Protein AF-0000000085167787 (afdb_homodimer)

Structure (mmCIF, N/CA/C/O backbone):
data_AF-0000000085167787-model_v1
#
loop_
_entity.id
_entity.type
_entity.pdbx_description
1 polymer 'Shikimate 5-dehydrogenase protein'
#
loop_
_atom_site.group_PDB
_atom_site.id
_atom_site.type_symbol
_atom_site.label_atom_id
_atom_site.label_alt_id
_atom_site.label_comp_id
_atom_site.label_asym_id
_atom_site.label_entity_id
_atom_site.label_seq_id
_atom_site.pdbx_PDB_ins_code
_atom_site.Cartn_x
_atom_site.Cartn_y
_atom_site.Cartn_z
_atom_site.occupancy
_atom_site.B_iso_or_equiv
_atom_site.auth_seq_id
_atom_site.auth_comp_id
_atom_site.auth_asym_id
_atom_site.auth_atom_id
_atom_site.pdbx_PDB_model_num
ATOM 1 N N . MET A 1 1 ? 5.191 -8.617 15.773 1 65.94 1 MET A N 1
ATOM 2 C CA . MET A 1 1 ? 5.422 -8.109 14.43 1 65.94 1 MET A CA 1
ATOM 3 C C . MET A 1 1 ? 5.988 -6.691 14.469 1 65.94 1 MET A C 1
ATOM 5 O O . MET A 1 1 ? 5.559 -5.875 15.289 1 65.94 1 MET A O 1
ATOM 9 N N . LYS A 1 2 ? 7.051 -6.461 13.664 1 82.62 2 LYS A N 1
ATOM 10 C CA . LYS A 1 2 ? 7.562 -5.098 13.586 1 82.62 2 LYS A CA 1
ATOM 11 C C . LYS A 1 2 ? 6.469 -4.125 13.156 1 82.62 2 LYS A C 1
ATOM 13 O O . LYS A 1 2 ? 5.66 -4.441 12.281 1 82.62 2 LYS A O 1
ATOM 18 N N . ALA A 1 3 ? 6.441 -3.072 13.758 1 91.81 3 ALA A N 1
ATOM 19 C CA . ALA A 1 3 ? 5.488 -2.035 13.367 1 91.81 3 ALA A CA 1
ATOM 20 C C . ALA A 1 3 ? 5.797 -1.499 11.977 1 91.81 3 ALA A C 1
ATOM 22 O O . ALA 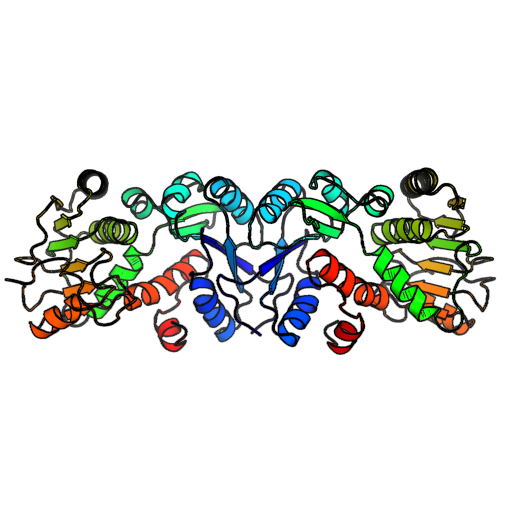A 1 3 ? 6.957 -1.463 11.562 1 91.81 3 ALA A O 1
ATOM 23 N N . ILE A 1 4 ? 4.785 -1.238 11.297 1 97.44 4 ILE A N 1
ATOM 24 C CA . ILE A 1 4 ? 4.965 -0.557 10.023 1 97.44 4 ILE A CA 1
ATOM 25 C C . ILE A 1 4 ? 5.496 0.855 10.258 1 97.44 4 ILE A C 1
ATOM 27 O O . ILE A 1 4 ? 4.926 1.612 11.047 1 97.44 4 ILE A O 1
ATOM 31 N N . THR A 1 5 ? 6.613 1.212 9.68 1 97.25 5 THR A N 1
ATOM 32 C CA . THR A 1 5 ? 7.234 2.531 9.727 1 97.25 5 THR A CA 1
ATOM 33 C C . THR A 1 5 ? 7.59 3.01 8.32 1 97.25 5 THR A C 1
ATOM 35 O O . THR A 1 5 ? 7.273 2.342 7.332 1 97.25 5 THR A O 1
ATOM 38 N N . GLY A 1 6 ? 8.25 4.109 8.258 1 97.38 6 GLY A N 1
ATOM 39 C CA . GLY A 1 6 ? 8.641 4.664 6.977 1 97.38 6 GLY A CA 1
ATOM 40 C C . GLY A 1 6 ? 9.688 3.83 6.262 1 97.38 6 GLY A C 1
ATOM 41 O O . GLY A 1 6 ? 9.938 4.023 5.07 1 97.38 6 GLY A O 1
ATOM 42 N N . THR A 1 7 ? 10.273 2.857 6.938 1 97.88 7 THR A N 1
ATOM 43 C CA . THR A 1 7 ? 11.344 2.064 6.344 1 97.88 7 THR A CA 1
ATOM 44 C C . THR A 1 7 ? 10.805 0.741 5.809 1 97.88 7 THR A C 1
ATOM 46 O O . THR A 1 7 ? 11.531 -0.02 5.168 1 97.88 7 THR A O 1
ATOM 49 N N . THR A 1 8 ? 9.562 0.452 6.051 1 98.56 8 THR A N 1
ATOM 50 C CA . THR A 1 8 ? 8.984 -0.841 5.707 1 98.56 8 THR A CA 1
ATOM 51 C C . THR A 1 8 ? 8.93 -1.021 4.191 1 98.56 8 THR A C 1
ATOM 53 O O . THR A 1 8 ? 8.484 -0.123 3.469 1 98.56 8 THR A O 1
ATOM 56 N N . ARG A 1 9 ? 9.391 -2.176 3.686 1 98.5 9 ARG A N 1
ATOM 57 C CA . ARG A 1 9 ? 9.258 -2.529 2.275 1 98.5 9 ARG A CA 1
ATOM 58 C C . ARG A 1 9 ? 7.852 -3.041 1.968 1 98.5 9 ARG A C 1
ATOM 60 O O . ARG A 1 9 ? 7.285 -3.814 2.742 1 98.5 9 ARG A O 1
ATOM 67 N N . ILE A 1 10 ? 7.355 -2.639 0.812 1 98.88 10 ILE A N 1
ATOM 68 C CA . ILE A 1 10 ? 5.953 -2.91 0.514 1 98.88 10 ILE A CA 1
ATOM 69 C C . ILE A 1 10 ? 5.852 -3.854 -0.682 1 98.88 10 ILE A C 1
ATOM 71 O O . ILE A 1 10 ? 6.574 -3.693 -1.67 1 98.88 10 ILE A O 1
ATOM 75 N N . PHE A 1 11 ? 4.957 -4.766 -0.588 1 98.94 11 PHE A N 1
ATOM 76 C CA . PHE A 1 11 ? 4.637 -5.695 -1.665 1 98.94 11 PHE A CA 1
ATOM 77 C C . PHE A 1 11 ? 3.135 -5.75 -1.909 1 98.94 11 PHE A C 1
ATOM 79 O O . PHE A 1 11 ? 2.41 -6.457 -1.205 1 98.94 11 PHE A O 1
ATOM 86 N N . PRO A 1 12 ? 2.66 -5.109 -2.914 1 98.94 12 PRO A N 1
ATOM 87 C CA . PRO A 1 12 ? 1.23 -5.137 -3.234 1 98.94 12 PRO A CA 1
ATOM 88 C C . PRO A 1 12 ? 0.763 -6.5 -3.742 1 98.94 12 PRO A C 1
ATOM 90 O O . PRO A 1 12 ? 1.489 -7.168 -4.48 1 98.94 12 PRO A O 1
ATOM 93 N N . VAL A 1 13 ? -0.357 -6.902 -3.309 1 98.88 13 VAL A N 1
ATOM 94 C CA . VAL A 1 13 ? -1.153 -7.902 -4.016 1 98.88 13 VAL A CA 1
ATOM 95 C C . VAL A 1 13 ? -2.363 -7.23 -4.664 1 98.88 13 VAL A C 1
ATOM 97 O O . VAL A 1 13 ? -3.184 -6.621 -3.979 1 98.88 13 VAL A O 1
ATOM 100 N N . ILE A 1 14 ? -2.441 -7.324 -5.973 1 98.88 14 ILE A N 1
ATOM 101 C CA . ILE A 1 14 ? -3.477 -6.613 -6.719 1 98.88 14 ILE A CA 1
ATOM 102 C C . ILE A 1 14 ? -4.512 -7.609 -7.242 1 98.88 14 ILE A C 1
ATOM 104 O O . ILE A 1 14 ? -4.156 -8.609 -7.867 1 98.88 14 ILE A O 1
ATOM 108 N N . GLY A 1 15 ? -5.754 -7.406 -6.957 1 98.69 15 GLY A N 1
ATOM 109 C CA . GLY A 1 15 ? -6.852 -8.234 -7.43 1 98.69 15 GLY A CA 1
ATOM 110 C C . GLY A 1 15 ? -8.148 -7.473 -7.59 1 98.69 15 GLY A C 1
ATOM 111 O O . GLY A 1 15 ? -8.266 -6.332 -7.133 1 98.69 15 GLY A O 1
ATOM 112 N N . TRP A 1 16 ? -9.094 -8.102 -8.219 1 98.5 16 TRP A N 1
ATOM 113 C CA . TRP A 1 16 ? -10.445 -7.598 -8.43 1 98.5 16 TRP A CA 1
ATOM 114 C C . TRP A 1 16 ? -11.43 -8.742 -8.609 1 98.5 16 TRP A C 1
ATOM 116 O O . TRP A 1 16 ? -11.562 -9.289 -9.711 1 98.5 16 TRP A O 1
ATOM 126 N N . PRO A 1 17 ? -12.062 -9.234 -7.457 1 97.88 17 PRO A N 1
ATOM 127 C CA . PRO A 1 17 ? -11.938 -8.703 -6.094 1 97.88 17 PRO A CA 1
ATOM 128 C C . PRO A 1 17 ? -10.617 -9.109 -5.426 1 97.88 17 PRO A C 1
ATOM 130 O O . PRO A 1 17 ? -9.867 -9.922 -5.973 1 97.88 17 PRO A O 1
ATOM 133 N N . VAL A 1 18 ? -10.297 -8.484 -4.34 1 98.19 18 VAL A N 1
ATOM 134 C CA . VAL A 1 18 ? -9.047 -8.789 -3.656 1 98.19 18 VAL A CA 1
ATOM 135 C C . VAL A 1 18 ? -9.336 -9.383 -2.283 1 98.19 18 VAL A C 1
ATOM 137 O O . VAL A 1 18 ? -8.445 -9.922 -1.625 1 98.19 18 VAL A O 1
ATOM 140 N N . GLU A 1 19 ? -10.578 -9.445 -1.845 1 97.69 19 GLU A N 1
ATOM 141 C CA . GLU A 1 19 ? -10.969 -9.836 -0.494 1 97.69 19 GLU A CA 1
ATOM 142 C C . GLU A 1 19 ? -10.562 -11.281 -0.193 1 97.69 19 GLU A C 1
ATOM 144 O O . GLU A 1 19 ? -10.266 -11.617 0.955 1 97.69 19 GLU A O 1
ATOM 149 N N . GLN A 1 20 ? -10.43 -12.07 -1.191 1 94 20 GLN A N 1
ATOM 150 C CA . GLN A 1 20 ? -10.242 -13.508 -0.986 1 94 20 GLN A CA 1
ATOM 151 C C . GLN A 1 20 ? -8.766 -13.891 -1.041 1 94 20 GLN A C 1
ATOM 153 O O . GLN A 1 20 ? -8.414 -15.055 -0.857 1 94 20 GLN A O 1
ATOM 158 N N . VAL A 1 21 ? -7.922 -12.961 -1.293 1 95.25 21 VAL A N 1
ATOM 159 C CA . VAL A 1 21 ? -6.512 -13.32 -1.433 1 95.25 21 VAL A CA 1
ATOM 160 C C . VAL A 1 21 ? -5.961 -13.781 -0.085 1 95.25 21 VAL A C 1
ATOM 162 O O . VAL A 1 21 ? -6.32 -13.234 0.959 1 95.25 21 VAL A O 1
ATOM 165 N N . LYS A 1 22 ? -4.945 -14.656 -0.111 1 91.81 22 LYS A N 1
ATOM 166 C CA . LYS A 1 22 ? -4.363 -15.227 1.101 1 91.81 22 LYS A CA 1
ATOM 167 C C . LYS A 1 22 ? -2.922 -14.758 1.286 1 91.81 22 LYS A C 1
ATOM 169 O O . LYS A 1 22 ? -2.346 -14.914 2.365 1 91.81 22 LYS A O 1
ATOM 174 N N . ALA A 1 23 ? -2.398 -14.164 0.273 1 95 23 ALA A N 1
ATOM 175 C CA . ALA A 1 23 ? -0.985 -13.797 0.269 1 95 23 ALA A CA 1
ATOM 176 C C . ALA A 1 23 ? -0.648 -12.906 1.46 1 95 23 ALA A C 1
ATOM 178 O O . ALA A 1 23 ? 0.346 -13.133 2.152 1 95 23 ALA A O 1
ATOM 179 N N . PRO A 1 24 ? -1.497 -11.914 1.787 1 96.88 24 PRO A N 1
ATOM 180 C CA . PRO A 1 24 ? -1.138 -11.055 2.92 1 96.88 24 PRO A CA 1
ATOM 181 C C . PRO A 1 24 ? -0.983 -11.844 4.223 1 96.88 24 PRO A C 1
ATOM 183 O O . PRO A 1 24 ? 0.022 -11.688 4.922 1 96.88 24 PRO A O 1
ATOM 186 N N . THR A 1 25 ? -1.899 -12.695 4.488 1 93.75 25 THR A N 1
ATOM 187 C CA . THR A 1 25 ? -1.852 -13.469 5.727 1 93.75 25 THR A CA 1
ATOM 188 C C . THR A 1 25 ? -0.624 -14.375 5.75 1 93.75 25 THR A C 1
ATOM 190 O O . THR A 1 25 ? 0.117 -14.398 6.734 1 93.75 25 THR A O 1
ATOM 193 N N . LEU A 1 26 ? -0.395 -15.023 4.699 1 94 26 LEU A N 1
ATOM 194 C CA . LEU A 1 26 ? 0.675 -16.016 4.617 1 94 26 LEU A CA 1
ATOM 195 C C . LEU A 1 26 ? 2.043 -15.344 4.711 1 94 26 LEU A C 1
ATOM 197 O O . LEU A 1 26 ? 2.852 -15.695 5.57 1 94 26 LEU A O 1
ATOM 201 N N . PHE A 1 27 ? 2.33 -14.391 3.959 1 96.81 27 PHE A N 1
ATOM 202 C CA . PHE A 1 27 ? 3.668 -13.82 3.846 1 96.81 27 PHE A CA 1
ATOM 203 C C . PHE A 1 27 ? 3.951 -12.867 5.004 1 96.81 27 PHE A C 1
ATOM 205 O O . PHE A 1 27 ? 5.09 -12.758 5.461 1 96.81 27 PHE A O 1
ATOM 212 N N . ASN A 1 28 ? 2.951 -12.164 5.449 1 96.69 28 ASN A N 1
ATOM 213 C CA . ASN A 1 28 ? 3.184 -11.297 6.602 1 96.69 28 ASN A CA 1
ATOM 214 C C . ASN A 1 28 ? 3.49 -12.109 7.855 1 96.69 28 ASN A C 1
ATOM 216 O O . ASN A 1 28 ? 4.266 -11.68 8.711 1 96.69 28 ASN A O 1
ATOM 220 N N . ALA A 1 29 ? 2.855 -13.273 7.977 1 94.06 29 ALA A N 1
ATOM 221 C CA . ALA A 1 29 ? 3.225 -14.172 9.07 1 94.06 29 ALA A CA 1
ATOM 222 C C . ALA A 1 29 ? 4.688 -14.594 8.961 1 94.06 29 ALA A C 1
ATOM 224 O O . ALA A 1 29 ? 5.398 -14.656 9.969 1 94.06 29 ALA A O 1
ATOM 225 N N . TYR A 1 30 ? 5.09 -14.898 7.781 1 95.62 30 TYR A N 1
ATOM 226 C CA . TYR A 1 30 ? 6.488 -15.258 7.555 1 95.62 30 TYR A CA 1
ATOM 227 C C . TYR A 1 30 ? 7.414 -14.109 7.941 1 95.62 30 TYR A C 1
ATOM 229 O O . TYR A 1 30 ? 8.406 -14.312 8.648 1 95.62 30 TYR A O 1
ATOM 237 N N . PHE A 1 31 ? 7.141 -12.883 7.465 1 96.81 31 PHE A N 1
ATOM 238 C CA . PHE A 1 31 ? 7.965 -11.719 7.758 1 96.81 31 PHE A CA 1
ATOM 239 C C . PHE A 1 31 ? 8.039 -11.461 9.258 1 96.81 31 PHE A C 1
ATOM 241 O O . PHE A 1 31 ? 9.102 -11.148 9.789 1 96.81 31 PHE A O 1
ATOM 248 N N . GLU A 1 32 ? 6.887 -11.578 9.867 1 94.62 32 GLU A N 1
ATOM 249 C CA . GLU A 1 32 ? 6.844 -11.406 11.312 1 94.62 32 GLU A CA 1
ATOM 250 C C . GLU A 1 32 ? 7.73 -12.43 12.016 1 94.62 32 GLU A C 1
ATOM 252 O O . GLU A 1 32 ? 8.547 -12.07 12.867 1 94.62 32 GLU A O 1
ATOM 257 N N . HIS A 1 33 ? 7.598 -13.664 11.672 1 93.81 33 HIS A N 1
ATOM 258 C CA . HIS A 1 33 ? 8.32 -14.758 12.297 1 93.81 33 HIS A CA 1
ATOM 259 C C . HIS A 1 33 ? 9.828 -14.586 12.133 1 93.81 33 HIS A C 1
ATOM 261 O O . HIS A 1 33 ? 10.602 -14.938 13.031 1 93.81 33 HIS A O 1
ATOM 267 N N . HIS A 1 34 ? 10.234 -13.992 11.094 1 95.12 34 HIS A N 1
ATOM 268 C CA . HIS A 1 34 ? 11.664 -13.891 10.797 1 95.12 34 HIS A CA 1
ATOM 269 C C . HIS A 1 34 ? 12.18 -12.477 11.039 1 95.12 34 HIS A C 1
ATOM 271 O O . HIS A 1 34 ? 13.32 -12.164 10.703 1 95.12 34 HIS A O 1
ATOM 277 N N . GLY A 1 35 ? 11.391 -11.578 11.547 1 96.06 35 GLY A N 1
ATOM 278 C CA . GLY A 1 35 ? 11.797 -10.219 11.875 1 96.06 35 GLY A CA 1
ATOM 279 C C . GLY A 1 35 ? 12.141 -9.391 10.648 1 96.06 35 GLY A C 1
ATOM 280 O O . GLY A 1 35 ? 13.055 -8.562 10.695 1 96.06 35 GLY A O 1
ATOM 281 N N . ILE A 1 36 ? 11.469 -9.633 9.555 1 97.12 36 ILE A N 1
ATOM 282 C CA . ILE A 1 36 ? 11.719 -8.914 8.305 1 97.12 36 ILE A CA 1
ATOM 283 C C . ILE A 1 36 ? 10.797 -7.703 8.219 1 97.12 36 ILE A C 1
ATOM 285 O O . ILE A 1 36 ? 9.586 -7.82 8.43 1 97.12 36 ILE A O 1
ATOM 289 N N . ASP A 1 37 ? 11.352 -6.512 7.906 1 98.06 37 ASP A N 1
ATOM 290 C CA . ASP A 1 37 ? 10.57 -5.281 7.785 1 98.06 37 ASP A CA 1
ATOM 291 C C . ASP A 1 37 ? 9.969 -5.152 6.387 1 98.06 37 ASP A C 1
ATOM 293 O O . ASP A 1 37 ? 10.398 -4.312 5.594 1 98.06 37 ASP A O 1
ATOM 297 N N . ALA A 1 38 ? 8.93 -5.969 6.137 1 98.44 38 ALA A N 1
ATOM 298 C CA . ALA A 1 38 ? 8.195 -6.004 4.871 1 98.44 38 ALA A CA 1
ATOM 299 C C . ALA A 1 38 ? 6.73 -6.367 5.094 1 98.44 38 ALA A C 1
ATOM 301 O O . ALA A 1 38 ? 6.383 -6.973 6.109 1 98.44 38 ALA A O 1
ATOM 302 N N . ARG A 1 39 ? 5.895 -5.945 4.184 1 98.62 39 ARG A N 1
ATOM 303 C CA . ARG A 1 39 ? 4.473 -6.254 4.285 1 98.62 39 ARG A CA 1
ATOM 304 C C . ARG A 1 39 ? 3.863 -6.488 2.908 1 98.62 39 ARG A C 1
ATOM 306 O O . ARG A 1 39 ? 4.188 -5.777 1.952 1 98.62 39 ARG A O 1
ATOM 313 N N . VAL A 1 40 ? 3.023 -7.457 2.857 1 98.69 40 VAL A N 1
ATOM 314 C CA . VAL A 1 40 ? 2.137 -7.648 1.714 1 98.69 40 VAL A CA 1
ATOM 315 C C . VAL A 1 40 ? 0.826 -6.898 1.946 1 98.69 40 VAL A C 1
ATOM 317 O O . VAL A 1 40 ? 0.17 -7.09 2.973 1 98.69 40 VAL A O 1
ATOM 320 N N . ILE A 1 41 ? 0.481 -6.07 0.953 1 98.88 41 ILE A N 1
ATOM 321 C CA . ILE A 1 41 ? -0.625 -5.133 1.113 1 98.88 41 ILE A CA 1
ATOM 322 C C . ILE A 1 41 ? -1.63 -5.32 -0.02 1 98.88 41 ILE A C 1
ATOM 324 O O . ILE A 1 41 ? -1.261 -5.297 -1.197 1 98.88 41 ILE A O 1
ATOM 328 N N . PRO A 1 42 ? -2.957 -5.516 0.335 1 98.88 42 PRO A N 1
ATOM 329 C CA . PRO A 1 42 ? -3.949 -5.711 -0.726 1 98.88 42 PRO A CA 1
ATOM 330 C C . PRO A 1 42 ? -4.363 -4.402 -1.395 1 9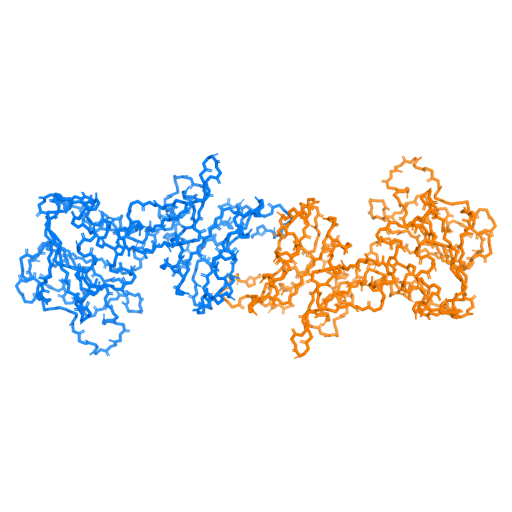8.88 42 PRO A C 1
ATOM 332 O O . PRO A 1 42 ? -4.508 -3.379 -0.721 1 98.88 42 PRO A O 1
ATOM 335 N N . PHE A 1 43 ? -4.57 -4.43 -2.684 1 98.94 43 PHE A N 1
ATOM 336 C CA . PHE A 1 43 ? -5.117 -3.316 -3.445 1 98.94 43 PHE A CA 1
ATOM 337 C C . PHE A 1 43 ? -6.195 -3.795 -4.41 1 98.94 43 PHE A C 1
ATOM 339 O O . PHE A 1 43 ? -5.93 -4.629 -5.277 1 98.94 43 PHE A O 1
ATOM 346 N N . LYS A 1 44 ? -7.398 -3.314 -4.219 1 98.88 44 LYS A N 1
ATOM 347 C CA . LYS A 1 44 ? -8.531 -3.623 -5.086 1 98.88 44 LYS A CA 1
ATOM 348 C C . LYS A 1 44 ? -8.57 -2.688 -6.293 1 98.88 44 LYS A C 1
ATOM 350 O O . LYS A 1 44 ? -9.164 -1.607 -6.227 1 98.88 44 LYS A O 1
ATOM 355 N N . ILE A 1 45 ? -8 -3.115 -7.395 1 98.81 45 ILE A N 1
ATOM 356 C CA . ILE A 1 45 ? -7.836 -2.275 -8.57 1 98.81 45 ILE A CA 1
ATOM 357 C C . ILE A 1 45 ? -8.562 -2.9 -9.758 1 98.81 45 ILE A C 1
ATOM 359 O O . ILE A 1 45 ? -8.375 -4.078 -10.062 1 98.81 45 ILE A O 1
ATOM 363 N N . GLU A 1 46 ? -9.359 -2.197 -10.438 1 98.5 46 GLU A N 1
ATOM 364 C CA . GLU A 1 46 ? -10.133 -2.68 -11.586 1 98.5 46 GLU A CA 1
ATOM 365 C C . GLU A 1 46 ? -9.227 -2.916 -12.797 1 98.5 46 GLU A C 1
ATOM 367 O O . GLU A 1 46 ? -8.18 -2.289 -12.922 1 98.5 46 GLU A O 1
ATOM 372 N N . PRO A 1 47 ? -9.633 -3.787 -13.719 1 98.5 47 PRO A N 1
ATOM 373 C CA . PRO A 1 47 ? -8.812 -4.164 -14.867 1 98.5 47 PRO A CA 1
ATOM 374 C C . PRO A 1 47 ? -8.375 -2.963 -15.703 1 98.5 47 PRO A C 1
ATOM 376 O O . PRO A 1 47 ? -7.23 -2.898 -16.156 1 98.5 47 PRO A O 1
ATOM 379 N N . GLU A 1 48 ? -9.188 -1.953 -15.852 1 98.12 48 GLU A N 1
ATOM 380 C CA . GLU A 1 48 ? -8.922 -0.811 -16.719 1 98.12 48 GLU A CA 1
ATOM 381 C C . GLU A 1 48 ? -7.746 0.013 -16.203 1 98.12 48 GLU A C 1
ATOM 383 O O . GLU A 1 48 ? -7.121 0.761 -16.953 1 98.12 48 GLU A O 1
ATOM 388 N N . ARG A 1 49 ? -7.387 -0.151 -14.961 1 98.06 49 ARG A N 1
ATOM 389 C CA . ARG A 1 49 ? -6.352 0.676 -14.344 1 98.06 49 ARG A CA 1
ATOM 390 C C . ARG A 1 49 ? -5.148 -0.166 -13.938 1 98.06 49 ARG A C 1
ATOM 392 O O . ARG A 1 49 ? -4.188 0.352 -13.367 1 98.06 49 ARG A O 1
ATOM 399 N N . TYR A 1 50 ? -5.203 -1.401 -14.234 1 98.75 50 TYR A N 1
ATOM 400 C CA . TYR A 1 50 ? -4.234 -2.359 -13.727 1 98.75 50 TYR A CA 1
ATOM 401 C C . TYR A 1 50 ? -2.832 -2.041 -14.234 1 98.75 50 TYR A C 1
ATOM 403 O O . TYR A 1 50 ? -1.891 -1.927 -13.445 1 98.75 50 TYR A O 1
ATOM 411 N N . CYS A 1 51 ? -2.66 -1.868 -15.516 1 98.75 51 CYS A N 1
ATOM 412 C CA . CYS A 1 51 ? -1.331 -1.676 -16.078 1 98.75 51 CYS A CA 1
ATOM 413 C C . CYS A 1 51 ? -0.684 -0.407 -15.539 1 98.75 51 CYS A C 1
ATOM 415 O O . CYS A 1 51 ? 0.496 -0.411 -15.188 1 98.75 51 CYS A O 1
ATOM 417 N N . GLU A 1 52 ? -1.469 0.618 -15.453 1 98 52 GLU A N 1
ATOM 418 C CA . GLU A 1 52 ? -0.975 1.87 -14.891 1 98 52 GLU A CA 1
ATOM 419 C C . GLU A 1 52 ? -0.556 1.689 -13.438 1 98 52 GLU A C 1
ATOM 421 O O . GLU A 1 52 ? 0.485 2.199 -13.016 1 98 52 GLU A O 1
ATOM 426 N N . ALA A 1 53 ? -1.326 0.977 -12.688 1 98.69 53 ALA A N 1
ATOM 427 C CA . ALA A 1 53 ? -1.026 0.725 -11.281 1 98.69 53 ALA A CA 1
ATOM 428 C C . ALA A 1 53 ? 0.281 -0.046 -11.133 1 98.69 53 ALA A C 1
ATOM 430 O O . ALA A 1 53 ? 1.113 0.292 -10.281 1 98.69 53 ALA A O 1
ATOM 431 N N . VAL A 1 54 ? 0.443 -1.07 -11.953 1 98.88 54 VAL A N 1
ATOM 432 C CA . VAL A 1 54 ? 1.663 -1.869 -11.906 1 98.88 54 VAL A CA 1
ATOM 433 C C . VAL A 1 54 ? 2.875 -0.976 -12.164 1 98.88 54 VAL A C 1
ATOM 435 O O . VAL A 1 54 ? 3.854 -1.02 -11.414 1 98.88 54 VAL A O 1
ATOM 438 N N . ARG A 1 55 ? 2.783 -0.156 -13.141 1 98.12 55 ARG A N 1
ATOM 439 C CA . ARG A 1 55 ? 3.906 0.7 -13.508 1 98.12 55 ARG A CA 1
ATOM 440 C C . ARG A 1 55 ? 4.199 1.721 -12.414 1 98.12 55 ARG A C 1
ATOM 442 O O . ARG A 1 55 ? 5.359 1.991 -12.102 1 98.12 55 ARG A O 1
ATOM 449 N N . MET A 1 56 ? 3.188 2.275 -11.828 1 98.19 56 MET A N 1
ATOM 450 C CA . MET A 1 56 ? 3.354 3.221 -10.727 1 98.19 56 MET A CA 1
ATOM 451 C C . MET A 1 56 ? 4.016 2.553 -9.531 1 98.19 56 MET A C 1
ATOM 453 O O . MET A 1 56 ? 5 3.064 -8.992 1 98.19 56 MET A O 1
ATOM 457 N N . PHE A 1 57 ? 3.51 1.376 -9.125 1 98.75 57 PHE A N 1
ATOM 458 C CA . PHE A 1 57 ? 4.051 0.664 -7.977 1 98.75 57 PHE A CA 1
ATOM 459 C C . PHE A 1 57 ? 5.512 0.294 -8.203 1 98.75 57 PHE A C 1
ATOM 461 O O . PHE A 1 57 ? 6.352 0.48 -7.324 1 98.75 57 PHE A O 1
ATOM 468 N N . MET A 1 58 ? 5.797 -0.15 -9.375 1 98.62 58 MET A N 1
ATOM 469 C CA . MET A 1 58 ? 7.145 -0.65 -9.633 1 98.62 58 MET A CA 1
ATOM 470 C C . MET A 1 58 ? 8.133 0.501 -9.758 1 98.62 58 MET A C 1
ATOM 472 O O . MET A 1 58 ? 9.352 0.29 -9.711 1 98.62 58 MET A O 1
ATOM 476 N N . LYS A 1 59 ? 7.66 1.712 -9.898 1 97.38 59 LYS A N 1
ATOM 477 C CA . LYS A 1 59 ? 8.523 2.889 -9.898 1 97.38 59 LYS A CA 1
ATOM 478 C C . LYS A 1 59 ? 8.633 3.492 -8.5 1 97.38 59 LYS A C 1
ATOM 480 O O . LYS A 1 59 ? 9.398 4.434 -8.289 1 97.38 59 LYS A O 1
ATOM 485 N N . THR A 1 60 ? 7.879 3.047 -7.574 1 98.25 60 THR A N 1
ATOM 486 C CA . THR A 1 60 ? 7.949 3.457 -6.176 1 98.25 60 THR A CA 1
ATOM 487 C C . THR A 1 60 ? 9.133 2.793 -5.477 1 98.25 60 THR A C 1
ATOM 489 O O . THR A 1 60 ? 9.234 1.564 -5.441 1 98.25 60 THR A O 1
ATOM 492 N N . GLU A 1 61 ? 9.984 3.469 -4.859 1 97.75 61 GLU A N 1
ATOM 493 C CA . GLU A 1 61 ? 11.312 3.014 -4.457 1 97.75 61 GLU A CA 1
ATOM 494 C C . GLU A 1 61 ? 11.219 1.902 -3.414 1 97.75 61 GLU A C 1
ATOM 496 O O . GLU A 1 61 ? 12.031 0.973 -3.418 1 97.75 61 GLU A O 1
ATOM 501 N N . ASN A 1 62 ? 10.266 1.988 -2.512 1 98.5 62 ASN A N 1
ATOM 502 C CA . ASN A 1 62 ? 10.234 0.993 -1.446 1 98.5 62 ASN A CA 1
ATOM 503 C C . ASN A 1 62 ? 9.25 -0.132 -1.762 1 98.5 62 ASN A C 1
ATOM 505 O O . ASN A 1 62 ? 8.828 -0.864 -0.865 1 98.5 62 ASN A O 1
ATOM 509 N N . VAL A 1 63 ? 8.812 -0.262 -3.016 1 98.69 63 VAL A N 1
ATOM 510 C CA . VAL A 1 63 ? 8.031 -1.406 -3.473 1 98.69 63 VAL A CA 1
ATOM 511 C C . VAL A 1 63 ? 8.953 -2.451 -4.09 1 98.69 63 VAL A C 1
ATOM 513 O O . VAL A 1 63 ? 9.719 -2.148 -5.012 1 98.69 63 VAL A O 1
ATOM 516 N N . GLY A 1 64 ? 8.82 -3.629 -3.594 1 98.25 64 GLY A N 1
ATOM 517 C CA . GLY A 1 64 ? 9.805 -4.641 -3.943 1 98.25 64 GLY A CA 1
ATOM 518 C C . GLY A 1 64 ? 9.32 -5.598 -5.016 1 98.25 64 GLY A C 1
ATOM 519 O O . GLY A 1 64 ? 10.117 -6.305 -5.629 1 98.25 64 GLY A O 1
ATOM 520 N N . GLY A 1 65 ? 8.047 -5.637 -5.246 1 98.81 65 GLY A N 1
ATOM 521 C CA . GLY A 1 65 ? 7.383 -6.547 -6.168 1 98.81 65 GLY A CA 1
ATOM 522 C C . GLY A 1 65 ? 5.879 -6.59 -5.984 1 98.81 65 GLY A C 1
ATOM 523 O O . GLY A 1 65 ? 5.34 -5.973 -5.066 1 98.81 65 GLY A O 1
ATOM 524 N N . ILE A 1 66 ? 5.246 -7.289 -6.926 1 98.94 66 ILE A N 1
ATOM 525 C CA . ILE A 1 66 ? 3.787 -7.32 -6.906 1 98.94 66 ILE A CA 1
ATOM 526 C C . ILE A 1 66 ? 3.301 -8.766 -7.035 1 98.94 66 ILE A C 1
ATOM 528 O O . ILE A 1 66 ? 3.795 -9.516 -7.875 1 98.94 66 ILE A O 1
ATOM 532 N N . PHE A 1 67 ? 2.414 -9.18 -6.129 1 98.81 67 PHE A N 1
ATOM 533 C CA . PHE A 1 67 ? 1.573 -10.352 -6.336 1 98.81 67 PHE A CA 1
ATOM 534 C C . PHE A 1 67 ? 0.381 -10.008 -7.223 1 98.81 67 PHE A C 1
ATOM 536 O O . PHE A 1 67 ? -0.287 -8.992 -7.012 1 98.81 67 PHE A O 1
ATOM 543 N N . VAL A 1 68 ? 0.121 -10.836 -8.211 1 98.75 68 VAL A N 1
ATOM 544 C CA . VAL A 1 68 ? -0.988 -10.57 -9.125 1 98.75 68 VAL A CA 1
ATOM 545 C C . VAL A 1 68 ? -2.086 -11.609 -8.922 1 98.75 68 VAL A C 1
ATOM 547 O O . VAL A 1 68 ? -1.828 -12.812 -9 1 98.75 68 VAL A O 1
ATOM 550 N N . SER A 1 69 ? -3.215 -11.203 -8.586 1 97.81 69 SER A N 1
ATOM 551 C CA . SER A 1 69 ? -4.371 -12.078 -8.422 1 97.81 69 SER A CA 1
ATOM 552 C C . SER A 1 69 ? -5.398 -11.844 -9.523 1 97.81 69 SER A C 1
ATOM 554 O O . SER A 1 69 ? -5.152 -11.086 -10.461 1 97.81 69 SER A O 1
ATOM 556 N N . ILE A 1 70 ? -6.422 -12.633 -9.531 1 95.69 70 ILE A N 1
ATOM 557 C CA . ILE A 1 70 ? -7.48 -12.555 -10.531 1 95.69 70 ILE A CA 1
ATOM 558 C C . ILE A 1 70 ? -8.094 -11.156 -10.523 1 95.69 70 ILE A C 1
ATOM 560 O O . ILE A 1 70 ? -8.18 -10.516 -9.477 1 95.69 70 ILE A O 1
ATOM 564 N N . PRO A 1 71 ? -8.438 -10.734 -11.742 1 97.62 71 PRO A N 1
ATOM 565 C CA . PRO A 1 71 ? -8.32 -11.352 -13.07 1 97.62 71 PRO A CA 1
ATOM 566 C C . PRO A 1 71 ? -7.117 -10.836 -13.852 1 97.62 71 PRO A C 1
ATOM 568 O O . PRO A 1 71 ? -7.066 -10.969 -15.078 1 97.62 71 PRO A O 1
ATOM 571 N N . HIS A 1 72 ? -6.164 -10.305 -13.211 1 98.56 72 HIS A N 1
ATOM 572 C CA . HIS A 1 72 ? -5.191 -9.414 -13.828 1 98.56 72 HIS A CA 1
ATOM 573 C C . HIS A 1 72 ? -4.035 -10.203 -14.438 1 98.56 72 HIS A C 1
ATOM 575 O O . HIS A 1 72 ? -3.229 -9.648 -15.188 1 98.56 72 HIS A O 1
ATOM 581 N N . LYS A 1 73 ? -3.928 -11.461 -14.25 1 98.12 73 LYS A N 1
ATOM 582 C CA . LYS A 1 73 ? -2.736 -12.227 -14.586 1 98.12 73 LYS A CA 1
ATOM 583 C C . LYS A 1 73 ? -2.438 -12.148 -16.078 1 98.12 73 LYS A C 1
ATOM 585 O O . LYS A 1 73 ? -1.303 -11.875 -16.484 1 98.12 73 LYS A O 1
ATOM 590 N N . PRO A 1 74 ? -3.443 -12.32 -16.922 1 97.81 74 PRO A N 1
ATOM 591 C CA . PRO A 1 74 ? -3.131 -12.234 -18.359 1 97.81 74 PRO A CA 1
ATOM 592 C C . PRO A 1 74 ? -2.68 -10.836 -18.766 1 97.81 74 PRO A C 1
ATOM 594 O O . PRO A 1 74 ? -1.735 -10.695 -19.547 1 97.81 74 PRO A O 1
ATOM 597 N N . MET A 1 75 ? -3.234 -9.805 -18.219 1 98 75 MET A N 1
ATOM 598 C CA . MET A 1 75 ? -2.955 -8.414 -18.594 1 98 75 MET A CA 1
ATOM 599 C C . MET A 1 75 ? -1.562 -8 -18.141 1 98 75 MET A C 1
ATOM 601 O O . MET A 1 75 ? -1.029 -6.988 -18.594 1 98 75 MET A O 1
ATOM 605 N N . THR A 1 76 ? -1.01 -8.711 -17.266 1 98.81 76 THR A N 1
ATOM 606 C CA . THR A 1 76 ? 0.292 -8.367 -16.703 1 98.81 76 THR A CA 1
ATOM 607 C C . THR A 1 76 ? 1.375 -8.43 -17.781 1 98.81 76 THR A C 1
ATOM 609 O O . THR A 1 76 ? 2.369 -7.699 -17.703 1 98.81 76 THR A O 1
ATOM 612 N N . LEU A 1 77 ? 1.162 -9.242 -18.766 1 98.69 77 LEU A N 1
ATOM 613 C CA . LEU A 1 77 ? 2.125 -9.328 -19.859 1 98.69 77 LEU A CA 1
ATOM 614 C C . LEU A 1 77 ? 2.303 -7.973 -20.531 1 98.69 77 LEU A C 1
ATOM 616 O O . LEU A 1 77 ? 3.389 -7.656 -21.016 1 98.69 77 LEU A O 1
ATOM 620 N N . GLU A 1 78 ? 1.292 -7.172 -20.5 1 98.56 78 GLU A N 1
ATOM 621 C CA . GLU A 1 78 ? 1.328 -5.848 -21.125 1 98.56 78 GLU A CA 1
ATOM 622 C C . GLU A 1 78 ? 1.87 -4.805 -20.141 1 98.56 78 GLU A C 1
ATOM 624 O O . GLU A 1 78 ? 2.246 -3.703 -20.547 1 98.56 78 GLU A O 1
ATOM 629 N N . ALA A 1 79 ? 1.909 -5.121 -18.922 1 98.69 79 ALA A N 1
ATOM 630 C CA . ALA A 1 79 ? 2.248 -4.152 -17.875 1 98.69 79 ALA A CA 1
ATOM 631 C C . ALA A 1 79 ? 3.752 -4.125 -17.625 1 98.69 79 ALA A C 1
ATOM 633 O O . ALA A 1 79 ? 4.273 -3.172 -17.047 1 98.69 79 ALA A O 1
ATOM 634 N N . VAL A 1 80 ? 4.418 -5.188 -18.031 1 98.81 80 VAL A N 1
ATOM 635 C CA . VAL A 1 80 ? 5.824 -5.344 -17.672 1 98.81 80 VAL A CA 1
ATOM 636 C C . VAL A 1 80 ? 6.699 -5.098 -18.906 1 98.81 80 VAL A C 1
ATOM 638 O O . VAL A 1 80 ? 6.195 -5.008 -20.031 1 98.81 80 VAL A O 1
ATOM 641 N N . GLU A 1 81 ? 7.992 -4.934 -18.641 1 98.75 81 GLU A N 1
ATOM 642 C CA . GLU A 1 81 ? 8.945 -4.719 -19.719 1 98.75 81 GLU A CA 1
ATOM 643 C C . GLU A 1 81 ? 9.375 -6.043 -20.344 1 98.75 81 GLU A C 1
ATOM 645 O O . GLU A 1 81 ? 9.586 -6.121 -21.562 1 98.75 81 GLU A O 1
ATOM 650 N N . GLN A 1 82 ? 9.578 -7.078 -19.547 1 98.69 82 GLN A N 1
ATOM 651 C CA . GLN A 1 82 ? 9.945 -8.422 -19.984 1 98.69 82 GLN A CA 1
ATOM 652 C C . GLN A 1 82 ? 9.148 -9.484 -19.219 1 98.69 82 GLN A C 1
ATOM 654 O O . GLN A 1 82 ? 8.633 -9.211 -18.141 1 98.69 82 GLN A O 1
ATOM 659 N N . SER A 1 83 ? 9.008 -10.609 -19.859 1 98.62 83 SER A N 1
ATOM 660 C CA . SER A 1 83 ? 8.375 -11.75 -19.203 1 98.62 83 SER A CA 1
ATOM 661 C C . SER A 1 83 ? 9.164 -13.031 -19.438 1 98.62 83 SER A C 1
ATOM 663 O O . SER A 1 83 ? 9.875 -13.164 -20.438 1 98.62 83 SER A O 1
ATOM 665 N N . THR A 1 84 ? 9.094 -13.922 -18.547 1 98.38 84 THR A N 1
ATOM 666 C CA . THR A 1 84 ? 9.758 -15.211 -18.703 1 98.38 84 THR A CA 1
ATOM 667 C C . THR A 1 84 ? 9.094 -16.031 -19.812 1 98.38 84 THR A C 1
ATOM 669 O O . THR A 1 84 ? 7.949 -15.758 -20.188 1 98.38 84 THR A O 1
ATOM 672 N N . LEU A 1 85 ? 9.812 -17 -20.281 1 98.19 85 LEU A N 1
ATOM 673 C CA . LEU A 1 85 ? 9.273 -17.844 -21.328 1 98.19 85 LEU A CA 1
ATOM 674 C C . LEU A 1 85 ? 8.031 -18.594 -20.859 1 98.19 85 LEU A C 1
ATOM 676 O O . LEU A 1 85 ? 7.031 -18.672 -21.578 1 98.19 85 LEU A O 1
ATOM 680 N N . ARG A 1 86 ? 8.039 -19.109 -19.656 1 97.31 86 ARG A N 1
ATOM 681 C CA . ARG A 1 86 ? 6.883 -19.844 -19.156 1 97.31 86 ARG A CA 1
ATOM 682 C C . ARG A 1 86 ? 5.672 -18.922 -19.031 1 97.31 86 ARG A C 1
ATOM 684 O O . ARG A 1 86 ? 4.535 -19.344 -19.25 1 97.31 86 ARG A O 1
ATOM 691 N N . ALA A 1 87 ? 5.891 -17.656 -18.641 1 98.44 87 ALA A N 1
ATOM 692 C CA . ALA A 1 87 ? 4.793 -16.688 -18.578 1 98.44 87 ALA A CA 1
ATOM 693 C C . ALA A 1 87 ? 4.203 -16.438 -19.953 1 98.44 87 ALA A C 1
ATOM 695 O O . ALA A 1 87 ? 2.982 -16.391 -20.125 1 98.44 87 ALA A O 1
ATOM 696 N N . ARG A 1 88 ? 5.051 -16.359 -20.953 1 98.44 88 ARG A N 1
ATOM 697 C CA . ARG A 1 88 ? 4.59 -16.141 -22.312 1 98.44 88 ARG A CA 1
ATOM 698 C C . ARG A 1 88 ? 3.805 -17.328 -22.828 1 98.44 88 ARG A C 1
ATOM 700 O O . ARG A 1 88 ? 2.758 -17.172 -23.469 1 98.44 88 ARG A O 1
ATOM 707 N N . VAL A 1 89 ? 4.285 -18.469 -22.547 1 98.44 89 VAL A N 1
ATOM 708 C CA . VAL A 1 89 ? 3.611 -19.688 -22.984 1 98.44 89 VAL A CA 1
ATOM 709 C C . VAL A 1 89 ? 2.236 -19.781 -22.328 1 98.44 89 VAL A C 1
ATOM 711 O O . VAL A 1 89 ? 1.235 -20.031 -23 1 98.44 89 VAL A O 1
ATOM 714 N N . ALA A 1 90 ? 2.215 -19.5 -21.047 1 98.19 90 ALA A N 1
ATOM 715 C CA . ALA A 1 90 ? 0.965 -19.609 -20.297 1 98.19 90 ALA A CA 1
ATOM 716 C C . ALA A 1 90 ? 0.031 -18.453 -20.609 1 98.19 90 ALA A C 1
ATOM 718 O O . ALA A 1 90 ? -1.183 -18.547 -20.422 1 98.19 90 ALA A O 1
ATOM 719 N N . GLY A 1 91 ? 0.624 -17.266 -21.016 1 97.88 91 GLY A N 1
ATOM 720 C CA . GLY A 1 91 ? -0.155 -16.078 -21.344 1 97.88 91 GLY A CA 1
ATOM 721 C C . GLY A 1 91 ? -0.551 -15.281 -20.109 1 97.88 91 GLY A C 1
ATOM 722 O O . GLY A 1 91 ? -1.588 -14.617 -20.109 1 97.88 91 GLY A O 1
ATOM 723 N N . ALA A 1 92 ? 0.234 -15.406 -19.047 1 98.06 92 ALA A N 1
ATOM 724 C CA . ALA A 1 92 ? -0.127 -14.727 -17.812 1 98.06 92 ALA A CA 1
ATOM 725 C C . ALA A 1 92 ? 1.083 -14.586 -16.891 1 98.06 92 ALA A C 1
ATOM 727 O O . ALA A 1 92 ? 2.096 -15.258 -17.078 1 98.06 92 ALA A O 1
ATOM 728 N N . CYS A 1 93 ? 1.035 -13.711 -15.961 1 98.62 93 CYS A N 1
ATOM 729 C CA . CYS A 1 93 ? 1.983 -13.555 -14.867 1 98.62 93 CYS A CA 1
ATOM 730 C C . CYS A 1 93 ? 1.26 -13.469 -13.523 1 98.62 93 CYS A C 1
ATOM 732 O O . CYS A 1 93 ? 0.178 -12.883 -13.438 1 98.62 93 CYS A O 1
ATOM 734 N N . ASN A 1 94 ? 1.891 -13.992 -12.477 1 98.38 94 ASN A N 1
ATOM 735 C CA . ASN A 1 94 ? 1.327 -13.781 -11.148 1 98.38 94 ASN A CA 1
ATOM 736 C C . ASN A 1 94 ? 2.314 -13.062 -10.234 1 98.38 94 ASN A C 1
ATOM 738 O O . ASN A 1 94 ? 2.018 -12.82 -9.062 1 98.38 94 ASN A O 1
ATOM 742 N N . ALA A 1 95 ? 3.486 -12.773 -10.781 1 98.81 95 ALA A N 1
ATOM 743 C CA . ALA A 1 95 ? 4.5 -12.031 -10.031 1 98.81 95 ALA A CA 1
ATOM 744 C C . ALA A 1 95 ? 5.16 -10.969 -10.906 1 98.81 95 ALA A C 1
ATOM 746 O O . ALA A 1 95 ? 5.48 -11.234 -12.07 1 98.81 95 ALA A O 1
ATOM 747 N N . VAL A 1 96 ? 5.355 -9.82 -10.414 1 98.94 96 VAL A N 1
ATOM 748 C CA . VAL A 1 96 ? 6.109 -8.742 -11.047 1 98.94 96 VAL A CA 1
ATOM 749 C C . VAL A 1 96 ? 7.281 -8.344 -10.156 1 98.94 96 VAL A C 1
ATOM 751 O O . VAL A 1 96 ? 7.129 -8.203 -8.945 1 98.94 96 VAL A O 1
ATOM 754 N N . TYR A 1 97 ? 8.461 -8.188 -10.664 1 98.81 97 TYR A N 1
ATOM 755 C CA . TYR A 1 97 ? 9.648 -7.859 -9.891 1 98.81 97 TYR A CA 1
ATOM 756 C C . TYR A 1 97 ? 10.672 -7.121 -10.742 1 98.81 97 TYR A C 1
ATOM 758 O O . TYR A 1 97 ? 10.492 -6.992 -11.961 1 98.81 97 TYR A O 1
ATOM 766 N N . ARG A 1 98 ? 11.641 -6.574 -10.086 1 97.81 98 ARG A N 1
ATOM 767 C CA . ARG A 1 98 ? 12.773 -5.922 -10.742 1 97.81 98 ARG A CA 1
ATOM 768 C C . ARG A 1 98 ? 14.016 -6.797 -10.68 1 97.81 98 ARG A C 1
ATOM 770 O O . ARG A 1 98 ? 14.336 -7.359 -9.625 1 97.81 98 ARG A O 1
ATOM 777 N N . ASP A 1 99 ? 14.648 -6.859 -11.797 1 96.5 99 ASP A N 1
ATOM 778 C CA . ASP A 1 99 ? 15.93 -7.559 -11.734 1 96.5 99 ASP A CA 1
ATOM 779 C C . ASP A 1 99 ? 17.047 -6.613 -11.305 1 96.5 99 ASP A C 1
ATOM 781 O O . ASP A 1 99 ? 16.781 -5.473 -10.906 1 96.5 99 ASP A O 1
ATOM 785 N N . ALA A 1 100 ? 18.281 -7.113 -11.359 1 95 100 ALA A N 1
ATOM 786 C CA . ALA A 1 100 ? 19.438 -6.371 -10.852 1 95 100 ALA A CA 1
ATOM 787 C C . ALA A 1 100 ? 19.672 -5.098 -11.656 1 95 100 ALA A C 1
ATOM 789 O O . ALA A 1 100 ? 20.203 -4.117 -11.133 1 95 100 ALA A O 1
ATOM 790 N N . ASP A 1 101 ? 19.234 -5.055 -12.93 1 96.06 101 ASP A N 1
ATOM 791 C CA . ASP A 1 101 ? 19.422 -3.902 -13.805 1 96.06 101 ASP A CA 1
ATOM 792 C C . ASP A 1 101 ? 18.234 -2.959 -13.742 1 96.06 101 ASP A C 1
ATOM 794 O O . ASP A 1 101 ? 18.203 -1.943 -14.438 1 96.06 101 ASP A O 1
ATOM 798 N N . GLY A 1 102 ? 17.25 -3.297 -12.992 1 95.81 102 GLY A N 1
ATOM 799 C CA . GLY A 1 102 ? 16.094 -2.439 -12.812 1 95.81 102 GLY A CA 1
ATOM 800 C C . GLY A 1 102 ? 14.969 -2.727 -13.797 1 95.81 102 GLY A C 1
ATOM 801 O O . GLY A 1 102 ? 13.93 -2.064 -13.773 1 95.81 102 GLY A O 1
ATOM 802 N N . VAL A 1 103 ? 15.156 -3.732 -14.641 1 98.12 103 VAL A N 1
ATOM 803 C CA . VAL A 1 103 ? 14.141 -4.102 -15.617 1 98.12 103 VAL A CA 1
ATOM 804 C C . VAL A 1 103 ? 12.961 -4.773 -14.914 1 98.12 103 VAL A C 1
ATOM 806 O O . VAL A 1 103 ? 13.156 -5.621 -14.039 1 98.12 103 VAL A O 1
ATOM 809 N N . ILE A 1 104 ? 11.789 -4.379 -15.273 1 98.69 104 ILE A N 1
ATOM 810 C CA . ILE A 1 104 ? 10.578 -4.93 -14.664 1 98.69 104 ILE A CA 1
ATOM 811 C C . ILE A 1 104 ? 10.172 -6.207 -15.391 1 98.69 104 ILE A C 1
ATOM 813 O O . ILE A 1 104 ? 9.867 -6.176 -16.594 1 98.69 104 ILE A O 1
ATOM 817 N N . TRP A 1 105 ? 10.102 -7.301 -14.672 1 98.88 105 TRP A N 1
ATOM 818 C CA . TRP A 1 105 ? 9.797 -8.625 -15.211 1 98.88 105 TRP A CA 1
ATOM 819 C C . TRP A 1 105 ? 8.43 -9.102 -14.727 1 98.88 105 TRP A C 1
ATOM 821 O O . TRP A 1 105 ? 8.023 -8.789 -13.602 1 98.88 105 TRP A O 1
ATOM 831 N N . GLY A 1 106 ? 7.73 -9.836 -15.586 1 98.88 106 GLY A N 1
ATOM 832 C CA . GLY A 1 106 ? 6.605 -10.672 -15.203 1 98.88 106 GLY A CA 1
ATOM 833 C C . GLY A 1 106 ? 6.926 -12.156 -15.25 1 98.88 106 GLY A C 1
ATOM 834 O O . GLY A 1 106 ? 7.625 -12.617 -16.156 1 98.88 106 GLY A O 1
ATOM 835 N N . ASP A 1 107 ? 6.52 -12.891 -14.258 1 98.75 107 ASP A N 1
ATOM 836 C CA . ASP A 1 107 ? 6.727 -14.336 -14.188 1 98.75 107 ASP A CA 1
ATOM 837 C C . ASP A 1 107 ? 5.449 -15.055 -13.766 1 98.75 107 ASP A C 1
ATOM 839 O O . ASP A 1 107 ? 4.512 -14.422 -13.266 1 98.75 107 ASP A O 1
ATOM 843 N N . LEU A 1 108 ? 5.328 -16.297 -14.117 1 98.5 108 LEU A N 1
ATOM 844 C CA . LEU A 1 108 ? 4.258 -17.172 -13.664 1 98.5 108 LEU A CA 1
ATOM 845 C C . LEU A 1 108 ? 4.82 -18.375 -12.914 1 98.5 108 LEU A C 1
ATOM 847 O O . LEU A 1 108 ? 5.328 -19.312 -13.531 1 98.5 108 LEU A O 1
ATOM 851 N N . ILE A 1 109 ? 4.574 -18.359 -11.609 1 97.5 109 ILE A N 1
ATOM 852 C CA . ILE A 1 109 ? 5.344 -19.344 -10.867 1 97.5 109 ILE A CA 1
ATOM 853 C C . ILE A 1 109 ? 4.402 -20.375 -10.25 1 97.5 109 ILE A C 1
ATOM 855 O O . ILE A 1 109 ? 4.844 -21.297 -9.555 1 97.5 109 ILE A O 1
ATOM 859 N N . ASP A 1 110 ? 3.1 -20.328 -10.523 1 95.31 110 ASP A N 1
ATOM 860 C CA . ASP A 1 110 ? 2.145 -21.344 -10.078 1 95.31 110 ASP A CA 1
ATOM 861 C C . ASP A 1 110 ? 2.58 -22.734 -10.523 1 95.31 110 ASP A C 1
ATOM 863 O O . ASP A 1 110 ? 2.6 -23.672 -9.727 1 95.31 110 ASP A O 1
ATOM 867 N N . GLY A 1 111 ? 2.855 -22.828 -11.75 1 97.69 111 GLY A N 1
ATOM 868 C CA . GLY A 1 111 ? 3.268 -24.109 -12.297 1 97.69 111 GLY A CA 1
ATOM 869 C C . GLY A 1 111 ? 4.543 -24.641 -11.672 1 97.69 111 GLY A C 1
ATOM 870 O O . GLY A 1 111 ? 4.691 -25.859 -11.5 1 97.69 111 GLY A O 1
ATOM 871 N N . GLU A 1 112 ? 5.449 -23.719 -11.359 1 97.56 112 GLU A N 1
ATOM 872 C CA . GLU A 1 112 ? 6.68 -24.141 -10.695 1 97.56 112 GLU A CA 1
ATOM 873 C C . GLU A 1 112 ? 6.398 -24.656 -9.289 1 97.56 112 GLU A C 1
ATOM 875 O O . GLU A 1 112 ? 7.059 -25.578 -8.82 1 97.56 112 GLU A O 1
ATOM 880 N N . GLY A 1 113 ? 5.465 -23.984 -8.633 1 97.56 113 GLY A N 1
ATOM 881 C CA . GLY A 1 113 ? 5.02 -24.531 -7.363 1 97.56 113 GLY A CA 1
ATOM 882 C C . GLY A 1 113 ? 4.484 -25.953 -7.477 1 97.56 113 GLY A C 1
ATOM 883 O O . GLY A 1 113 ? 4.785 -26.797 -6.637 1 97.56 113 GLY A O 1
ATOM 884 N N . PHE A 1 114 ? 3.74 -26.203 -8.469 1 98 114 PHE A N 1
ATOM 885 C CA . PHE A 1 114 ? 3.195 -27.531 -8.734 1 98 114 PHE A CA 1
ATOM 886 C C . PHE A 1 114 ? 4.312 -28.531 -8.953 1 98 114 PHE A C 1
ATOM 888 O O . PHE A 1 114 ? 4.277 -29.641 -8.414 1 98 114 PHE A O 1
ATOM 895 N N . ILE A 1 115 ? 5.332 -28.172 -9.773 1 98.19 115 ILE A N 1
ATOM 896 C CA . ILE A 1 115 ? 6.453 -29.047 -10.094 1 98.19 115 ILE A CA 1
ATOM 897 C C . ILE A 1 115 ? 7.219 -29.406 -8.828 1 98.19 115 ILE A C 1
ATOM 899 O O . ILE A 1 115 ? 7.59 -30.562 -8.617 1 98.19 115 ILE A O 1
ATOM 903 N N . ARG A 1 116 ? 7.398 -28.438 -8.031 1 97.25 116 ARG A N 1
ATOM 904 C CA . ARG A 1 116 ? 8.094 -28.688 -6.773 1 97.25 116 ARG A CA 1
ATOM 905 C C . ARG A 1 116 ? 7.289 -29.625 -5.887 1 97.25 116 ARG A C 1
ATOM 907 O O . ARG A 1 116 ? 7.852 -30.531 -5.25 1 97.25 116 ARG A O 1
ATOM 914 N N . ALA A 1 117 ? 6.027 -29.391 -5.801 1 97.12 117 ALA A N 1
ATOM 915 C CA . ALA A 1 117 ? 5.16 -30.297 -5.043 1 97.12 117 ALA A CA 1
ATOM 916 C C . ALA A 1 117 ? 5.211 -31.703 -5.605 1 97.12 117 ALA A C 1
ATOM 918 O O . ALA A 1 117 ? 5.23 -32.688 -4.848 1 97.12 117 ALA A O 1
ATOM 919 N N . LEU A 1 118 ? 5.227 -31.812 -6.898 1 97.88 118 LEU A N 1
ATOM 920 C CA . LEU A 1 118 ? 5.301 -33.125 -7.574 1 97.88 118 LEU A CA 1
ATOM 921 C C . LEU A 1 118 ? 6.578 -33.844 -7.195 1 97.88 118 LEU A C 1
ATOM 923 O O . LEU A 1 118 ? 6.559 -35.062 -6.98 1 97.88 118 LEU A O 1
ATOM 927 N N . ALA A 1 119 ? 7.672 -33.125 -7.152 1 96.62 119 ALA A N 1
ATOM 928 C CA . ALA A 1 119 ? 8.953 -33.719 -6.766 1 96.62 119 ALA A CA 1
ATOM 929 C C . ALA A 1 119 ? 8.867 -34.312 -5.371 1 96.62 119 ALA A C 1
ATOM 931 O O . ALA A 1 119 ? 9.406 -35.406 -5.129 1 96.62 119 ALA A O 1
ATOM 932 N N . ARG A 1 120 ? 8.227 -33.656 -4.543 1 94.69 120 ARG A N 1
ATOM 933 C CA . ARG A 1 120 ? 8.047 -34.188 -3.191 1 94.69 120 ARG A CA 1
ATOM 934 C C . ARG A 1 120 ? 7.16 -35.406 -3.197 1 94.69 120 ARG A C 1
ATOM 936 O O . ARG A 1 120 ? 7.484 -36.406 -2.559 1 94.69 120 ARG A O 1
ATOM 943 N N . THR A 1 121 ? 6.035 -35.312 -3.904 1 95.5 121 THR A N 1
ATOM 944 C CA . THR A 1 121 ? 5.094 -36.406 -4.012 1 95.5 121 THR A CA 1
ATOM 945 C C . THR A 1 121 ? 5.77 -37.656 -4.613 1 95.5 121 THR A C 1
ATOM 947 O O . THR A 1 121 ? 5.484 -38.781 -4.215 1 95.5 121 THR A O 1
ATOM 950 N N . ALA A 1 122 ? 6.676 -37.406 -5.543 1 95.69 122 ALA A N 1
ATOM 951 C CA . ALA A 1 122 ? 7.301 -38.469 -6.305 1 95.69 122 ALA A CA 1
ATOM 952 C C . ALA A 1 122 ? 8.641 -38.875 -5.688 1 95.69 122 ALA A C 1
ATOM 954 O O . ALA A 1 122 ? 9.406 -39.625 -6.293 1 95.69 122 ALA A O 1
ATOM 955 N N . ALA A 1 123 ? 8.977 -38.438 -4.551 1 93.69 123 ALA A N 1
ATOM 956 C CA . ALA A 1 123 ? 10.312 -38.5 -3.975 1 93.69 123 ALA A CA 1
ATOM 957 C C . ALA A 1 123 ? 10.828 -39.938 -3.967 1 93.69 123 ALA A C 1
ATOM 959 O O . ALA A 1 123 ? 11.992 -40.188 -4.293 1 93.69 123 ALA A O 1
ATOM 960 N N . ASP A 1 124 ? 10.008 -40.938 -3.621 1 93.69 124 ASP A N 1
ATOM 961 C CA . ASP A 1 124 ? 10.438 -42.312 -3.52 1 93.69 124 ASP A CA 1
ATOM 962 C C . ASP A 1 124 ? 10.625 -42.938 -4.902 1 93.69 124 ASP A C 1
ATOM 964 O O . ASP A 1 124 ? 11.422 -43.875 -5.07 1 93.69 124 ASP A O 1
ATOM 968 N N . ARG A 1 125 ? 9.828 -42.469 -5.805 1 95.69 125 ARG A N 1
ATOM 969 C CA . ARG A 1 125 ? 9.875 -42.906 -7.199 1 95.69 125 ARG A CA 1
ATOM 970 C C . ARG A 1 125 ? 9.711 -41.719 -8.141 1 95.69 125 ARG A C 1
ATOM 972 O O . ARG A 1 125 ? 8.617 -41.438 -8.633 1 95.69 125 ARG A O 1
ATOM 979 N N . PRO A 1 126 ? 10.805 -41.094 -8.461 1 95.56 126 PRO A N 1
ATOM 980 C CA . PRO A 1 126 ? 10.75 -39.875 -9.25 1 95.56 126 PRO A CA 1
ATOM 981 C C . PRO A 1 126 ? 10.258 -40.094 -10.68 1 95.56 126 PRO A C 1
ATOM 983 O O . PRO A 1 126 ? 10.523 -41.156 -11.258 1 95.56 126 PRO A O 1
ATOM 986 N N . LEU A 1 127 ? 9.578 -39.156 -11.172 1 96.12 127 LEU A N 1
ATOM 987 C CA . LEU A 1 127 ? 9.211 -39.188 -12.578 1 96.12 127 LEU A CA 1
ATOM 988 C C . LEU A 1 127 ? 10.43 -38.969 -13.469 1 96.12 127 LEU A C 1
ATOM 990 O O . LEU A 1 127 ? 11.305 -38.156 -13.133 1 96.12 127 LEU A O 1
ATOM 994 N N . VAL A 1 128 ? 10.477 -39.75 -14.516 1 97.38 128 VAL A N 1
ATOM 995 C CA . VAL A 1 128 ? 11.453 -39.469 -15.57 1 97.38 128 VAL A CA 1
ATOM 996 C C . VAL A 1 128 ? 10.828 -38.594 -16.641 1 97.38 128 VAL A C 1
ATOM 998 O O . VAL A 1 128 ? 10.047 -39.062 -17.469 1 97.38 128 VAL A O 1
ATOM 1001 N N . TRP A 1 129 ? 11.188 -37.375 -16.719 1 97.62 129 TRP A N 1
ATOM 1002 C CA . TRP A 1 129 ? 10.445 -36.344 -17.438 1 97.62 129 TRP A CA 1
ATOM 1003 C C . TRP A 1 129 ? 10.289 -36.688 -18.906 1 97.62 129 TRP A C 1
ATOM 1005 O O . TRP A 1 129 ? 9.188 -36.656 -19.453 1 97.62 129 TRP A O 1
ATOM 1015 N N . ASN A 1 130 ? 11.352 -37.094 -19.578 1 97.81 130 ASN A N 1
ATOM 1016 C CA . ASN A 1 130 ? 11.305 -37.344 -21.016 1 97.81 130 ASN A CA 1
ATOM 1017 C C . ASN A 1 130 ? 10.633 -38.656 -21.328 1 97.81 130 ASN A C 1
ATOM 1019 O O . ASN A 1 130 ? 10.633 -39.125 -22.469 1 97.81 130 ASN A O 1
ATOM 1023 N N . GLN A 1 131 ? 10.055 -39.25 -20.297 1 98.19 131 GLN A N 1
ATOM 1024 C CA . GLN A 1 131 ? 9.281 -40.5 -20.469 1 98.19 131 GLN A CA 1
ATOM 1025 C C . GLN A 1 131 ? 7.879 -40.344 -19.891 1 98.19 131 GLN A C 1
ATOM 1027 O O . GLN A 1 131 ? 7.055 -41.25 -20 1 98.19 131 GLN A O 1
ATOM 1032 N N . THR A 1 132 ? 7.68 -39.281 -19.281 1 98.31 132 THR A N 1
ATOM 1033 C CA . THR A 1 132 ? 6.426 -39.031 -18.562 1 98.31 132 THR A CA 1
ATOM 1034 C C . THR A 1 132 ? 5.348 -38.562 -19.516 1 98.31 132 THR A C 1
ATOM 1036 O O . THR A 1 132 ? 5.586 -37.656 -20.328 1 98.31 132 THR A O 1
ATOM 1039 N N . ARG A 1 133 ? 4.203 -39.188 -19.484 1 98.44 133 ARG A N 1
ATOM 1040 C CA . ARG A 1 133 ? 2.998 -38.75 -20.172 1 98.44 133 ARG A CA 1
ATOM 1041 C C . ARG A 1 133 ? 1.995 -38.125 -19.203 1 98.44 133 ARG A C 1
ATOM 1043 O O . ARG A 1 133 ? 1.546 -38.812 -18.266 1 98.44 133 ARG A O 1
ATOM 1050 N N . ALA A 1 134 ? 1.655 -36.875 -19.469 1 98.75 134 ALA A N 1
ATOM 1051 C CA . ALA A 1 134 ? 0.775 -36.156 -18.547 1 98.75 134 ALA A CA 1
ATOM 1052 C C . ALA A 1 134 ? -0.564 -35.812 -19.203 1 98.75 134 ALA A C 1
ATOM 1054 O O . ALA A 1 134 ? -0.614 -35.469 -20.375 1 98.75 134 ALA A O 1
ATOM 1055 N N . LEU A 1 135 ? -1.633 -35.969 -18.453 1 98.75 135 LEU A N 1
ATOM 1056 C CA . LEU A 1 135 ? -2.955 -35.469 -18.797 1 98.75 135 LEU A CA 1
ATOM 1057 C C . LEU A 1 135 ? -3.348 -34.281 -17.906 1 98.75 135 LEU A C 1
ATOM 1059 O O . LEU A 1 135 ? -3.377 -34.438 -16.688 1 98.75 135 LEU A O 1
ATOM 1063 N N . VAL A 1 136 ? -3.58 -33.156 -18.5 1 98.75 136 VAL A N 1
ATOM 1064 C CA . VAL A 1 136 ? -4.043 -31.953 -17.781 1 98.75 136 VAL A CA 1
ATOM 1065 C C . VAL A 1 136 ? -5.469 -31.609 -18.219 1 98.75 136 VAL A C 1
ATOM 1067 O O . VAL A 1 136 ? -5.719 -31.359 -19.391 1 98.75 136 VAL A O 1
ATOM 1070 N N . VAL A 1 137 ? -6.355 -31.625 -17.266 1 98.56 137 VAL A N 1
ATOM 1071 C CA . VAL A 1 137 ? -7.754 -31.328 -17.562 1 98.56 137 VAL A CA 1
ATOM 1072 C C . VAL A 1 137 ? -8.117 -29.969 -16.984 1 98.56 137 VAL A C 1
ATOM 1074 O O . VAL A 1 137 ? -8.117 -29.781 -15.766 1 98.56 137 VAL A O 1
ATOM 1077 N N . GLY A 1 138 ? -8.445 -29.062 -17.859 1 97.88 138 GLY A N 1
ATOM 1078 C CA . GLY A 1 138 ? -8.664 -27.656 -17.5 1 97.88 138 GLY A CA 1
ATOM 1079 C C . GLY A 1 138 ? -7.539 -26.75 -17.953 1 97.88 138 GLY A C 1
ATOM 1080 O O . GLY A 1 138 ? -6.371 -26.984 -17.625 1 97.88 138 GLY A O 1
ATOM 1081 N N . THR A 1 139 ? -7.906 -25.703 -18.719 1 96.56 139 THR A N 1
ATOM 1082 C CA . THR A 1 139 ? -6.891 -24.781 -19.203 1 96.56 139 THR A CA 1
ATOM 1083 C C . THR A 1 139 ? -7.227 -23.344 -18.797 1 96.56 139 THR A C 1
ATOM 1085 O O . THR A 1 139 ? -7.105 -22.422 -19.609 1 96.56 139 THR A O 1
ATOM 1088 N N . GLY A 1 140 ? -7.777 -23.203 -17.609 1 94.5 140 GLY A N 1
ATOM 1089 C CA . GLY A 1 140 ? -7.816 -21.891 -17 1 94.5 140 GLY A CA 1
ATOM 1090 C C . GLY A 1 140 ? -6.453 -21.406 -16.562 1 94.5 140 GLY A C 1
ATOM 1091 O O . GLY A 1 140 ? -5.43 -21.797 -17.109 1 94.5 140 GLY A O 1
ATOM 1092 N N . GLY A 1 141 ? -6.367 -20.562 -15.648 1 93.94 141 GLY A N 1
ATOM 1093 C CA . GLY A 1 141 ? -5.113 -19.984 -15.18 1 93.94 141 GLY A CA 1
ATOM 1094 C C . GLY A 1 141 ? -4.141 -21.031 -14.664 1 93.94 141 GLY A C 1
ATOM 1095 O O . GLY A 1 141 ? -2.979 -21.062 -15.078 1 93.94 141 GLY A O 1
ATOM 1096 N N . VAL A 1 142 ? -4.664 -21.844 -13.844 1 94.94 142 VAL A N 1
ATOM 1097 C CA . VAL A 1 142 ? -3.82 -22.844 -13.203 1 94.94 142 VAL A CA 1
ATOM 1098 C C . VAL A 1 142 ? -3.359 -23.875 -14.242 1 94.94 142 VAL A C 1
ATOM 1100 O O . VAL A 1 142 ? -2.18 -24.234 -14.281 1 94.94 142 VAL A O 1
ATOM 1103 N N . GLY A 1 143 ? -4.262 -24.328 -15.07 1 97.69 143 GLY A N 1
ATOM 1104 C CA . GLY A 1 143 ? -3.924 -25.297 -16.109 1 97.69 143 GLY A 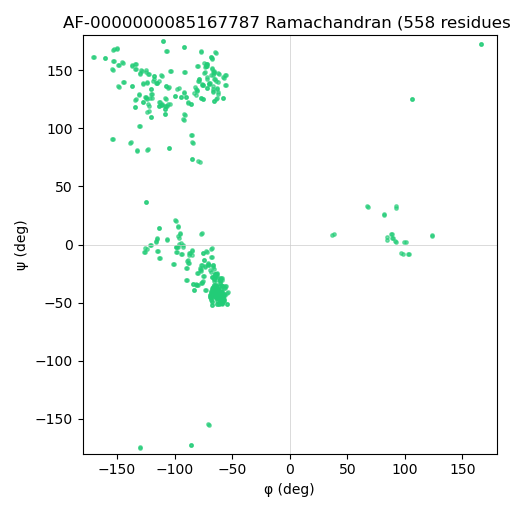CA 1
ATOM 1105 C C . GLY A 1 143 ? -2.869 -24.781 -17.078 1 97.69 143 GLY A C 1
ATOM 1106 O O . GLY A 1 143 ? -1.921 -25.516 -17.391 1 97.69 143 GLY A O 1
ATOM 1107 N N . CYS A 1 144 ? -3.014 -23.547 -17.516 1 98.19 144 CYS A N 1
ATOM 1108 C CA . CYS A 1 144 ? -2.035 -22.953 -18.406 1 98.19 144 CYS A CA 1
ATOM 1109 C C . CYS A 1 144 ? -0.656 -22.906 -17.766 1 98.19 144 CYS A C 1
ATOM 1111 O O . CYS A 1 144 ? 0.347 -23.219 -18.406 1 98.19 144 CYS A O 1
ATOM 1113 N N . ALA A 1 145 ? -0.645 -22.562 -16.531 1 98.25 145 ALA A N 1
ATOM 1114 C CA . ALA A 1 145 ? 0.614 -22.484 -15.789 1 98.25 145 ALA A CA 1
ATOM 1115 C C . ALA A 1 145 ? 1.283 -23.859 -15.695 1 98.25 145 ALA A C 1
ATOM 1117 O O . ALA A 1 145 ? 2.494 -23.984 -15.898 1 98.25 145 ALA A O 1
ATOM 1118 N N . ILE A 1 146 ? 0.498 -24.844 -15.406 1 98.56 146 ILE A N 1
ATOM 1119 C CA . ILE A 1 146 ? 1.026 -26.188 -15.211 1 98.56 146 ILE A CA 1
ATOM 1120 C C . ILE A 1 146 ? 1.521 -26.75 -16.547 1 98.56 146 ILE A C 1
ATOM 1122 O O . ILE A 1 146 ? 2.605 -27.328 -16.609 1 98.56 146 ILE A O 1
ATOM 1126 N N . VAL A 1 147 ? 0.76 -26.562 -17.609 1 98.75 147 VAL A N 1
ATOM 1127 C CA . VAL A 1 147 ? 1.18 -27 -18.938 1 98.75 147 VAL A CA 1
ATOM 1128 C C . VAL A 1 147 ? 2.518 -26.359 -19.297 1 98.75 147 VAL A C 1
ATOM 1130 O O . VAL A 1 147 ? 3.445 -27.047 -19.734 1 98.75 147 VAL A O 1
ATOM 1133 N N . ALA A 1 148 ? 2.654 -25.094 -19.094 1 98.56 148 ALA A N 1
ATOM 1134 C CA . ALA A 1 148 ? 3.891 -24.375 -19.391 1 98.56 148 ALA A CA 1
ATOM 1135 C C . ALA A 1 148 ? 5.062 -24.922 -18.594 1 98.56 148 ALA A C 1
ATOM 1137 O O . ALA A 1 148 ? 6.148 -25.141 -19.125 1 98.56 148 ALA A O 1
ATOM 1138 N N . SER A 1 149 ? 4.859 -25.188 -17.344 1 98.38 149 SER A N 1
ATOM 1139 C CA . SER A 1 149 ? 5.934 -25.641 -16.469 1 98.38 149 SER A CA 1
ATOM 1140 C C . SER A 1 149 ? 6.312 -27.094 -16.766 1 98.38 149 SER A C 1
ATOM 1142 O O . SER A 1 149 ? 7.488 -27.453 -16.703 1 98.38 149 SER A O 1
ATOM 1144 N N . LEU A 1 150 ? 5.324 -27.953 -17.047 1 98.5 150 LEU A N 1
ATOM 1145 C CA . LEU A 1 150 ? 5.605 -29.328 -17.438 1 98.5 150 LEU A CA 1
ATOM 1146 C C . LEU A 1 150 ? 6.434 -29.359 -18.719 1 98.5 150 LEU A C 1
ATOM 1148 O O . LEU A 1 150 ? 7.406 -30.125 -18.812 1 98.5 150 LEU A O 1
ATOM 1152 N N . ALA A 1 151 ? 6 -28.562 -19.672 1 98.5 151 ALA A N 1
ATOM 1153 C CA . ALA A 1 151 ? 6.742 -28.5 -20.938 1 98.5 151 ALA A CA 1
ATOM 1154 C C . ALA A 1 151 ? 8.18 -28.047 -20.703 1 98.5 151 ALA A C 1
ATOM 1156 O O . ALA A 1 151 ? 9.117 -28.609 -21.281 1 98.5 151 ALA A O 1
ATOM 1157 N N . ALA A 1 152 ? 8.328 -27.125 -19.875 1 97.38 152 ALA A N 1
ATOM 1158 C CA . ALA A 1 152 ? 9.648 -26.578 -19.578 1 97.38 152 ALA A CA 1
ATOM 1159 C C . ALA A 1 152 ? 10.523 -27.625 -18.891 1 97.38 152 ALA A C 1
ATOM 1161 O O . ALA A 1 152 ? 11.75 -27.609 -19.031 1 97.38 152 ALA A O 1
ATOM 1162 N N . GLN A 1 153 ? 9.93 -28.516 -18.172 1 97 153 GLN A N 1
ATOM 1163 C CA . GLN A 1 153 ? 10.664 -29.594 -17.5 1 97 153 GLN A CA 1
ATOM 1164 C C . GLN A 1 153 ? 11.141 -30.641 -18.5 1 97 153 GLN A C 1
ATOM 1166 O O . GLN A 1 153 ? 12.008 -31.453 -18.188 1 97 153 GLN A O 1
ATOM 1171 N N . GLY A 1 154 ? 10.516 -30.641 -19.688 1 97.69 154 GLY A N 1
ATOM 1172 C CA . GLY A 1 154 ? 10.891 -31.594 -20.719 1 97.69 154 GLY A CA 1
ATOM 1173 C C . GLY A 1 154 ? 10.062 -32.875 -20.688 1 97.69 154 GLY A C 1
ATOM 1174 O O . GLY A 1 154 ? 10.57 -33.938 -20.984 1 97.69 154 GLY A O 1
ATOM 1175 N N . VAL A 1 155 ? 8.859 -32.781 -20.297 1 98.38 155 VAL A N 1
ATOM 1176 C CA . VAL A 1 155 ? 7.957 -33.938 -20.281 1 98.38 155 VAL A CA 1
ATOM 1177 C C . VAL A 1 155 ? 7.789 -34.469 -21.703 1 98.38 155 VAL A C 1
ATOM 1179 O O . VAL A 1 155 ? 7.773 -33.719 -22.656 1 98.38 155 VAL A O 1
ATOM 1182 N N . ALA A 1 156 ? 7.637 -35.781 -21.719 1 98.62 156 ALA A N 1
ATOM 1183 C CA . ALA A 1 156 ? 7.559 -36.406 -23.031 1 98.62 156 ALA A CA 1
ATOM 1184 C C . ALA A 1 156 ? 6.289 -36 -23.781 1 98.62 156 ALA A C 1
ATOM 1186 O O . ALA A 1 156 ? 6.324 -35.719 -24.984 1 98.62 156 ALA A O 1
ATOM 1187 N N . GLU A 1 157 ? 5.211 -36 -23.047 1 98.69 157 GLU A N 1
ATOM 1188 C CA . GLU A 1 157 ? 3.916 -35.75 -23.672 1 98.69 157 GLU A CA 1
ATOM 1189 C C . GLU A 1 157 ? 2.965 -35.031 -22.703 1 98.69 157 GLU A C 1
ATOM 1191 O O . GLU A 1 157 ? 2.928 -35.375 -21.516 1 98.69 157 GLU A O 1
ATOM 1196 N N . ILE A 1 158 ? 2.301 -34.031 -23.25 1 98.81 158 ILE A N 1
ATOM 1197 C CA . ILE A 1 158 ? 1.218 -33.406 -22.516 1 98.81 158 ILE A CA 1
ATOM 1198 C C . ILE A 1 158 ? -0.076 -33.5 -23.328 1 98.81 158 ILE A C 1
ATOM 1200 O O . ILE A 1 158 ? -0.163 -32.938 -24.422 1 98.81 158 ILE A O 1
ATOM 1204 N N . SER A 1 159 ? -1.045 -34.219 -22.828 1 98.75 159 SER A N 1
ATOM 1205 C CA . SER A 1 159 ? -2.408 -34.188 -23.344 1 98.75 159 SER A CA 1
ATOM 1206 C C . SER A 1 159 ? -3.301 -33.281 -22.531 1 98.75 159 SER A C 1
ATOM 1208 O O . SER A 1 159 ? -3.234 -33.25 -21.297 1 98.75 159 SER A O 1
ATOM 1210 N N . VAL A 1 160 ? -4.078 -32.438 -23.25 1 98.75 160 VAL A N 1
ATOM 1211 C CA . VAL A 1 160 ? -4.898 -31.453 -22.562 1 98.75 160 VAL A CA 1
ATOM 1212 C C . VAL A 1 160 ? -6.363 -31.625 -22.969 1 98.75 160 VAL A C 1
ATOM 1214 O O . VAL A 1 160 ? -6.668 -31.875 -24.141 1 98.75 160 VAL A O 1
ATOM 1217 N N . PHE A 1 161 ? -7.195 -31.484 -21.984 1 98.56 161 PHE A N 1
ATOM 1218 C CA . PHE A 1 161 ? -8.625 -31.406 -22.266 1 98.56 161 PHE A CA 1
ATOM 1219 C C . PHE A 1 161 ? -9.234 -30.172 -21.609 1 98.56 161 PHE A C 1
ATOM 1221 O O . PHE A 1 161 ? -8.898 -29.844 -20.469 1 98.56 161 PHE A O 1
ATOM 1228 N N . ASP A 1 162 ? -10.055 -29.547 -22.281 1 98.19 162 ASP A N 1
ATOM 1229 C CA . ASP A 1 162 ? -10.906 -28.469 -21.797 1 98.19 162 ASP A CA 1
ATOM 1230 C C . ASP A 1 162 ? -12.18 -28.344 -22.641 1 98.19 162 ASP A C 1
ATOM 1232 O O . ASP A 1 162 ? -12.188 -28.703 -23.812 1 98.19 162 ASP A O 1
ATOM 1236 N N . THR A 1 163 ? -13.242 -27.875 -22 1 96.94 163 THR A N 1
ATOM 1237 C CA . THR A 1 163 ? -14.461 -27.656 -22.781 1 96.94 163 THR A CA 1
ATOM 1238 C C . THR A 1 163 ? -14.273 -26.516 -23.766 1 96.94 163 THR A C 1
ATOM 1240 O O . THR A 1 163 ? -14.945 -26.453 -24.797 1 96.94 163 THR A O 1
ATOM 1243 N N . ASN A 1 164 ? -13.422 -25.594 -23.453 1 96.75 164 ASN A N 1
ATOM 1244 C CA . ASN A 1 164 ? -12.977 -24.578 -24.406 1 96.75 164 ASN A CA 1
ATOM 1245 C C . ASN A 1 164 ? -11.836 -25.078 -25.281 1 96.75 164 ASN A C 1
ATOM 1247 O O . ASN A 1 164 ? -10.664 -24.766 -25.016 1 96.75 164 ASN A O 1
ATOM 1251 N N . ARG A 1 165 ? -12.172 -25.688 -26.344 1 97 165 ARG A N 1
ATOM 1252 C CA . ARG A 1 165 ? -11.172 -26.344 -27.172 1 97 165 ARG A CA 1
ATOM 1253 C C . ARG A 1 165 ? -10.234 -25.328 -27.812 1 97 165 ARG A C 1
ATOM 1255 O O . ARG A 1 165 ? -9.023 -25.562 -27.906 1 97 165 ARG A O 1
ATOM 1262 N N . ALA A 1 166 ? -10.812 -24.266 -28.25 1 97.19 166 ALA A N 1
ATOM 1263 C CA . ALA A 1 166 ? -10.008 -23.234 -28.906 1 97.19 166 ALA A CA 1
ATOM 1264 C C . ALA A 1 166 ? -8.906 -22.719 -27.984 1 97.19 166 ALA A C 1
ATOM 1266 O O . ALA A 1 166 ? -7.758 -22.562 -28.391 1 97.19 166 ALA A O 1
ATOM 1267 N N . GLY A 1 167 ? -9.266 -22.484 -26.75 1 96.56 167 GLY A N 1
ATOM 1268 C CA . GLY A 1 167 ? -8.289 -22.031 -25.766 1 96.56 167 GLY A CA 1
ATOM 1269 C C . GLY A 1 167 ? -7.211 -23.062 -25.5 1 96.56 167 GLY A C 1
ATOM 1270 O O . GLY A 1 167 ? -6.027 -22.734 -25.406 1 96.56 167 GLY A O 1
ATOM 1271 N N . ALA A 1 168 ? -7.633 -24.281 -25.422 1 98 168 ALA A N 1
ATOM 1272 C CA . ALA A 1 168 ? -6.695 -25.375 -25.188 1 98 168 ALA A CA 1
ATOM 1273 C C . ALA A 1 168 ? -5.715 -25.516 -26.359 1 98 168 ALA A C 1
ATOM 1275 O O . ALA A 1 168 ? -4.512 -25.672 -26.141 1 98 168 ALA A O 1
ATOM 1276 N N . GLU A 1 169 ? -6.262 -25.438 -27.484 1 98.19 169 GLU A N 1
ATOM 1277 C CA . GLU A 1 169 ? -5.426 -25.609 -28.672 1 98.19 169 GLU A CA 1
ATOM 1278 C C . GLU A 1 169 ? -4.438 -24.453 -28.828 1 98.19 169 GLU A C 1
ATOM 1280 O O . GLU A 1 169 ? -3.297 -24.656 -29.25 1 98.19 169 GLU A O 1
ATOM 1285 N N . ALA A 1 170 ? -4.859 -23.281 -28.516 1 97.88 170 ALA A N 1
ATOM 1286 C CA . ALA A 1 170 ? -3.959 -22.125 -28.531 1 97.88 170 ALA A CA 1
ATOM 1287 C C . ALA A 1 170 ? -2.811 -22.312 -27.547 1 97.88 170 ALA A C 1
ATOM 1289 O O . ALA A 1 170 ? -1.656 -22.016 -27.875 1 97.88 170 ALA A O 1
ATOM 1290 N N . LEU A 1 171 ? -3.135 -22.766 -26.406 1 98.31 171 LEU A N 1
ATOM 1291 C CA . LEU A 1 171 ? -2.121 -23.062 -25.391 1 98.31 171 LEU A CA 1
ATOM 1292 C C . LEU A 1 171 ? -1.136 -24.109 -25.906 1 98.31 171 LEU A C 1
ATOM 1294 O O . LEU A 1 171 ? 0.079 -23.938 -25.766 1 98.31 171 LEU A O 1
ATOM 1298 N N . LEU A 1 172 ? -1.653 -25.156 -26.469 1 98.62 172 LEU A N 1
ATOM 1299 C CA . LEU A 1 172 ? -0.827 -26.234 -27 1 98.62 172 LEU A CA 1
ATOM 1300 C C . LEU A 1 172 ? 0.093 -25.734 -28.109 1 98.62 172 LEU A C 1
ATOM 1302 O O . LEU A 1 172 ? 1.254 -26.141 -28.188 1 98.62 172 LEU A O 1
ATOM 1306 N N . ALA A 1 173 ? -0.442 -24.891 -28.906 1 98.56 173 ALA A N 1
ATOM 1307 C CA . ALA A 1 173 ? 0.362 -24.328 -29.984 1 98.56 173 ALA A CA 1
ATOM 1308 C C . ALA A 1 173 ? 1.54 -23.531 -29.438 1 98.56 173 ALA A C 1
ATOM 1310 O O . ALA A 1 173 ? 2.664 -23.656 -29.922 1 98.56 173 ALA A O 1
ATOM 1311 N N . ARG A 1 174 ? 1.316 -22.734 -28.438 1 98.44 174 ARG A N 1
ATOM 1312 C CA . ARG A 1 174 ? 2.389 -21.953 -27.812 1 98.44 174 ARG A CA 1
ATOM 1313 C C . ARG A 1 174 ? 3.404 -22.875 -27.156 1 98.44 174 ARG A C 1
ATOM 1315 O O . ARG A 1 174 ? 4.613 -22.656 -27.25 1 98.44 174 ARG A O 1
ATOM 1322 N N . ALA A 1 175 ? 2.918 -23.891 -26.484 1 98.69 175 ALA A N 1
ATOM 1323 C CA . ALA A 1 175 ? 3.809 -24.844 -25.812 1 98.69 175 ALA A CA 1
ATOM 1324 C C . ALA A 1 175 ? 4.68 -25.578 -26.828 1 98.69 175 ALA A C 1
ATOM 1326 O O . ALA A 1 175 ? 5.887 -25.734 -26.625 1 98.69 175 ALA A O 1
ATOM 1327 N N . ALA A 1 176 ? 4.043 -25.984 -27.906 1 98.62 176 ALA A N 1
ATOM 1328 C CA . ALA A 1 176 ? 4.77 -26.703 -28.953 1 98.62 176 ALA A CA 1
ATOM 1329 C C . ALA A 1 176 ? 5.855 -25.828 -29.562 1 98.62 176 ALA A C 1
ATOM 1331 O O . ALA A 1 176 ? 6.957 -26.297 -29.844 1 98.62 176 ALA A O 1
ATOM 1332 N N . ALA A 1 177 ? 5.555 -24.594 -29.797 1 98.56 177 ALA A N 1
ATOM 1333 C CA . ALA A 1 177 ? 6.5 -23.656 -30.391 1 98.56 177 ALA A CA 1
ATOM 1334 C C . ALA A 1 177 ? 7.68 -23.391 -29.453 1 98.56 177 ALA A C 1
ATOM 1336 O O . ALA A 1 177 ? 8.828 -23.312 -29.891 1 98.56 177 ALA A O 1
ATOM 1337 N N . ALA A 1 178 ? 7.438 -23.312 -28.234 1 98.56 178 ALA A N 1
ATOM 1338 C CA . ALA A 1 178 ? 8.453 -22.969 -27.25 1 98.56 178 ALA A CA 1
ATOM 1339 C C . ALA A 1 178 ? 9.297 -24.188 -26.875 1 98.56 178 ALA A C 1
ATOM 1341 O O . ALA A 1 178 ? 10.492 -24.062 -26.578 1 98.56 178 ALA A O 1
ATOM 1342 N N . PHE A 1 179 ? 8.641 -25.344 -26.859 1 98.31 179 PHE A N 1
ATOM 1343 C CA . PHE A 1 179 ? 9.297 -26.562 -26.422 1 98.31 179 PHE A CA 1
ATOM 1344 C C . PHE A 1 179 ? 9.039 -27.703 -27.406 1 98.31 179 PHE A C 1
ATOM 1346 O O . PHE A 1 179 ? 8.32 -28.656 -27.094 1 98.31 179 PHE A O 1
ATOM 1353 N N . PRO A 1 180 ? 9.711 -27.797 -28.438 1 97.62 180 PRO A N 1
ATOM 1354 C CA . PRO A 1 180 ? 9.414 -28.719 -29.531 1 97.62 180 PRO A CA 1
ATOM 1355 C C . PRO A 1 180 ? 9.688 -30.172 -29.156 1 97.62 180 PRO A C 1
ATOM 1357 O O . PRO A 1 180 ? 9.195 -31.094 -29.812 1 97.62 180 PRO A O 1
ATOM 1360 N N . ALA A 1 181 ? 10.422 -30.375 -28.109 1 97.5 181 ALA A N 1
ATOM 1361 C CA . ALA A 1 181 ? 10.734 -31.75 -27.703 1 97.5 181 ALA A CA 1
ATOM 1362 C C . ALA A 1 181 ? 9.547 -32.406 -27 1 97.5 181 ALA A C 1
ATOM 1364 O O . ALA A 1 181 ? 9.492 -33.625 -26.844 1 97.5 181 ALA A O 1
ATOM 1365 N N . THR A 1 182 ? 8.633 -31.609 -26.484 1 98.44 182 THR A N 1
ATOM 1366 C CA . THR A 1 182 ? 7.438 -32.094 -25.797 1 98.44 182 THR A CA 1
ATOM 1367 C C . THR A 1 182 ? 6.297 -32.312 -26.797 1 98.44 182 THR A C 1
ATOM 1369 O O . THR A 1 182 ? 5.898 -31.391 -27.5 1 98.44 182 THR A O 1
ATOM 1372 N N . ARG A 1 183 ? 5.773 -33.531 -26.859 1 98.62 183 ARG A N 1
ATOM 1373 C CA . ARG A 1 183 ? 4.566 -33.781 -27.656 1 98.62 183 ARG A CA 1
ATOM 1374 C C . ARG A 1 183 ? 3.33 -33.25 -26.938 1 98.62 183 ARG A C 1
ATOM 1376 O O . ARG A 1 183 ? 3.121 -33.531 -25.75 1 98.62 183 ARG A O 1
ATOM 1383 N N . VAL A 1 184 ? 2.654 -32.438 -27.688 1 98.69 184 VAL A N 1
ATOM 1384 C CA . VAL A 1 184 ? 1.454 -31.891 -27.062 1 98.69 184 VAL A CA 1
ATOM 1385 C C . VAL A 1 184 ? 0.239 -32.188 -27.953 1 98.69 184 VAL A C 1
ATOM 1387 O O . VAL A 1 184 ? 0.354 -32.25 -29.172 1 98.69 184 VAL A O 1
ATOM 1390 N N . GLY A 1 185 ? -0.954 -32.344 -27.328 1 98.5 185 GLY A N 1
ATOM 1391 C CA . G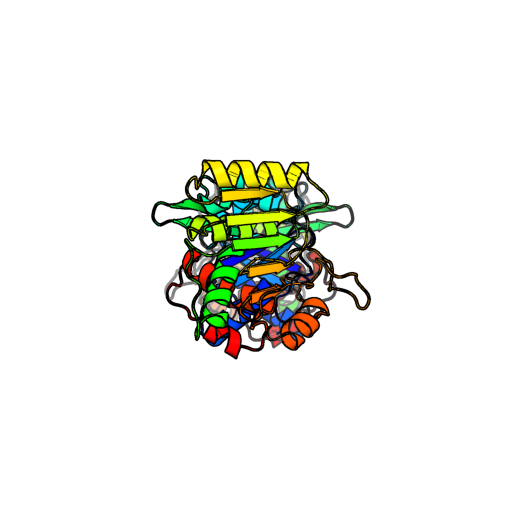LY A 1 185 ? -2.162 -32.562 -28.109 1 98.5 185 GLY A CA 1
ATOM 1392 C C . GLY A 1 185 ? -3.428 -32.5 -27.266 1 98.5 185 GLY A C 1
ATOM 1393 O O . GLY A 1 185 ? -3.373 -32.562 -26.047 1 98.5 185 GLY A O 1
ATOM 1394 N N . PHE A 1 186 ? -4.488 -32.312 -27.969 1 98.25 186 PHE A N 1
ATOM 1395 C CA . PHE A 1 186 ? -5.809 -32.375 -27.359 1 98.25 186 PHE A CA 1
ATOM 1396 C C . PHE A 1 186 ? -6.277 -33.812 -27.219 1 98.25 186 PHE A C 1
ATOM 1398 O O . PHE A 1 186 ? -6.086 -34.625 -28.141 1 98.25 186 PHE A O 1
ATOM 1405 N N . ALA A 1 187 ? -6.828 -34.219 -26.047 1 96.06 187 ALA A N 1
ATOM 1406 C CA . ALA A 1 187 ? -7.273 -35.594 -25.844 1 96.06 187 ALA A CA 1
ATOM 1407 C C . ALA A 1 187 ? -8.516 -35.625 -24.953 1 96.06 187 ALA A C 1
ATOM 1409 O O . ALA A 1 187 ? -8.805 -34.688 -24.219 1 96.06 187 ALA A O 1
ATOM 1410 N N . GLN A 1 188 ? -9.273 -36.719 -25.078 1 95.06 188 GLN A N 1
ATOM 1411 C CA . GLN A 1 188 ? -10.383 -36.969 -24.172 1 95.06 188 GLN A CA 1
ATOM 1412 C C . GLN A 1 188 ? -9.883 -37.219 -22.75 1 95.06 188 GLN A C 1
ATOM 1414 O O . GLN A 1 188 ? -8.789 -37.75 -22.562 1 95.06 188 GLN A O 1
ATOM 1419 N N . PRO A 1 189 ? -10.734 -36.812 -21.812 1 96.12 189 PRO A N 1
ATOM 1420 C CA . PRO A 1 189 ? -10.281 -36.906 -20.422 1 96.12 189 PRO A CA 1
ATOM 1421 C C . PRO A 1 189 ? -10.398 -38.312 -19.859 1 96.12 189 PRO A C 1
ATOM 1423 O O . PRO A 1 189 ? -11.227 -38.594 -18.984 1 96.12 189 PRO A O 1
ATOM 1426 N N . ASP A 1 190 ? -9.594 -39.188 -20.281 1 94.69 190 ASP A N 1
ATOM 1427 C CA . ASP A 1 190 ? -9.477 -40.562 -19.797 1 94.69 190 ASP A CA 1
ATOM 1428 C C . ASP A 1 190 ? -8.086 -40.844 -19.219 1 94.69 190 ASP A C 1
ATOM 1430 O O . ASP A 1 190 ? -7.086 -40.375 -19.781 1 94.69 190 ASP A O 1
ATOM 1434 N N . ALA A 1 191 ? -7.949 -41.531 -18.203 1 95.44 191 ALA A N 1
ATOM 1435 C CA . ALA A 1 191 ? -6.738 -41.656 -17.391 1 95.44 191 ALA A CA 1
ATOM 1436 C C . ALA A 1 191 ? -5.805 -42.719 -17.953 1 95.44 191 ALA A C 1
ATOM 1438 O O . ALA A 1 191 ? -4.66 -42.844 -17.5 1 95.44 191 ALA A O 1
ATOM 1439 N N . SER A 1 192 ? -6.281 -43.469 -18.922 1 95.5 192 SER A N 1
ATOM 1440 C CA . SER A 1 192 ? -5.539 -44.625 -19.375 1 95.5 192 SER A CA 1
ATOM 1441 C C . SER A 1 192 ? -4.207 -44.25 -20 1 95.5 192 SER A C 1
ATOM 1443 O O . SER A 1 192 ? -4.16 -43.375 -20.875 1 95.5 192 SER A O 1
ATOM 1445 N N . GLY A 1 193 ? -3.115 -44.844 -19.469 1 94.81 193 GLY A N 1
ATOM 1446 C CA . GLY A 1 193 ? -1.819 -44.75 -20.125 1 94.81 193 GLY A CA 1
ATOM 1447 C C . GLY A 1 193 ? -1.01 -43.531 -19.672 1 94.81 193 GLY A C 1
ATOM 1448 O O . GLY A 1 193 ? 0.083 -43.312 -20.188 1 94.81 193 GLY A O 1
ATOM 1449 N N . PHE A 1 194 ? -1.445 -42.781 -18.719 1 97.94 194 PHE A N 1
ATOM 1450 C CA . PHE A 1 194 ? -0.726 -41.594 -18.281 1 97.94 194 PHE A CA 1
ATOM 1451 C C . PHE A 1 194 ? 0.004 -41.844 -16.969 1 97.94 194 PHE A C 1
ATOM 1453 O O . PHE A 1 194 ? -0.423 -42.688 -16.172 1 97.94 194 PHE A O 1
ATOM 1460 N N . ASP A 1 195 ? 1.122 -41.156 -16.812 1 98.12 195 ASP A N 1
ATOM 1461 C CA . ASP A 1 195 ? 1.921 -41.219 -15.602 1 98.12 195 ASP A CA 1
ATOM 1462 C C . ASP A 1 195 ? 1.483 -40.156 -14.602 1 98.12 195 ASP A C 1
ATOM 1464 O O . ASP A 1 195 ? 1.668 -40.312 -13.391 1 98.12 195 ASP A O 1
ATOM 1468 N N . LEU A 1 196 ? 0.997 -39.062 -15.086 1 98.62 196 LEU A N 1
ATOM 1469 C CA . LEU A 1 196 ? 0.563 -37.906 -14.312 1 98.62 196 LEU A CA 1
ATOM 1470 C C . LEU A 1 196 ? -0.793 -37.406 -14.789 1 98.62 196 LEU A C 1
ATOM 1472 O O . LEU A 1 196 ? -0.986 -37.188 -15.992 1 98.62 196 LEU A O 1
ATOM 1476 N N . LEU A 1 197 ? -1.735 -37.312 -13.891 1 98.75 197 LEU A N 1
ATOM 1477 C CA . LEU A 1 197 ? -3.068 -36.781 -14.156 1 98.75 197 LEU A CA 1
ATOM 1478 C C . LEU A 1 197 ? -3.365 -35.594 -13.273 1 98.75 197 LEU A C 1
ATOM 1480 O O . LEU A 1 197 ? -3.252 -35.656 -12.047 1 98.75 197 LEU A O 1
ATOM 1484 N N . VAL A 1 198 ? -3.744 -34.5 -13.914 1 98.62 198 VAL A N 1
ATOM 1485 C CA . VAL A 1 198 ? -3.902 -33.25 -13.156 1 98.62 198 VAL A CA 1
ATOM 1486 C C . VAL A 1 198 ? -5.285 -32.656 -13.414 1 98.62 198 VAL A C 1
ATOM 1488 O O . VAL A 1 198 ? -5.641 -32.375 -14.555 1 98.62 198 VAL A O 1
ATOM 1491 N N . ASN A 1 199 ? -6.02 -32.469 -12.359 1 98.56 199 ASN A N 1
ATOM 1492 C CA . ASN A 1 199 ? -7.281 -31.734 -12.43 1 98.56 199 ASN A CA 1
ATOM 1493 C C . ASN A 1 199 ? -7.082 -30.25 -12.148 1 98.56 199 ASN A C 1
ATOM 1495 O O . ASN A 1 199 ? -6.754 -29.875 -11.031 1 98.56 199 ASN A O 1
ATOM 1499 N N . CYS A 1 200 ? -7.281 -29.469 -13.156 1 97.81 200 CYS A N 1
ATOM 1500 C CA . CYS A 1 200 ? -7.188 -28.016 -13.031 1 97.81 200 CYS A CA 1
ATOM 1501 C C . CYS A 1 200 ? -8.547 -27.359 -13.25 1 97.81 200 CYS A C 1
ATOM 1503 O O . CYS A 1 200 ? -8.625 -26.172 -13.531 1 97.81 200 CYS A O 1
ATOM 1505 N N . THR A 1 201 ? -9.625 -28.125 -13.234 1 97.06 201 THR A N 1
ATOM 1506 C CA . THR A 1 201 ? -10.984 -27.609 -13.359 1 97.06 201 THR A CA 1
ATOM 1507 C C . THR A 1 201 ? -11.57 -27.328 -11.984 1 97.06 201 THR A C 1
ATOM 1509 O O . THR A 1 201 ? -11.023 -27.734 -10.961 1 97.06 201 THR A O 1
ATOM 1512 N N . PRO A 1 202 ? -12.711 -26.672 -12.016 1 94.81 202 PRO A N 1
ATOM 1513 C CA . PRO A 1 202 ? -13.406 -26.484 -10.742 1 94.81 202 PRO A CA 1
ATOM 1514 C C . PRO A 1 202 ? -14.102 -27.75 -10.242 1 94.81 202 PRO A C 1
ATOM 1516 O O . PRO A 1 202 ? -14.641 -27.766 -9.133 1 94.81 202 PRO A O 1
ATOM 1519 N N . LEU A 1 203 ? -14.109 -28.719 -11.023 1 95.25 203 LEU A N 1
ATOM 1520 C CA . LEU A 1 203 ? -14.758 -29.953 -10.602 1 95.25 203 LEU A CA 1
ATOM 1521 C C . LEU A 1 203 ? -14.062 -30.547 -9.383 1 95.25 203 LEU A C 1
ATOM 1523 O O . LEU A 1 203 ? -12.828 -30.625 -9.352 1 95.25 203 LEU A O 1
ATOM 1527 N N . GLY A 1 204 ? -14.852 -30.984 -8.328 1 93.31 204 GLY A N 1
ATOM 1528 C CA . GLY A 1 204 ? -14.328 -31.516 -7.082 1 93.31 204 GLY A CA 1
ATOM 1529 C C . GLY A 1 204 ? -14.398 -30.531 -5.934 1 93.31 204 GLY A C 1
ATOM 1530 O O . GLY A 1 204 ? -14.156 -30.891 -4.781 1 93.31 204 GLY A O 1
ATOM 1531 N N . MET A 1 205 ? -14.766 -29.281 -6.277 1 91.5 205 MET A N 1
ATOM 1532 C CA . MET A 1 205 ? -14.867 -28.25 -5.25 1 91.5 205 MET A CA 1
ATOM 1533 C C . MET A 1 205 ? -16.141 -28.406 -4.434 1 91.5 205 MET A C 1
ATOM 1535 O O . MET A 1 205 ? -16.25 -27.859 -3.336 1 91.5 205 MET A O 1
ATOM 1539 N N . HIS A 1 206 ? -17.078 -29.062 -5.039 1 93.31 206 HIS A N 1
ATOM 1540 C CA . HIS A 1 206 ? -18.344 -29.344 -4.355 1 93.31 206 HIS A CA 1
ATOM 1541 C C . HIS A 1 206 ? -18.625 -30.844 -4.32 1 93.31 206 HIS A C 1
ATOM 1543 O O . HIS A 1 206 ? -18.297 -31.562 -5.266 1 93.31 206 HIS A O 1
ATOM 1549 N N . VAL A 1 207 ? -19.297 -31.172 -3.16 1 92.25 207 VAL A N 1
ATOM 1550 C CA . VAL A 1 207 ? -19.703 -32.562 -3.033 1 92.25 207 VAL A CA 1
ATOM 1551 C C . VAL A 1 207 ? -20.688 -32.906 -4.156 1 92.25 207 VAL A C 1
ATOM 1553 O O . VAL A 1 207 ? -21.609 -32.156 -4.438 1 92.25 207 VAL A O 1
ATOM 1556 N N . GLY A 1 208 ? -20.391 -33.969 -4.758 1 92.5 208 GLY A N 1
ATOM 1557 C CA . GLY A 1 208 ? -21.297 -34.438 -5.797 1 92.5 208 GLY A CA 1
ATOM 1558 C C . GLY A 1 208 ? -20.859 -34.031 -7.191 1 92.5 208 GLY A C 1
ATOM 1559 O O . GLY A 1 208 ? -21.469 -34.438 -8.18 1 92.5 208 GLY A O 1
ATOM 1560 N N . ASP A 1 209 ? -19.859 -33.219 -7.312 1 95.81 209 ASP A N 1
ATOM 1561 C CA . ASP A 1 209 ? -19.344 -32.875 -8.633 1 95.81 209 ASP A CA 1
ATOM 1562 C C . ASP A 1 209 ? -18.953 -34.125 -9.406 1 95.81 209 ASP A C 1
ATOM 1564 O O . ASP A 1 209 ? -18.5 -35.125 -8.812 1 95.81 209 ASP A O 1
ATOM 1568 N N . PRO A 1 210 ? -19.156 -34.031 -10.703 1 95.69 210 PRO A N 1
ATOM 1569 C CA . PRO A 1 210 ? -18.641 -35.156 -11.492 1 95.69 210 PRO A CA 1
ATOM 1570 C C . PRO A 1 210 ? -17.109 -35.219 -11.492 1 95.69 210 PRO A C 1
ATOM 1572 O O . PRO A 1 210 ? -16.453 -34.25 -11.172 1 95.69 210 PRO A O 1
ATOM 1575 N N . MET A 1 211 ? -16.641 -36.469 -11.828 1 96.31 211 MET A N 1
ATOM 1576 C CA . MET A 1 211 ? -15.203 -36.625 -11.984 1 96.31 211 MET A CA 1
ATOM 1577 C C . MET A 1 211 ? -14.695 -35.844 -13.18 1 96.31 211 MET A C 1
ATOM 1579 O O . MET A 1 211 ? -15.336 -35.812 -14.234 1 96.31 211 MET A O 1
ATOM 1583 N N . PRO A 1 212 ? -13.547 -35.156 -12.984 1 96.81 212 PRO A N 1
ATOM 1584 C CA . PRO A 1 212 ? -12.992 -34.406 -14.125 1 96.81 212 PRO A CA 1
ATOM 1585 C C . PRO A 1 212 ? -12.516 -35.344 -15.242 1 96.81 212 PRO A C 1
ATOM 1587 O O . PRO A 1 212 ? -12.445 -34.938 -16.406 1 96.81 212 PRO A O 1
ATOM 1590 N N . PHE A 1 213 ? -12.109 -36.562 -14.906 1 95.75 213 PHE A N 1
ATOM 1591 C CA . PHE A 1 213 ? -11.773 -37.625 -15.867 1 95.75 213 PHE A CA 1
ATOM 1592 C C . PHE A 1 213 ? -11.992 -39 -15.258 1 95.75 213 PHE A C 1
ATOM 1594 O O . PHE A 1 213 ? -12.07 -39.156 -14.039 1 95.75 213 PHE A O 1
ATOM 1601 N N . ALA A 1 214 ? -12.164 -39.938 -16.172 1 94.19 214 ALA A N 1
ATOM 1602 C CA . ALA A 1 214 ? -12.383 -41.312 -15.742 1 94.19 214 ALA A CA 1
ATOM 1603 C C . ALA A 1 214 ? -11.086 -41.969 -15.273 1 94.19 214 ALA A C 1
ATOM 1605 O O . ALA A 1 214 ? -10.031 -41.781 -15.891 1 94.19 214 ALA A O 1
ATOM 1606 N N . LEU A 1 215 ? -11.148 -42.719 -14.18 1 96.94 215 LEU A N 1
ATOM 1607 C CA . LEU A 1 215 ? -9.961 -43.344 -13.633 1 96.94 215 LEU A CA 1
ATOM 1608 C C . LEU A 1 215 ? -9.836 -44.781 -14.117 1 96.94 215 LEU A C 1
ATOM 1610 O O . LEU A 1 215 ? -8.883 -45.469 -13.773 1 96.94 215 LEU A O 1
ATOM 1614 N N . GLU A 1 216 ? -10.805 -45.094 -14.898 1 94.5 216 GLU A N 1
ATOM 1615 C CA . GLU A 1 216 ? -10.719 -46.438 -15.469 1 94.5 216 GLU A CA 1
ATOM 1616 C C . GLU A 1 216 ? -9.422 -46.625 -16.25 1 94.5 216 GLU A C 1
ATOM 1618 O O . GLU A 1 216 ? -9.078 -45.812 -17.109 1 94.5 216 GLU A O 1
ATOM 1623 N N . GLY A 1 217 ? -8.648 -47.719 -15.883 1 94.69 217 GLY A N 1
ATOM 1624 C CA . GLY A 1 217 ? -7.418 -48.031 -16.594 1 94.69 217 GLY A CA 1
ATOM 1625 C C . GLY A 1 217 ? -6.219 -47.25 -16.094 1 94.69 217 GLY A C 1
ATOM 1626 O O . GLY A 1 217 ? -5.129 -47.344 -16.656 1 94.69 217 GLY A O 1
ATOM 1627 N N . VAL A 1 218 ? -6.426 -46.531 -15.055 1 96.75 218 VAL A N 1
ATOM 1628 C CA . VAL A 1 218 ? -5.324 -45.75 -14.5 1 96.75 218 VAL A CA 1
ATOM 1629 C C . VAL A 1 218 ? -4.227 -46.688 -14 1 96.75 218 VAL A C 1
ATOM 1631 O O . VAL A 1 218 ? -4.516 -47.75 -13.445 1 96.75 218 VAL A O 1
ATOM 1634 N N . ARG A 1 219 ? -3.037 -46.25 -14.242 1 95 219 ARG A N 1
ATOM 1635 C CA . ARG A 1 219 ? -1.902 -47 -13.727 1 95 219 ARG A CA 1
ATOM 1636 C C . ARG A 1 219 ? -1.782 -46.844 -12.211 1 95 219 ARG A C 1
ATOM 1638 O O . ARG A 1 219 ? -1.953 -45.75 -11.688 1 95 219 ARG A O 1
ATOM 1645 N N . ARG A 1 220 ? -1.392 -47.938 -11.562 1 92.25 220 ARG A N 1
ATOM 1646 C CA . ARG A 1 220 ? -1.253 -47.875 -10.109 1 92.25 220 ARG A CA 1
ATOM 1647 C C . ARG A 1 220 ? -0.087 -47 -9.695 1 92.25 220 ARG A C 1
ATOM 1649 O O . ARG A 1 220 ? -0.081 -46.438 -8.594 1 92.25 220 ARG A O 1
ATOM 1656 N N . ASP A 1 221 ? 0.84 -46.812 -10.57 1 94.44 221 ASP A N 1
ATOM 1657 C CA . ASP A 1 221 ? 2.016 -46.031 -10.227 1 94.44 221 ASP A CA 1
ATOM 1658 C C . ASP A 1 221 ? 1.859 -44.594 -10.688 1 94.44 221 ASP A C 1
ATOM 1660 O O . ASP A 1 221 ? 2.785 -43.781 -10.555 1 94.44 221 ASP A O 1
ATOM 1664 N N . ALA A 1 222 ? 0.699 -44.25 -11.203 1 97.75 222 ALA A N 1
ATOM 1665 C CA . ALA A 1 222 ? 0.455 -42.875 -11.656 1 97.75 222 ALA A CA 1
ATOM 1666 C C . ALA A 1 222 ? 0.331 -41.938 -10.469 1 97.75 222 ALA A C 1
ATOM 1668 O O . ALA A 1 222 ? 0.067 -42.344 -9.344 1 97.75 222 ALA A O 1
ATOM 1669 N N . ILE A 1 223 ? 0.647 -40.719 -10.711 1 98.56 223 ILE A N 1
ATOM 1670 C CA . ILE A 1 223 ? 0.367 -39.625 -9.766 1 98.56 223 ILE A CA 1
ATOM 1671 C C . ILE A 1 223 ? -0.889 -38.875 -10.195 1 98.56 223 ILE A C 1
ATOM 1673 O O . ILE A 1 223 ? -1.02 -38.5 -11.367 1 98.56 223 ILE A O 1
ATOM 1677 N N . VAL A 1 224 ? -1.823 -38.719 -9.289 1 98.62 224 VAL A N 1
ATOM 1678 C CA . VAL A 1 224 ? -3.041 -37.938 -9.523 1 98.62 224 VAL A CA 1
ATOM 1679 C C . VAL A 1 224 ? -3.045 -36.688 -8.648 1 98.62 224 VAL A C 1
ATOM 1681 O O . VAL A 1 224 ? -2.926 -36.781 -7.426 1 98.62 224 VAL A O 1
ATOM 1684 N N . ALA A 1 225 ? -3.139 -35.594 -9.312 1 98.56 225 ALA A N 1
ATOM 1685 C CA . ALA A 1 225 ? -3.098 -34.312 -8.609 1 98.56 225 ALA A CA 1
ATOM 1686 C C . ALA A 1 225 ? -4.402 -33.531 -8.789 1 98.56 225 ALA A C 1
ATOM 1688 O O . ALA A 1 225 ? -5.031 -33.594 -9.852 1 98.56 225 ALA A O 1
ATOM 1689 N N . ASP A 1 226 ? -4.797 -32.812 -7.75 1 98.06 226 ASP A N 1
ATOM 1690 C CA . ASP A 1 226 ? -5.93 -31.906 -7.77 1 98.06 226 ASP A CA 1
ATOM 1691 C C . ASP A 1 226 ? -5.508 -30.5 -7.344 1 98.06 226 ASP A C 1
ATOM 1693 O O . ASP A 1 226 ? -4.973 -30.312 -6.246 1 98.06 226 ASP A O 1
ATOM 1697 N N . CYS A 1 227 ? -5.801 -29.5 -8.188 1 96.19 227 CYS A N 1
ATOM 1698 C CA . CYS A 1 227 ? -5.359 -28.141 -7.898 1 96.19 227 CYS A CA 1
ATOM 1699 C C . CYS A 1 227 ? -6.391 -27.406 -7.059 1 96.19 227 CYS A C 1
ATOM 1701 O O . CYS A 1 227 ? -6.105 -26.328 -6.52 1 96.19 227 CYS A O 1
ATOM 1703 N N . GLY A 1 228 ? -7.59 -27.953 -6.957 1 93.25 228 GLY A N 1
ATOM 1704 C CA . GLY A 1 228 ? -8.594 -27.375 -6.082 1 93.25 228 GLY A CA 1
ATOM 1705 C C . GLY A 1 228 ? -8.227 -27.453 -4.613 1 93.25 228 GLY A C 1
ATOM 1706 O O . GLY A 1 228 ? -7.652 -28.453 -4.168 1 93.25 228 GLY A O 1
ATOM 1707 N N . MET A 1 229 ? -8.688 -26.453 -3.814 1 90.19 229 MET A N 1
ATOM 1708 C CA . MET A 1 229 ? -8.25 -26.422 -2.422 1 90.19 229 MET A CA 1
ATOM 1709 C C . MET A 1 229 ? -9.453 -26.391 -1.478 1 90.19 229 MET A C 1
ATOM 1711 O O . MET A 1 229 ? -9.289 -26.453 -0.258 1 90.19 229 MET A O 1
ATOM 1715 N N . LYS A 1 230 ? -10.648 -26.328 -1.987 1 89.25 230 LYS A N 1
ATOM 1716 C CA . LYS A 1 230 ? -11.836 -26.234 -1.137 1 89.25 230 LYS A CA 1
ATOM 1717 C C . LYS A 1 230 ? -12.047 -27.516 -0.339 1 89.25 230 LYS A C 1
ATOM 1719 O O . LYS A 1 230 ? -12.344 -27.469 0.856 1 89.25 230 LYS A O 1
ATOM 1724 N N . ILE A 1 231 ? -11.984 -28.562 -1.069 1 93.88 231 ILE A N 1
ATOM 1725 C CA . ILE A 1 231 ? -12.008 -29.891 -0.463 1 93.88 231 ILE A CA 1
ATOM 1726 C C . ILE A 1 231 ? -10.625 -30.531 -0.567 1 93.88 231 ILE A C 1
ATOM 1728 O O . ILE A 1 231 ? -10.156 -30.828 -1.667 1 93.88 231 ILE A O 1
ATOM 1732 N N . GLU A 1 232 ? -10.023 -30.688 0.557 1 94.44 232 GLU A N 1
ATOM 1733 C CA . GLU A 1 232 ? -8.641 -31.156 0.568 1 94.44 232 GLU A CA 1
ATOM 1734 C C . GLU A 1 232 ? -8.516 -32.531 -0.112 1 94.44 232 GLU A C 1
ATOM 1736 O O . GLU A 1 232 ? -7.645 -32.719 -0.961 1 94.44 232 GLU A O 1
ATOM 1741 N N . MET A 1 233 ? -9.422 -33.438 0.37 1 96.75 233 MET A N 1
ATOM 1742 C CA . MET A 1 233 ? -9.477 -34.75 -0.25 1 96.75 233 MET A CA 1
ATOM 1743 C C . MET A 1 233 ? -10.703 -34.875 -1.15 1 96.75 233 MET A C 1
ATOM 1745 O O . MET A 1 233 ? -11.727 -35.438 -0.737 1 96.75 233 MET A O 1
ATOM 1749 N N . SER A 1 234 ? -10.578 -34.375 -2.389 1 96.94 234 SER A N 1
ATOM 1750 C CA . SER A 1 234 ? -11.664 -34.469 -3.359 1 96.94 234 SER A CA 1
ATOM 1751 C C . SER A 1 234 ? -11.984 -35.906 -3.721 1 96.94 234 SER A C 1
ATOM 1753 O O . SER A 1 234 ? -11.203 -36.812 -3.432 1 96.94 234 SER A O 1
ATOM 1755 N N . GLN A 1 235 ? -13.133 -36.062 -4.332 1 97.12 235 GLN A N 1
ATOM 1756 C CA . GLN A 1 235 ? -13.516 -37.375 -4.777 1 97.12 235 GLN A CA 1
ATOM 1757 C C . GLN A 1 235 ? -12.469 -38 -5.707 1 97.12 235 GLN A C 1
ATOM 1759 O O . GLN A 1 235 ? -12.188 -39.188 -5.652 1 97.12 235 GLN A O 1
ATOM 1764 N N . LEU A 1 236 ? -11.898 -37.156 -6.523 1 98 236 LEU A N 1
ATOM 1765 C CA . LEU A 1 236 ? -10.836 -37.594 -7.43 1 98 236 LEU A CA 1
ATOM 1766 C C . LEU A 1 236 ? -9.664 -38.188 -6.652 1 98 236 LEU A C 1
ATOM 1768 O O . LEU A 1 236 ? -9.211 -39.281 -6.945 1 98 236 LEU A O 1
ATOM 1772 N N . LEU A 1 237 ? -9.188 -37.5 -5.672 1 98.19 237 LEU A N 1
ATOM 1773 C CA . LEU A 1 237 ? -8.023 -37.906 -4.906 1 98.19 237 LEU A CA 1
ATOM 1774 C C . LEU A 1 237 ? -8.328 -39.156 -4.082 1 98.19 237 LEU A C 1
ATOM 1776 O O . LEU A 1 237 ? -7.504 -40.062 -3.994 1 98.19 237 LEU A O 1
ATOM 1780 N N . VAL A 1 238 ? -9.516 -39.188 -3.523 1 97.88 238 VAL A N 1
ATOM 1781 C CA . VAL A 1 238 ? -9.922 -40.312 -2.721 1 97.88 238 VAL A CA 1
ATOM 1782 C C . VAL A 1 238 ? -9.93 -41.594 -3.586 1 97.88 238 VAL A C 1
ATOM 1784 O O . VAL A 1 238 ? -9.359 -42.594 -3.209 1 97.88 238 VAL A O 1
ATOM 1787 N N . GLN A 1 239 ? -10.562 -41.531 -4.691 1 97.44 239 GLN A N 1
ATOM 1788 C CA . GLN A 1 239 ? -10.672 -42.688 -5.578 1 97.44 239 GLN A CA 1
ATOM 1789 C C . GLN A 1 239 ? -9.312 -43.062 -6.137 1 97.44 239 GLN A C 1
ATOM 1791 O O . GLN A 1 239 ? -8.992 -44.25 -6.223 1 97.44 239 GLN A O 1
ATOM 1796 N N . ALA A 1 240 ? -8.531 -42.094 -6.543 1 98.06 240 ALA A N 1
ATOM 1797 C CA . ALA A 1 240 ? -7.188 -42.375 -7.043 1 98.06 240 ALA A CA 1
ATOM 1798 C C . ALA A 1 240 ? -6.352 -43.094 -5.992 1 98.06 240 ALA A C 1
ATOM 1800 O O . ALA A 1 240 ? -5.676 -44.094 -6.297 1 98.06 240 ALA A O 1
ATOM 1801 N N . GLN A 1 241 ? -6.391 -42.562 -4.793 1 97.81 241 GLN A N 1
ATOM 1802 C CA . GLN A 1 241 ? -5.66 -43.188 -3.693 1 97.81 241 GLN A CA 1
ATOM 1803 C C . GLN A 1 241 ? -6.129 -44.625 -3.465 1 97.81 241 GLN A C 1
ATOM 1805 O O . GLN A 1 241 ? -5.32 -45.5 -3.203 1 97.81 241 GLN A O 1
ATOM 1810 N N . ALA A 1 242 ? -7.406 -44.844 -3.514 1 97.38 242 ALA A N 1
ATOM 1811 C CA . ALA A 1 242 ? -7.98 -46.156 -3.332 1 97.38 242 ALA A CA 1
ATOM 1812 C C . ALA A 1 242 ? -7.473 -47.125 -4.398 1 97.38 242 ALA A C 1
ATOM 1814 O O . ALA A 1 242 ? -7.359 -48.344 -4.152 1 97.38 242 ALA A O 1
ATOM 1815 N N . LEU A 1 243 ? -7.168 -46.688 -5.52 1 97.19 243 LEU A N 1
ATOM 1816 C CA . LEU A 1 243 ? -6.691 -47.5 -6.633 1 97.19 243 LEU A CA 1
ATOM 1817 C C . LEU A 1 243 ? -5.184 -47.719 -6.543 1 97.19 243 LEU A C 1
ATOM 1819 O O . LEU A 1 243 ? -4.598 -48.375 -7.387 1 97.19 243 LEU A O 1
ATOM 1823 N N . GLY A 1 244 ? -4.535 -47.031 -5.531 1 96.25 244 GLY A N 1
ATOM 1824 C CA . GLY A 1 244 ? -3.119 -47.25 -5.277 1 96.25 244 GLY A CA 1
ATOM 1825 C C . GLY A 1 244 ? -2.238 -46.156 -5.855 1 96.25 244 GLY A C 1
ATOM 1826 O O . GLY A 1 244 ? -1.012 -46.25 -5.762 1 96.25 244 GLY A O 1
ATOM 1827 N N . CYS A 1 245 ? -2.809 -45.125 -6.461 1 97.75 245 CYS A N 1
ATOM 1828 C CA . CYS A 1 245 ? -2.041 -44.031 -7.047 1 97.75 245 CYS A CA 1
ATOM 1829 C C . CYS A 1 245 ? -1.451 -43.156 -5.961 1 97.75 245 CYS A C 1
ATOM 1831 O O . CYS A 1 245 ? -1.99 -43.062 -4.855 1 97.75 245 CYS A O 1
ATOM 1833 N N . ARG A 1 246 ? -0.36 -42.5 -6.238 1 97.69 246 ARG A N 1
ATOM 1834 C CA . ARG A 1 246 ? 0.086 -41.375 -5.445 1 97.69 246 ARG A CA 1
ATOM 1835 C C . ARG A 1 246 ? -0.764 -40.156 -5.734 1 97.69 246 ARG A C 1
ATOM 1837 O O . ARG A 1 246 ? -1.228 -39.938 -6.859 1 97.69 246 ARG A O 1
ATOM 1844 N N . ILE A 1 247 ? -0.907 -39.375 -4.707 1 98.25 247 ILE A N 1
ATOM 1845 C CA . ILE A 1 247 ? -1.795 -38.219 -4.906 1 98.25 247 ILE A CA 1
ATOM 1846 C C . ILE A 1 247 ? -1.085 -36.938 -4.492 1 98.25 247 ILE A C 1
ATOM 1848 O O . ILE A 1 247 ? -0.192 -36.969 -3.641 1 98.25 247 ILE A O 1
ATOM 1852 N N . GLN A 1 248 ? -1.39 -35.875 -5.105 1 98.06 248 GLN A N 1
ATOM 1853 C CA . GLN A 1 248 ? -0.936 -34.531 -4.734 1 98.06 248 GLN A CA 1
ATOM 1854 C C . GLN A 1 248 ? -2.117 -33.594 -4.461 1 98.06 248 GLN A C 1
ATOM 1856 O O . GLN A 1 248 ? -2.934 -33.344 -5.352 1 98.06 248 GLN A O 1
ATOM 1861 N N . LYS A 1 249 ? -2.17 -33.094 -3.258 1 96.5 249 LYS A N 1
ATOM 1862 C CA . LYS A 1 249 ? -3.211 -32.156 -2.836 1 96.5 249 LYS A CA 1
ATOM 1863 C C . LYS A 1 249 ? -2.914 -30.734 -3.326 1 96.5 249 LYS A C 1
ATOM 1865 O O . LYS A 1 249 ? -1.75 -30.359 -3.467 1 96.5 249 LYS A O 1
ATOM 1870 N N . GLY A 1 250 ? -3.988 -30 -3.467 1 94.62 250 GLY A N 1
ATOM 1871 C CA . GLY A 1 250 ? -3.889 -28.672 -4.027 1 94.62 250 GLY A CA 1
ATOM 1872 C C . GLY A 1 250 ? -3.066 -27.719 -3.172 1 94.62 250 GLY A C 1
ATOM 1873 O O . GLY A 1 250 ? -2.33 -26.875 -3.697 1 94.62 250 GLY A O 1
ATOM 1874 N N . LYS A 1 251 ? -3.121 -27.828 -1.916 1 92.19 251 LYS A N 1
ATOM 1875 C CA . LYS A 1 251 ? -2.441 -26.922 -0.994 1 92.19 251 LYS A CA 1
ATOM 1876 C C . LYS A 1 251 ? -0.926 -27.016 -1.161 1 92.19 251 LYS A C 1
ATOM 1878 O O . LYS A 1 251 ? -0.214 -26.047 -0.896 1 92.19 251 LYS A O 1
ATOM 1883 N N . GLU A 1 252 ? -0.414 -28.109 -1.632 1 94 252 GLU A N 1
ATOM 1884 C CA . GLU A 1 252 ? 1.025 -28.312 -1.766 1 94 252 GLU A CA 1
ATOM 1885 C C . GLU A 1 252 ? 1.622 -27.375 -2.814 1 94 252 GLU A C 1
ATOM 1887 O O . GLU A 1 252 ? 2.756 -26.906 -2.67 1 94 252 GLU A O 1
ATOM 1892 N N . MET A 1 253 ? 0.854 -27.156 -3.855 1 94.75 253 MET A N 1
ATOM 1893 C CA . MET A 1 253 ? 1.3 -26.234 -4.891 1 94.75 253 MET A CA 1
ATOM 1894 C C . MET A 1 253 ? 1.482 -24.828 -4.32 1 94.75 253 MET A C 1
ATOM 1896 O O . MET A 1 253 ? 2.479 -24.156 -4.609 1 94.75 253 MET A O 1
ATOM 1900 N N . LEU A 1 254 ? 0.571 -24.453 -3.473 1 91.25 254 LEU A N 1
ATOM 1901 C CA . LEU A 1 254 ? 0.609 -23.125 -2.865 1 91.25 254 LEU A CA 1
ATOM 1902 C C . LEU A 1 254 ? 1.791 -23 -1.909 1 91.25 254 LEU A C 1
ATOM 1904 O O . LEU A 1 254 ? 2.518 -22 -1.943 1 91.25 254 LEU A O 1
ATOM 1908 N N . ILE A 1 255 ? 1.998 -23.984 -1.104 1 93.69 255 ILE A N 1
ATOM 1909 C CA . ILE A 1 255 ? 3.08 -23.984 -0.124 1 93.69 255 ILE A CA 1
ATOM 1910 C C . ILE A 1 255 ? 4.426 -23.938 -0.842 1 93.69 255 ILE A C 1
ATOM 1912 O O . ILE A 1 255 ? 5.309 -23.172 -0.468 1 93.69 255 ILE A O 1
ATOM 1916 N N . GLU A 1 256 ? 4.523 -24.703 -1.881 1 96.06 256 GLU A N 1
ATOM 1917 C CA . GLU A 1 256 ? 5.793 -24.812 -2.594 1 96.06 256 GLU A CA 1
ATOM 1918 C C . GLU A 1 256 ? 6.051 -23.594 -3.461 1 96.06 256 GLU A C 1
ATOM 1920 O O . GLU A 1 256 ? 7.184 -23.344 -3.877 1 96.06 256 GLU A O 1
ATOM 1925 N N . GLN A 1 257 ? 5.043 -22.844 -3.738 1 96.69 257 GLN A N 1
ATOM 1926 C CA . GLN A 1 257 ? 5.168 -21.641 -4.539 1 96.69 257 GLN A CA 1
ATOM 1927 C C . GLN A 1 257 ? 5.688 -20.469 -3.701 1 96.69 257 GLN A C 1
ATOM 1929 O O . GLN A 1 257 ? 6.344 -19.578 -4.223 1 96.69 257 GLN A O 1
ATOM 1934 N N . ALA A 1 258 ? 5.492 -20.484 -2.402 1 96.5 258 ALA A N 1
ATOM 1935 C CA . ALA A 1 258 ? 5.75 -19.359 -1.517 1 96.5 258 ALA A CA 1
ATOM 1936 C C . ALA A 1 258 ? 7.227 -18.969 -1.54 1 96.5 258 ALA A C 1
ATOM 1938 O O . ALA A 1 258 ? 7.562 -17.797 -1.753 1 96.5 258 ALA A O 1
ATOM 1939 N N . PRO A 1 259 ? 8.164 -19.953 -1.44 1 97.19 259 PRO A N 1
ATOM 1940 C CA . PRO A 1 259 ? 9.578 -19.578 -1.493 1 97.19 259 PRO A CA 1
ATOM 1941 C C . PRO A 1 259 ? 9.984 -18.984 -2.838 1 97.19 259 PRO A C 1
ATOM 1943 O O . PRO A 1 259 ? 10.93 -18.188 -2.906 1 97.19 259 PRO A O 1
ATOM 1946 N N . LEU A 1 260 ? 9.266 -19.344 -3.869 1 97.88 260 LEU A N 1
ATOM 1947 C CA . LEU A 1 260 ? 9.578 -18.828 -5.195 1 97.88 260 LEU A CA 1
ATOM 1948 C C . LEU A 1 260 ? 9.289 -17.328 -5.277 1 97.88 260 LEU A C 1
ATOM 1950 O O . LEU A 1 260 ? 10.078 -16.562 -5.848 1 97.88 260 LEU A O 1
ATOM 1954 N N . TYR A 1 261 ? 8.195 -16.875 -4.707 1 98.19 261 TYR A N 1
ATOM 1955 C CA . TYR A 1 261 ? 7.914 -15.453 -4.609 1 98.19 261 TYR A CA 1
ATOM 1956 C C . TYR A 1 261 ? 9.039 -14.727 -3.889 1 98.19 261 TYR A C 1
ATOM 1958 O O . TYR A 1 261 ? 9.523 -13.695 -4.367 1 98.19 261 TYR A O 1
ATOM 1966 N N . LEU A 1 262 ? 9.422 -15.312 -2.729 1 98.19 262 LEU A N 1
ATOM 1967 C CA . LEU A 1 262 ? 10.438 -14.656 -1.905 1 98.19 262 LEU A CA 1
ATOM 1968 C C . LEU A 1 262 ? 11.766 -14.555 -2.648 1 98.19 262 LEU A C 1
ATOM 1970 O O . LEU A 1 262 ? 12.461 -13.547 -2.549 1 98.19 262 LEU A O 1
ATOM 1974 N N . GLU A 1 263 ? 12.055 -15.586 -3.377 1 97.88 263 GLU A N 1
ATOM 1975 C CA . GLU A 1 263 ? 13.266 -15.539 -4.184 1 97.88 263 GLU A CA 1
ATOM 1976 C C . GLU A 1 263 ? 13.219 -14.391 -5.184 1 97.88 263 GLU A C 1
ATOM 1978 O O . GLU A 1 263 ? 14.172 -13.609 -5.289 1 97.88 263 GLU A O 1
ATOM 1983 N N . LEU A 1 264 ? 12.148 -14.266 -5.945 1 98.12 264 LEU A N 1
ATOM 1984 C CA . LEU A 1 264 ? 11.977 -13.195 -6.926 1 98.12 264 LEU A CA 1
ATOM 1985 C C . LEU A 1 264 ? 12.008 -11.828 -6.254 1 98.12 264 LEU A C 1
ATOM 1987 O O . LEU A 1 264 ? 12.445 -10.852 -6.855 1 98.12 264 LEU A O 1
ATOM 1991 N N . PHE A 1 265 ? 11.602 -11.773 -4.996 1 98.06 265 PHE A N 1
ATOM 1992 C CA . PHE A 1 265 ? 11.406 -10.5 -4.316 1 98.06 265 PHE A CA 1
ATOM 1993 C C . PHE A 1 265 ? 12.617 -10.164 -3.447 1 98.06 265 PHE A C 1
ATOM 1995 O O . PHE A 1 265 ? 12.617 -9.156 -2.742 1 98.06 265 PHE A O 1
ATOM 2002 N N . GLY A 1 266 ? 13.625 -11.07 -3.393 1 96.25 266 GLY A N 1
ATOM 2003 C CA . GLY A 1 266 ? 14.891 -10.641 -2.816 1 96.25 266 GLY A CA 1
ATOM 2004 C C . GLY A 1 266 ? 15.336 -11.508 -1.654 1 96.25 266 GLY A C 1
ATOM 2005 O O . GLY A 1 266 ? 16.297 -11.18 -0.957 1 96.25 266 GLY A O 1
ATOM 2006 N N . TRP A 1 267 ? 14.633 -12.609 -1.411 1 97.31 267 TRP A N 1
ATOM 2007 C CA . TRP A 1 267 ? 15.031 -13.523 -0.342 1 97.31 267 TRP A CA 1
ATOM 2008 C C . TRP A 1 267 ? 15.25 -14.93 -0.879 1 97.31 267 TRP A C 1
ATOM 2010 O O . TRP A 1 267 ? 14.406 -15.812 -0.682 1 97.31 267 TRP A O 1
ATOM 2020 N N . PRO A 1 268 ? 16.406 -15.18 -1.435 1 96 268 PRO A N 1
ATOM 2021 C CA . PRO A 1 268 ? 16.672 -16.531 -1.935 1 96 268 PRO A CA 1
ATOM 2022 C C . PRO A 1 268 ? 16.938 -17.531 -0.813 1 96 268 PRO A C 1
ATOM 2024 O O . PRO A 1 268 ? 17.266 -17.141 0.308 1 96 268 PRO A O 1
ATOM 2027 N N . GLY A 1 269 ? 16.703 -18.75 -1.131 1 96.12 269 GLY A N 1
ATOM 2028 C CA . GLY A 1 269 ? 17.125 -19.828 -0.256 1 96.12 269 GLY A CA 1
ATOM 2029 C C . GLY A 1 269 ? 16.109 -20.188 0.802 1 96.12 269 GLY A C 1
ATOM 2030 O O . GLY A 1 269 ? 16.391 -20.953 1.728 1 96.12 269 GLY A O 1
ATOM 2031 N N . VAL A 1 270 ? 14.914 -19.625 0.686 1 96.12 270 VAL A N 1
ATOM 2032 C CA . VAL A 1 270 ? 13.859 -19.922 1.648 1 96.12 270 VAL A CA 1
ATOM 2033 C C . VAL A 1 270 ? 13.281 -21.312 1.378 1 96.12 270 VAL A C 1
ATOM 2035 O O . VAL A 1 270 ? 13.055 -21.688 0.224 1 96.12 270 VAL A O 1
ATOM 2038 N N . SER A 1 271 ? 13.039 -22.078 2.402 1 95.12 271 SER A N 1
ATOM 2039 C CA . SER A 1 271 ? 12.477 -23.422 2.283 1 95.12 271 SER A CA 1
ATOM 2040 C C . SER A 1 271 ? 10.953 -23.391 2.373 1 95.12 271 SER A C 1
ATOM 2042 O O . SER A 1 271 ? 10.391 -22.609 3.145 1 95.12 271 SER A O 1
ATOM 2044 N N . ALA A 1 272 ? 10.32 -24.344 1.668 1 94.69 272 ALA A N 1
ATOM 2045 C CA . ALA A 1 272 ? 8.867 -24.5 1.784 1 94.69 272 ALA A CA 1
ATOM 2046 C C . ALA A 1 272 ? 8.477 -24.969 3.188 1 94.69 272 ALA A C 1
ATOM 2048 O O . ALA A 1 272 ? 7.344 -24.75 3.623 1 94.69 272 ALA A O 1
ATOM 2049 N N . ASP A 1 273 ? 9.383 -25.516 3.898 1 93.5 273 ASP A N 1
ATOM 2050 C CA . ASP A 1 273 ? 9.133 -26.016 5.25 1 93.5 273 ASP A CA 1
ATOM 2051 C C . ASP A 1 273 ? 8.805 -24.859 6.199 1 93.5 273 ASP A C 1
ATOM 2053 O O . ASP A 1 273 ? 8.062 -25.031 7.164 1 93.5 273 ASP A O 1
ATOM 2057 N N . ASP A 1 274 ? 9.383 -23.703 5.926 1 92.94 274 ASP A N 1
ATOM 2058 C CA . ASP A 1 274 ? 9.062 -22.516 6.727 1 92.94 274 ASP A CA 1
ATOM 2059 C C . ASP A 1 274 ? 7.57 -22.203 6.672 1 92.94 274 ASP A C 1
ATOM 2061 O O . ASP A 1 274 ? 6.98 -21.812 7.68 1 92.94 274 ASP A O 1
ATOM 2065 N N . PHE A 1 275 ? 7.031 -22.438 5.574 1 93.25 275 PHE A N 1
ATOM 2066 C CA . PHE A 1 275 ? 5.617 -22.125 5.387 1 93.25 275 PHE A CA 1
ATOM 2067 C C . PHE A 1 275 ? 4.746 -23.266 5.906 1 93.25 275 PHE A C 1
ATOM 2069 O O . PHE A 1 275 ? 3.639 -23.031 6.391 1 93.25 275 PHE A O 1
ATOM 2076 N N . ARG A 1 276 ? 5.207 -24.484 5.781 1 90.31 276 ARG A N 1
ATOM 2077 C CA . ARG A 1 276 ? 4.48 -25.609 6.363 1 90.31 276 ARG A CA 1
ATOM 2078 C C . ARG A 1 276 ? 4.359 -25.453 7.879 1 90.31 276 ARG A C 1
ATOM 2080 O O . ARG A 1 276 ? 3.32 -25.766 8.461 1 90.31 276 ARG A O 1
ATOM 2087 N N . ALA A 1 277 ? 5.363 -24.844 8.461 1 88.94 277 ALA A N 1
ATOM 2088 C CA . ALA A 1 277 ? 5.422 -24.688 9.914 1 88.94 277 ALA A CA 1
ATOM 2089 C C . ALA A 1 277 ? 4.484 -23.578 10.383 1 88.94 277 ALA A C 1
ATOM 2091 O O . ALA A 1 277 ? 4.023 -23.594 11.523 1 88.94 277 ALA A O 1
ATOM 2092 N N . LEU A 1 278 ? 4.277 -22.531 9.617 1 83.88 278 LEU A N 1
ATOM 2093 C CA . LEU A 1 278 ? 3.482 -21.375 10 1 83.88 278 LEU A CA 1
ATOM 2094 C C . LEU A 1 278 ? 2.006 -21.734 10.117 1 83.88 278 LEU A C 1
ATOM 2096 O O . LEU A 1 278 ? 1.238 -21.031 10.781 1 83.88 278 LEU A O 1
ATOM 2100 N N . GLU A 1 279 ? 1.537 -22.938 9.812 1 67.62 279 GLU A N 1
ATOM 2101 C CA . GLU A 1 279 ? 0.138 -23.359 9.836 1 67.62 279 GLU A CA 1
ATOM 2102 C C . GLU A 1 279 ? -0.778 -22.234 9.336 1 67.62 279 GLU A C 1
ATOM 2104 O O . GLU A 1 279 ? -1.943 -22.172 9.734 1 67.62 279 GLU A O 1
ATOM 2109 N N . ALA A 1 280 ? -0.358 -21.203 8.82 1 58.81 280 ALA A N 1
ATOM 2110 C CA . ALA A 1 280 ? -1.147 -20.031 8.453 1 58.81 280 ALA A CA 1
ATOM 2111 C C . ALA A 1 280 ? -2.004 -20.312 7.219 1 58.81 280 ALA A C 1
ATOM 2113 O O . ALA A 1 280 ? -2.785 -19.469 6.793 1 58.81 280 ALA A O 1
ATOM 2114 N N . LEU A 1 281 ? -1.852 -21.438 6.605 1 59.78 281 LEU A N 1
ATOM 2115 C CA . LEU A 1 281 ? -2.678 -21.781 5.449 1 59.78 281 LEU A CA 1
ATOM 2116 C C . LEU A 1 281 ? -3.863 -22.641 5.859 1 59.78 281 LEU A C 1
ATOM 2118 O O . LEU A 1 281 ? -3.756 -23.453 6.777 1 59.78 281 LEU A O 1
ATOM 2122 N N . MET B 1 1 ? -3.039 -7.129 16.938 1 66.06 1 MET B N 1
ATOM 2123 C CA . MET B 1 1 ? -3.412 -6.414 15.719 1 66.06 1 MET B CA 1
ATOM 2124 C C . MET B 1 1 ? -4.023 -7.367 14.703 1 66.06 1 MET B C 1
ATOM 2126 O O . MET B 1 1 ? -3.549 -8.492 14.531 1 66.06 1 MET B O 1
ATOM 2130 N N . LYS B 1 2 ? -5.172 -6.953 14.125 1 82.44 2 LYS B N 1
ATOM 2131 C CA . LYS B 1 2 ? -5.75 -7.777 13.062 1 82.44 2 LYS B CA 1
ATOM 2132 C C . LYS B 1 2 ? -4.746 -8.008 11.938 1 82.44 2 LYS B C 1
ATOM 2134 O O . LYS B 1 2 ? -4.008 -7.094 11.562 1 82.44 2 LYS B O 1
ATOM 2139 N N . ALA B 1 3 ? -4.707 -9.133 11.492 1 91.81 3 ALA B N 1
ATOM 2140 C CA . ALA B 1 3 ? -3.844 -9.445 10.352 1 91.81 3 ALA B CA 1
ATOM 2141 C C . ALA B 1 3 ? -4.305 -8.711 9.102 1 91.81 3 ALA B C 1
ATOM 2143 O O . ALA B 1 3 ? -5.5 -8.461 8.922 1 91.81 3 ALA B O 1
ATOM 2144 N N . ILE B 1 4 ? -3.371 -8.305 8.383 1 97.44 4 ILE B N 1
ATOM 2145 C CA . ILE B 1 4 ? -3.703 -7.75 7.074 1 97.44 4 ILE B CA 1
ATOM 2146 C C . ILE B 1 4 ? -4.273 -8.844 6.18 1 97.44 4 ILE B C 1
ATOM 2148 O O . ILE B 1 4 ? -3.668 -9.914 6.031 1 97.44 4 ILE B O 1
ATOM 2152 N N . THR B 1 5 ? -5.453 -8.664 5.648 1 97.31 5 THR B N 1
ATOM 2153 C CA . THR B 1 5 ? -6.125 -9.555 4.711 1 97.31 5 THR B CA 1
ATOM 2154 C C . THR B 1 5 ? -6.637 -8.781 3.498 1 97.31 5 THR B C 1
ATOM 2156 O O . THR B 1 5 ? -6.391 -7.578 3.377 1 97.31 5 THR B O 1
ATOM 2159 N N . GLY B 1 6 ? -7.34 -9.461 2.658 1 97.44 6 GLY B N 1
ATOM 2160 C CA . GLY B 1 6 ? -7.879 -8.828 1.466 1 97.44 6 GLY B CA 1
ATOM 2161 C C . GLY B 1 6 ? -8.953 -7.801 1.771 1 97.44 6 GLY B C 1
ATOM 2162 O O . GLY B 1 6 ? -9.328 -7.012 0.902 1 97.44 6 GLY B O 1
ATOM 2163 N N . THR B 1 7 ? -9.438 -7.746 3.002 1 97.94 7 THR B N 1
ATOM 2164 C CA . THR B 1 7 ? -10.516 -6.836 3.354 1 97.94 7 THR B CA 1
ATOM 2165 C C . THR B 1 7 ? -9.969 -5.566 3.998 1 97.94 7 THR B C 1
ATOM 2167 O O . THR B 1 7 ? -10.719 -4.621 4.262 1 97.94 7 THR B O 1
ATOM 2170 N N . THR B 1 8 ? -8.703 -5.512 4.262 1 98.56 8 THR B N 1
ATOM 2171 C CA . THR B 1 8 ? -8.094 -4.402 4.992 1 98.56 8 THR B CA 1
ATOM 2172 C C . THR B 1 8 ? -8.172 -3.113 4.18 1 98.56 8 THR B C 1
ATOM 2174 O O . THR B 1 8 ? -7.844 -3.1 2.99 1 98.56 8 THR B O 1
ATOM 2177 N N . ARG B 1 9 ? -8.625 -2.012 4.797 1 98.5 9 ARG B N 1
ATOM 2178 C CA . ARG B 1 9 ? -8.609 -0.691 4.172 1 98.5 9 ARG B CA 1
ATOM 2179 C C . ARG B 1 9 ? -7.215 -0.073 4.242 1 98.5 9 ARG B C 1
ATOM 2181 O O . ARG B 1 9 ? -6.543 -0.161 5.27 1 98.5 9 ARG B O 1
ATOM 2188 N N . ILE B 1 10 ? -6.848 0.588 3.166 1 98.88 10 ILE B N 1
ATOM 2189 C CA . ILE B 1 10 ? -5.469 1.052 3.055 1 98.88 10 ILE B CA 1
ATOM 2190 C C . ILE B 1 10 ? -5.438 2.578 3.033 1 98.88 10 ILE B C 1
ATOM 2192 O O . ILE B 1 10 ? -6.258 3.213 2.363 1 98.88 10 ILE B O 1
ATOM 2196 N N . PHE B 1 11 ? -4.496 3.119 3.709 1 98.94 11 PHE B N 1
ATOM 2197 C CA . PHE B 1 11 ? -4.238 4.555 3.729 1 98.94 11 PHE B CA 1
ATOM 2198 C C . PHE B 1 11 ? -2.762 4.844 3.479 1 98.94 11 PHE B C 1
ATOM 2200 O O . PHE B 1 11 ? -1.945 4.77 4.398 1 98.94 11 PHE B O 1
ATOM 2207 N N . PRO B 1 12 ? -2.412 5.242 2.318 1 98.94 12 PRO B N 1
ATOM 2208 C CA . PRO B 1 12 ? -1.019 5.566 2.006 1 98.94 12 PRO B CA 1
ATOM 2209 C C . PRO B 1 12 ? -0.541 6.84 2.701 1 98.94 12 PRO B C 1
ATOM 2211 O O . PRO B 1 12 ? -1.302 7.805 2.826 1 98.94 12 PRO B O 1
ATOM 2214 N N . VAL B 1 13 ? 0.636 6.812 3.186 1 98.94 13 VAL B N 1
ATOM 2215 C CA . VAL B 1 13 ? 1.405 8.023 3.443 1 98.94 13 VAL B CA 1
ATOM 2216 C C . VAL B 1 13 ? 2.52 8.164 2.406 1 98.94 13 VAL B C 1
ATOM 2218 O O . VAL B 1 13 ? 3.373 7.281 2.285 1 98.94 13 VAL B O 1
ATOM 2221 N N . ILE B 1 14 ? 2.475 9.234 1.653 1 98.88 14 ILE B N 1
ATOM 2222 C CA . ILE B 1 14 ? 3.4 9.414 0.54 1 98.88 14 ILE B CA 1
ATOM 2223 C C . ILE B 1 14 ? 4.426 10.492 0.888 1 98.88 14 ILE B C 1
ATOM 2225 O O . ILE B 1 14 ? 4.066 11.594 1.31 1 98.88 14 ILE B O 1
ATOM 2229 N N . GLY B 1 15 ? 5.688 10.195 0.795 1 98.69 15 GLY B N 1
ATOM 2230 C CA . GLY B 1 15 ? 6.773 11.133 1.038 1 98.69 15 GLY B CA 1
ATOM 2231 C C . GLY B 1 15 ? 8.016 10.836 0.222 1 98.69 15 GLY B C 1
ATOM 2232 O O . GLY B 1 15 ? 8.125 9.766 -0.381 1 98.69 15 GLY B O 1
ATOM 2233 N N . TRP B 1 16 ? 8.914 11.766 0.225 1 98.5 16 TRP B N 1
ATOM 2234 C CA . TRP B 1 16 ? 10.219 11.672 -0.424 1 98.5 16 TRP B CA 1
ATOM 2235 C C . TRP B 1 16 ? 11.234 12.578 0.263 1 98.5 16 TRP B C 1
ATOM 2237 O O . TRP B 1 16 ? 11.289 13.781 -0.011 1 98.5 16 TRP B O 1
ATOM 2247 N N . PRO B 1 17 ? 11.992 12.023 1.317 1 97.88 17 PRO B N 1
ATOM 2248 C CA . PRO B 1 17 ? 11.977 10.633 1.775 1 97.88 17 PRO B CA 1
ATOM 2249 C C . PRO B 1 17 ? 10.742 10.305 2.621 1 97.88 17 PRO B C 1
ATOM 2251 O O . PRO B 1 17 ? 9.984 11.203 2.98 1 97.88 17 PRO B O 1
ATOM 2254 N N . VAL B 1 18 ? 10.492 9.055 2.836 1 98.19 18 VAL B N 1
ATOM 2255 C CA . VAL B 1 18 ? 9.328 8.656 3.617 1 98.19 18 VAL B CA 1
ATOM 2256 C C . VAL B 1 18 ? 9.773 7.984 4.914 1 98.19 18 VAL B C 1
ATOM 2258 O O . VAL B 1 18 ? 8.969 7.77 5.82 1 98.19 18 VAL B O 1
ATOM 2261 N N . GLU B 1 19 ? 11.039 7.75 5.121 1 97.69 19 GLU B N 1
ATOM 2262 C CA . GLU B 1 19 ? 11.57 6.961 6.227 1 97.69 19 GLU B CA 1
ATOM 2263 C C . GLU B 1 19 ? 11.258 7.613 7.57 1 97.69 19 GLU B C 1
ATOM 2265 O O . GLU B 1 19 ? 11.086 6.922 8.578 1 97.69 19 GLU B O 1
ATOM 2270 N N . GLN B 1 20 ? 11.062 8.875 7.578 1 94.06 20 GLN B N 1
ATOM 2271 C CA . GLN B 1 20 ? 10.969 9.609 8.836 1 94.06 20 GLN B CA 1
ATOM 2272 C C . GLN B 1 20 ? 9.516 9.828 9.234 1 94.06 20 GLN B C 1
ATOM 2274 O O . GLN B 1 20 ? 9.234 10.414 10.281 1 94.06 20 GLN B O 1
ATOM 2279 N N . VAL B 1 21 ? 8.602 9.406 8.43 1 95.19 21 VAL B N 1
ATOM 2280 C CA . VAL B 1 21 ? 7.207 9.68 8.758 1 95.19 21 VAL B CA 1
ATOM 2281 C C . VAL B 1 21 ? 6.801 8.898 10.008 1 95.19 21 VAL B C 1
ATOM 2283 O O . VAL B 1 21 ? 7.23 7.758 10.195 1 95.19 21 VAL B O 1
ATOM 2286 N N . LYS B 1 22 ? 5.836 9.438 10.773 1 91.69 22 LYS B N 1
ATOM 2287 C CA . LYS B 1 22 ? 5.391 8.828 12.023 1 91.69 22 LYS B CA 1
ATOM 2288 C C . LYS B 1 22 ? 3.957 8.32 11.906 1 91.69 22 LYS B C 1
ATOM 2290 O O . LYS B 1 22 ? 3.494 7.551 12.75 1 91.69 22 LYS B O 1
ATOM 2295 N N . ALA B 1 23 ? 3.312 8.703 10.859 1 94.94 23 ALA B N 1
ATOM 2296 C CA . ALA B 1 23 ? 1.891 8.406 10.695 1 94.94 23 ALA B CA 1
ATOM 2297 C C . ALA B 1 23 ? 1.626 6.906 10.781 1 94.94 23 ALA B C 1
ATOM 2299 O O . ALA B 1 23 ? 0.712 6.469 11.484 1 94.94 23 ALA B O 1
ATOM 2300 N N . PRO B 1 24 ? 2.455 6.062 10.141 1 96.88 24 PRO B N 1
ATOM 2301 C CA . PRO B 1 24 ? 2.164 4.629 10.219 1 96.88 24 PRO B CA 1
ATOM 2302 C C . PRO B 1 24 ? 2.166 4.105 11.656 1 96.88 24 PRO B C 1
ATOM 2304 O O . PRO B 1 24 ? 1.227 3.424 12.07 1 96.88 24 PRO B O 1
ATOM 2307 N N . THR B 1 25 ? 3.146 4.484 12.398 1 93.75 25 THR B N 1
ATOM 2308 C CA . THR B 1 25 ? 3.248 4.008 13.773 1 93.75 25 THR B CA 1
ATOM 2309 C C . THR B 1 25 ? 2.07 4.504 14.609 1 93.75 25 THR B C 1
ATOM 2311 O O . THR B 1 25 ? 1.427 3.723 15.312 1 93.75 25 THR B O 1
ATOM 2314 N N . LEU B 1 26 ? 1.771 5.719 14.477 1 94 26 LEU B N 1
ATOM 2315 C CA . LEU B 1 26 ? 0.744 6.359 15.289 1 94 26 LEU B CA 1
ATOM 2316 C C . LEU B 1 26 ? -0.637 5.805 14.961 1 94 26 LEU B C 1
ATOM 2318 O O . LEU B 1 26 ? -1.347 5.32 15.844 1 94 26 LEU B O 1
ATOM 2322 N N . PHE B 1 27 ? -1.032 5.777 13.773 1 96.88 27 PHE B N 1
ATOM 2323 C CA . PHE B 1 27 ? -2.4 5.449 13.391 1 96.88 27 PHE B CA 1
ATOM 2324 C C . PHE B 1 27 ? -2.617 3.939 13.398 1 96.88 27 PHE B C 1
ATOM 2326 O O . PHE B 1 27 ? -3.715 3.467 13.703 1 96.88 27 PHE B O 1
ATOM 2333 N N . ASN B 1 28 ? -1.613 3.189 13.031 1 96.69 28 ASN B N 1
ATOM 2334 C CA . ASN B 1 28 ? -1.778 1.742 13.109 1 96.69 28 ASN B CA 1
ATOM 2335 C C . ASN B 1 28 ? -1.931 1.27 14.547 1 96.69 28 ASN B C 1
ATOM 2337 O O . ASN B 1 28 ? -2.643 0.299 14.812 1 96.69 28 ASN B O 1
ATOM 2341 N N . ALA B 1 29 ? -1.24 1.93 15.461 1 94.12 29 ALA B N 1
ATOM 2342 C CA . ALA B 1 29 ? -1.465 1.636 16.875 1 94.12 29 ALA B CA 1
ATOM 2343 C C . ALA B 1 29 ? -2.91 1.922 17.281 1 94.12 29 ALA B C 1
ATOM 2345 O O . ALA B 1 29 ? -3.523 1.146 18.016 1 94.12 29 ALA B O 1
ATOM 2346 N N . TYR B 1 30 ? -3.412 3.01 16.812 1 95.62 30 TYR B N 1
ATOM 2347 C CA . TYR B 1 30 ? -4.805 3.352 17.078 1 95.62 30 TYR B CA 1
ATOM 2348 C C . TYR B 1 30 ? -5.742 2.289 16.516 1 95.62 30 TYR B C 1
ATOM 2350 O O . TYR B 1 30 ? -6.652 1.825 17.203 1 95.62 30 TYR B O 1
ATOM 2358 N N . PHE B 1 31 ? -5.566 1.892 15.234 1 96.81 31 PHE B N 1
ATOM 2359 C CA . PHE B 1 31 ? -6.41 0.895 14.586 1 96.81 31 PHE B CA 1
ATOM 2360 C C . PHE B 1 31 ? -6.355 -0.43 15.336 1 96.81 31 PHE B C 1
ATOM 2362 O O . PHE B 1 31 ? -7.383 -1.087 15.523 1 96.81 31 PHE B O 1
ATOM 2369 N N . GLU B 1 32 ? -5.148 -0.778 15.703 1 94.69 32 GLU B N 1
ATOM 2370 C CA . GLU B 1 32 ? -4.98 -2.008 16.469 1 94.69 32 GLU B CA 1
ATOM 2371 C C . GLU B 1 32 ? -5.754 -1.948 17.781 1 94.69 32 GLU B C 1
ATOM 2373 O O . GLU B 1 32 ? -6.504 -2.869 18.109 1 94.69 32 GLU B O 1
ATOM 2378 N N . HIS B 1 33 ? -5.598 -0.901 18.516 1 93.81 33 HIS B N 1
ATOM 2379 C CA . HIS B 1 33 ? -6.215 -0.731 19.828 1 93.81 33 HIS B CA 1
ATOM 2380 C C . HIS B 1 33 ? -7.734 -0.774 19.734 1 93.81 33 HIS B C 1
ATOM 2382 O O . HIS B 1 33 ? -8.406 -1.286 20.625 1 93.81 33 HIS B O 1
ATOM 2388 N N . HIS B 1 34 ? -8.258 -0.358 18.656 1 95.12 34 HIS B N 1
ATOM 2389 C CA . HIS B 1 34 ? -9.711 -0.248 18.516 1 95.12 34 HIS B CA 1
ATOM 2390 C C . HIS B 1 34 ? -10.266 -1.351 17.625 1 95.12 34 HIS B C 1
ATOM 2392 O O . HIS B 1 34 ? -11.445 -1.332 17.266 1 95.12 34 HIS B O 1
ATOM 2398 N N . GLY B 1 35 ? -9.469 -2.281 17.172 1 96.06 35 GLY B N 1
ATOM 2399 C CA . GLY B 1 35 ? -9.914 -3.408 16.375 1 96.06 35 GLY B CA 1
ATOM 2400 C C . GLY B 1 35 ? -10.398 -3 14.992 1 96.06 35 GLY B C 1
ATOM 2401 O O . GLY B 1 35 ? -11.344 -3.592 14.461 1 96.06 35 GLY B O 1
ATOM 2402 N N . ILE B 1 36 ? -9.82 -1.969 14.43 1 97.12 36 ILE B N 1
ATOM 2403 C CA . ILE B 1 36 ? -10.211 -1.466 13.117 1 97.12 36 ILE B CA 1
ATOM 2404 C C . ILE B 1 36 ? -9.359 -2.119 12.039 1 97.12 36 ILE B C 1
ATOM 2406 O O . ILE B 1 36 ? -8.133 -2.16 12.148 1 97.12 36 ILE B O 1
ATOM 2410 N N . ASP B 1 37 ? -10 -2.654 10.969 1 98.06 37 ASP B N 1
ATOM 2411 C CA . ASP B 1 37 ? -9.297 -3.301 9.867 1 98.06 37 ASP B CA 1
ATOM 2412 C C . ASP B 1 37 ? -8.828 -2.275 8.836 1 98.06 37 ASP B C 1
ATOM 2414 O O . ASP B 1 37 ? -9.375 -2.203 7.73 1 98.06 37 ASP B O 1
ATOM 2418 N N . ALA B 1 38 ? -7.773 -1.519 9.211 1 98.44 38 ALA B N 1
ATOM 2419 C CA . ALA B 1 38 ? -7.16 -0.483 8.383 1 98.44 38 ALA B CA 1
ATOM 2420 C C . ALA B 1 38 ? -5.668 -0.363 8.672 1 98.44 38 ALA B C 1
ATOM 2422 O O . ALA B 1 38 ? -5.199 -0.76 9.734 1 98.44 38 ALA B O 1
ATOM 2423 N N . ARG B 1 39 ? -4.93 0.12 7.699 1 98.62 39 ARG B N 1
ATOM 2424 C CA . ARG B 1 39 ? -3.492 0.299 7.875 1 98.62 39 ARG B CA 1
ATOM 2425 C C . ARG B 1 39 ? -3.002 1.538 7.133 1 98.62 39 ARG B C 1
ATOM 2427 O O . ARG B 1 39 ? -3.441 1.814 6.016 1 98.62 39 ARG B O 1
ATOM 2434 N N . VAL B 1 40 ? -2.129 2.225 7.773 1 98.69 40 VAL B N 1
ATOM 2435 C CA . VAL B 1 40 ? -1.346 3.27 7.125 1 98.69 40 VAL B CA 1
ATOM 2436 C C . VAL B 1 40 ? -0.053 2.676 6.566 1 98.69 40 VAL B C 1
ATOM 2438 O O . VAL B 1 40 ? 0.705 2.029 7.297 1 98.69 40 VAL B O 1
ATOM 2441 N N . ILE B 1 41 ? 0.158 2.938 5.27 1 98.88 41 ILE B N 1
ATOM 2442 C CA . ILE B 1 41 ? 1.232 2.273 4.539 1 98.88 41 ILE B CA 1
ATOM 2443 C C . ILE B 1 41 ? 2.135 3.318 3.889 1 98.88 41 ILE B C 1
ATOM 2445 O O . ILE B 1 41 ? 1.657 4.199 3.172 1 98.88 41 ILE B O 1
ATOM 2449 N N . PRO B 1 42 ? 3.492 3.227 4.141 1 98.88 42 PRO B N 1
ATOM 2450 C CA . PRO B 1 42 ? 4.387 4.215 3.541 1 98.88 42 PRO B CA 1
ATOM 2451 C C . PRO B 1 42 ? 4.684 3.928 2.07 1 98.88 42 PRO B C 1
ATOM 2453 O O . PRO B 1 42 ? 4.844 2.768 1.685 1 98.88 42 PRO B O 1
ATOM 2456 N N . PHE B 1 43 ? 4.773 4.953 1.273 1 98.94 43 PHE B N 1
ATOM 2457 C CA . PHE B 1 43 ? 5.199 4.867 -0.119 1 98.94 43 PHE B CA 1
ATOM 2458 C C . PHE B 1 43 ? 6.203 5.965 -0.45 1 98.94 43 PHE B C 1
ATOM 2460 O O . PHE B 1 43 ? 5.898 7.152 -0.323 1 98.94 43 PHE B O 1
ATOM 2467 N N . LYS B 1 44 ? 7.391 5.57 -0.821 1 98.88 44 LYS B N 1
ATOM 2468 C CA . LYS B 1 44 ? 8.453 6.488 -1.23 1 98.88 44 LYS B CA 1
ATOM 2469 C C . LYS B 1 44 ? 8.336 6.836 -2.713 1 98.88 44 LYS B C 1
ATOM 2471 O O . LYS B 1 44 ? 8.891 6.133 -3.562 1 98.88 44 LYS B O 1
ATOM 2476 N N . ILE B 1 45 ? 7.684 7.926 -3.012 1 98.81 45 ILE B N 1
ATOM 2477 C CA . ILE B 1 45 ? 7.371 8.305 -4.387 1 98.81 45 ILE B CA 1
ATOM 2478 C C . ILE B 1 45 ? 8.016 9.648 -4.711 1 98.81 45 ILE B C 1
ATOM 2480 O O . ILE B 1 45 ? 7.852 10.617 -3.973 1 98.81 45 ILE B O 1
ATOM 2484 N N . GLU B 1 46 ? 8.711 9.758 -5.762 1 98.56 46 GLU B N 1
ATOM 2485 C CA . GLU B 1 46 ? 9.391 10.984 -6.176 1 98.56 46 GLU B CA 1
ATOM 2486 C C . GLU B 1 46 ? 8.398 12.031 -6.664 1 98.56 46 GLU B C 1
ATOM 2488 O O . GLU B 1 46 ? 7.309 11.688 -7.133 1 98.56 46 GLU B O 1
ATOM 2493 N N . PRO B 1 47 ? 8.742 13.312 -6.602 1 98.5 47 PRO B N 1
ATOM 2494 C CA . PRO B 1 47 ? 7.832 14.406 -6.953 1 98.5 47 PRO B CA 1
ATOM 2495 C C . PRO B 1 47 ? 7.266 14.273 -8.367 1 98.5 47 PRO B C 1
ATOM 2497 O O . PRO B 1 47 ? 6.082 14.531 -8.586 1 98.5 47 PRO B O 1
ATOM 2500 N N . GLU B 1 48 ? 8.023 13.789 -9.312 1 98.12 48 GLU B N 1
ATOM 2501 C CA . GLU B 1 48 ? 7.621 13.727 -10.711 1 98.12 48 GLU B CA 1
ATOM 2502 C C . GLU B 1 48 ? 6.465 12.75 -10.922 1 98.12 48 GLU B C 1
ATOM 2504 O O . GLU B 1 48 ? 5.742 12.836 -11.914 1 98.12 48 GLU B O 1
ATOM 2509 N N . ARG B 1 49 ? 6.238 11.883 -9.984 1 98.06 49 ARG B N 1
ATOM 2510 C CA . ARG B 1 49 ? 5.227 10.844 -10.141 1 98.06 49 ARG B CA 1
ATOM 2511 C C . ARG B 1 49 ? 4.102 11.008 -9.125 1 98.06 49 ARG B C 1
ATOM 2513 O O . ARG B 1 49 ? 3.174 10.203 -9.078 1 98.06 49 ARG B O 1
ATOM 2520 N N . TYR B 1 50 ? 4.188 12.023 -8.359 1 98.75 50 TYR B N 1
ATOM 2521 C CA . TYR B 1 50 ? 3.312 12.195 -7.207 1 98.75 50 TYR B CA 1
ATOM 2522 C C . TYR B 1 50 ? 1.857 12.328 -7.641 1 98.75 50 TYR B C 1
ATOM 2524 O O . TYR B 1 50 ? 0.987 11.609 -7.145 1 98.75 50 TYR B O 1
ATOM 2532 N N . CYS B 1 51 ? 1.561 13.211 -8.562 1 98.75 51 CYS B N 1
ATOM 2533 C CA . CYS B 1 51 ? 0.177 13.469 -8.945 1 98.75 51 CYS B CA 1
ATOM 2534 C C . CYS B 1 51 ? -0.475 12.227 -9.531 1 98.75 51 CYS B C 1
ATOM 2536 O O . CYS B 1 51 ? -1.616 11.898 -9.195 1 98.75 51 CYS B O 1
ATOM 2538 N N . GLU B 1 52 ? 0.269 11.539 -10.344 1 98 52 GLU B N 1
ATOM 2539 C CA . GLU B 1 52 ? -0.228 10.289 -10.914 1 98 52 GLU B CA 1
ATOM 2540 C C . GLU B 1 52 ? -0.501 9.258 -9.82 1 98 52 GLU B C 1
ATOM 2542 O O . GLU B 1 52 ? -1.519 8.562 -9.859 1 98 52 GLU B O 1
ATOM 2547 N N . ALA B 1 53 ? 0.366 9.164 -8.883 1 98.69 53 ALA B N 1
ATOM 2548 C CA . ALA B 1 53 ? 0.21 8.219 -7.777 1 98.69 53 ALA B CA 1
ATOM 2549 C C . ALA B 1 53 ? -1.044 8.531 -6.965 1 98.69 53 ALA B C 1
ATOM 2551 O O . ALA B 1 53 ? -1.811 7.629 -6.621 1 98.69 53 ALA B O 1
ATOM 2552 N N . VAL B 1 54 ? -1.233 9.82 -6.664 1 98.88 54 VAL B N 1
ATOM 2553 C CA . VAL B 1 54 ? -2.408 10.234 -5.902 1 98.88 54 VAL B CA 1
ATOM 2554 C C . VAL B 1 54 ? -3.676 9.812 -6.641 1 98.88 54 VAL B C 1
ATOM 2556 O O . VAL B 1 54 ? -4.578 9.211 -6.043 1 98.88 54 VAL B O 1
ATOM 2559 N N . ARG B 1 55 ? -3.709 10.055 -7.898 1 98.12 55 ARG B N 1
ATOM 2560 C CA . ARG B 1 55 ? -4.898 9.75 -8.688 1 98.12 55 ARG B CA 1
ATOM 2561 C C . ARG B 1 55 ? -5.129 8.242 -8.766 1 98.12 55 ARG B C 1
ATOM 2563 O O . ARG B 1 55 ? -6.266 7.777 -8.68 1 98.12 55 ARG B O 1
ATOM 2570 N N . MET B 1 56 ? -4.09 7.484 -8.922 1 98.19 56 MET B N 1
ATOM 2571 C CA . MET B 1 56 ? -4.191 6.027 -8.945 1 98.19 56 MET B CA 1
ATOM 2572 C C . MET B 1 56 ? -4.715 5.496 -7.617 1 98.19 56 MET B C 1
ATOM 2574 O O . MET B 1 56 ? -5.668 4.715 -7.59 1 98.19 56 MET B O 1
ATOM 2578 N N . PHE B 1 57 ? -4.133 5.945 -6.5 1 98.75 57 PHE B N 1
ATOM 2579 C CA . PHE B 1 57 ? -4.535 5.477 -5.176 1 98.75 57 PHE B CA 1
ATOM 2580 C C . PHE B 1 57 ? -5.992 5.828 -4.898 1 98.75 57 PHE B C 1
ATOM 2582 O O . PHE B 1 57 ? -6.754 4.988 -4.414 1 98.75 57 PHE B O 1
ATOM 2589 N N . MET B 1 58 ? -6.363 7.012 -5.258 1 98.56 58 MET B N 1
ATOM 2590 C CA . MET B 1 58 ? -7.703 7.465 -4.902 1 98.56 58 MET B CA 1
ATOM 2591 C C . MET B 1 58 ? -8.758 6.797 -5.781 1 98.56 58 MET B C 1
ATOM 2593 O O . MET B 1 58 ? -9.945 6.836 -5.469 1 98.56 58 MET B O 1
ATOM 2597 N N . LYS B 1 59 ? -8.344 6.16 -6.855 1 97.38 59 LYS B N 1
ATOM 2598 C CA . LYS B 1 59 ? -9.258 5.387 -7.688 1 97.38 59 LYS B CA 1
ATOM 2599 C C . LYS B 1 59 ? -9.258 3.916 -7.281 1 97.38 59 LYS B C 1
ATOM 2601 O O . LYS B 1 59 ? -10.039 3.121 -7.809 1 97.38 59 LYS B O 1
ATOM 2606 N N . THR B 1 60 ? -8.406 3.504 -6.426 1 98.19 60 THR B N 1
ATOM 2607 C CA . THR B 1 60 ? -8.367 2.156 -5.871 1 98.19 60 THR B CA 1
ATOM 2608 C C . THR B 1 60 ? -9.445 1.977 -4.809 1 98.19 60 THR B C 1
ATOM 2610 O O . THR B 1 60 ? -9.484 2.715 -3.822 1 98.19 60 THR B O 1
ATOM 2613 N N . GLU B 1 61 ? -10.266 1.041 -4.867 1 97.75 61 GLU B N 1
ATOM 2614 C CA . GLU B 1 61 ? -11.531 0.952 -4.137 1 97.75 61 GLU B CA 1
ATOM 2615 C C . GLU B 1 61 ? -11.297 0.845 -2.635 1 97.75 61 GLU B C 1
ATOM 2617 O O . GLU B 1 61 ? -12.062 1.396 -1.84 1 97.75 61 GLU B O 1
ATOM 2622 N N . ASN B 1 62 ? -10.266 0.131 -2.236 1 98.5 62 ASN B N 1
ATOM 2623 C CA . ASN B 1 62 ? -10.086 -0.071 -0.802 1 98.5 62 ASN B CA 1
ATOM 2624 C C . ASN B 1 62 ? -9.094 0.924 -0.215 1 98.5 62 ASN B C 1
ATOM 2626 O O . ASN B 1 62 ? -8.555 0.705 0.873 1 98.5 62 ASN B O 1
ATOM 2630 N N . VAL B 1 63 ? -8.766 2.004 -0.936 1 98.69 63 VAL B N 1
ATOM 2631 C CA . VAL B 1 63 ? -7.977 3.113 -0.406 1 98.69 63 VAL B CA 1
ATOM 2632 C C . VAL B 1 63 ? -8.906 4.207 0.106 1 98.69 63 VAL B C 1
ATOM 2634 O O . VAL B 1 63 ? -9.766 4.699 -0.633 1 98.69 63 VAL B O 1
ATOM 2637 N N . GLY B 1 64 ? -8.672 4.574 1.319 1 98.25 64 GLY B N 1
ATOM 2638 C CA . GLY B 1 64 ? -9.641 5.441 1.978 1 98.25 64 GLY B CA 1
ATOM 2639 C C . GLY B 1 64 ? -9.211 6.898 2.002 1 98.25 64 GLY B C 1
ATOM 2640 O O . GLY B 1 64 ? -10.031 7.785 2.24 1 98.25 64 GLY B O 1
ATOM 2641 N N . GLY B 1 65 ? -7.957 7.152 1.771 1 98.81 65 GLY B N 1
ATOM 2642 C CA . GLY B 1 65 ? -7.344 8.469 1.839 1 98.81 65 GLY B CA 1
ATOM 2643 C C . GLY B 1 65 ? -5.828 8.422 1.85 1 98.81 65 GLY B C 1
ATOM 2644 O O . GLY B 1 65 ? -5.238 7.34 1.893 1 98.81 65 GLY B O 1
ATOM 2645 N N . ILE B 1 66 ? -5.254 9.617 1.747 1 98.94 66 ILE B N 1
ATOM 2646 C CA . ILE B 1 66 ? -3.799 9.688 1.649 1 98.94 66 ILE B CA 1
ATOM 2647 C C . ILE B 1 66 ? -3.264 10.711 2.645 1 98.94 66 ILE B C 1
ATOM 2649 O O . ILE B 1 66 ? -3.799 11.82 2.754 1 98.94 66 ILE B O 1
ATOM 2653 N N . PHE B 1 67 ? -2.275 10.305 3.443 1 98.81 67 PHE B N 1
ATOM 2654 C CA . PHE B 1 67 ? -1.405 11.242 4.145 1 98.81 67 PHE B CA 1
ATOM 2655 C C . PHE B 1 67 ? -0.317 11.766 3.215 1 98.81 67 PHE B C 1
ATOM 2657 O O . PHE B 1 67 ? 0.323 10.992 2.498 1 98.81 67 PHE B O 1
ATOM 2664 N N . VAL B 1 68 ? -0.124 13.07 3.211 1 98.75 68 VAL B N 1
ATOM 2665 C CA . VAL B 1 68 ? 0.882 13.664 2.332 1 98.75 68 VAL B CA 1
ATOM 2666 C C . VAL B 1 68 ? 2.039 14.211 3.164 1 98.75 68 VAL B C 1
ATOM 2668 O O . VAL B 1 68 ? 1.83 15.016 4.078 1 98.75 68 VAL B O 1
ATOM 2671 N N . SER B 1 69 ? 3.174 13.75 2.947 1 97.81 69 SER B N 1
ATOM 2672 C CA . SER B 1 69 ? 4.379 14.219 3.619 1 97.81 69 SER B CA 1
ATOM 2673 C C . SER B 1 69 ? 5.293 14.977 2.656 1 97.81 69 SER B C 1
ATOM 2675 O O . SER B 1 69 ? 4.93 15.203 1.499 1 97.81 69 SER B O 1
ATOM 2677 N N . ILE B 1 70 ? 6.348 15.516 3.166 1 95.62 70 ILE B N 1
ATOM 2678 C CA . ILE B 1 70 ? 7.305 16.281 2.381 1 95.62 70 ILE B CA 1
ATOM 2679 C C . ILE B 1 70 ? 7.855 15.422 1.247 1 95.62 70 ILE B C 1
ATOM 2681 O O . ILE B 1 70 ? 8.008 14.211 1.4 1 95.62 70 ILE B O 1
ATOM 2685 N N . PRO B 1 71 ? 8.07 16.125 0.125 1 97.62 71 PRO B N 1
ATOM 2686 C CA . PRO B 1 71 ? 7.855 17.531 -0.224 1 97.62 71 PRO B CA 1
ATOM 2687 C C . PRO B 1 71 ? 6.555 17.766 -0.995 1 97.62 71 PRO B C 1
ATOM 2689 O O . PRO B 1 71 ? 6.398 18.797 -1.655 1 97.62 71 PRO B O 1
ATOM 2692 N N . HIS B 1 72 ? 5.637 16.891 -0.914 1 98.56 72 HIS B N 1
ATOM 2693 C CA . HIS B 1 72 ? 4.57 16.766 -1.901 1 98.56 72 HIS B CA 1
ATOM 2694 C C . HIS B 1 72 ? 3.396 17.672 -1.563 1 98.56 72 HIS B C 1
ATOM 2696 O O . HIS B 1 72 ? 2.496 17.875 -2.383 1 98.56 72 HIS B O 1
ATOM 2702 N N . LYS B 1 73 ? 3.367 18.312 -0.455 1 98.12 73 LYS B N 1
ATOM 2703 C CA . LYS B 1 73 ? 2.186 19.016 0.04 1 98.12 73 LYS B CA 1
ATOM 2704 C C . LYS B 1 73 ? 1.75 20.109 -0.928 1 98.12 73 LYS B C 1
ATOM 2706 O O . LYS B 1 73 ? 0.572 20.203 -1.279 1 98.12 73 LYS B O 1
ATOM 2711 N N . PRO B 1 74 ? 2.688 20.906 -1.417 1 97.81 74 PRO B N 1
ATOM 2712 C CA . PRO B 1 74 ? 2.242 21.953 -2.35 1 97.81 74 PRO B CA 1
ATOM 2713 C C . PRO B 1 74 ? 1.691 21.375 -3.652 1 97.81 74 PRO B C 1
ATOM 2715 O O . PRO B 1 74 ? 0.672 21.844 -4.16 1 97.81 74 PRO B O 1
ATOM 2718 N N . MET B 1 75 ? 2.242 20.328 -4.164 1 98.06 75 MET B N 1
ATOM 2719 C CA . MET B 1 75 ? 1.864 19.734 -5.441 1 98.06 75 MET B CA 1
ATOM 2720 C C . MET B 1 75 ? 0.5 19.047 -5.344 1 98.06 75 MET B C 1
ATOM 2722 O O . MET B 1 75 ? -0.122 18.75 -6.367 1 98.06 75 MET B O 1
ATOM 2726 N N . THR B 1 76 ? 0.068 18.797 -4.195 1 98.81 76 THR B N 1
ATOM 2727 C CA . THR B 1 76 ? -1.191 18.094 -3.99 1 98.81 76 THR B CA 1
ATOM 2728 C C . THR B 1 76 ? -2.365 18.922 -4.504 1 98.81 76 THR B C 1
ATOM 2730 O O . THR B 1 76 ? -3.383 18.375 -4.93 1 98.81 76 THR B O 1
ATOM 2733 N N . LEU B 1 77 ? -2.203 20.203 -4.504 1 98.69 77 LEU B N 1
ATOM 2734 C CA . LEU B 1 77 ? -3.258 21.078 -5.023 1 98.69 77 LEU B CA 1
ATOM 2735 C C . LEU B 1 77 ? -3.564 20.734 -6.48 1 98.69 77 LEU B C 1
ATOM 2737 O O . LEU B 1 77 ? -4.707 20.891 -6.926 1 98.69 77 LEU B O 1
ATOM 2741 N N . GLU B 1 78 ? -2.596 20.266 -7.188 1 98.56 78 GLU B N 1
ATOM 2742 C CA . GLU B 1 78 ? -2.754 19.906 -8.594 1 98.56 78 GLU B CA 1
ATOM 2743 C C . GLU B 1 78 ? -3.244 18.469 -8.75 1 98.56 78 GLU B C 1
ATOM 2745 O O . GLU B 1 78 ? -3.711 18.078 -9.82 1 98.56 78 GLU B O 1
ATOM 2750 N N . ALA B 1 79 ? -3.15 17.719 -7.734 1 98.69 79 ALA B N 1
ATOM 2751 C CA . ALA B 1 79 ? -3.434 16.281 -7.809 1 98.69 79 ALA B CA 1
ATOM 2752 C C . ALA B 1 79 ? -4.906 16 -7.531 1 98.69 79 ALA B C 1
ATOM 2754 O O . ALA B 1 79 ? -5.414 14.93 -7.871 1 98.69 79 ALA B O 1
ATOM 2755 N N . VAL B 1 80 ? -5.559 16.953 -6.891 1 98.81 80 VAL B N 1
ATOM 2756 C CA . VAL B 1 80 ? -6.918 16.719 -6.418 1 98.81 80 VAL B CA 1
ATOM 2757 C C . VAL B 1 80 ? -7.914 17.469 -7.289 1 98.81 80 VAL B C 1
ATOM 2759 O O . VAL B 1 80 ? -7.52 18.312 -8.102 1 98.81 80 VAL B O 1
ATOM 2762 N N . GLU B 1 81 ? -9.18 17.109 -7.129 1 98.75 81 GLU B N 1
ATOM 2763 C CA . GLU B 1 81 ? -10.242 17.766 -7.883 1 98.75 81 GLU B CA 1
ATOM 2764 C C . GLU B 1 81 ? -10.664 19.062 -7.207 1 98.75 81 GLU B C 1
ATOM 2766 O O . GLU B 1 81 ? -10.984 20.047 -7.883 1 98.75 81 GLU B O 1
ATOM 2771 N N . GLN B 1 82 ? -10.742 19.094 -5.887 1 98.69 82 GLN B N 1
ATOM 2772 C CA . GLN B 1 82 ? -11.094 20.266 -5.074 1 98.69 82 GLN B CA 1
ATOM 2773 C C . GLN B 1 82 ? -10.18 20.375 -3.857 1 98.69 82 GLN B C 1
ATOM 2775 O O . GLN B 1 82 ? -9.586 19.391 -3.426 1 98.69 82 GLN B O 1
ATOM 2780 N N . SER B 1 83 ? -10.039 21.594 -3.4 1 98.62 83 SER B N 1
ATOM 2781 C CA . SER B 1 83 ? -9.297 21.828 -2.17 1 98.62 83 SER B CA 1
ATOM 2782 C C . SER B 1 83 ? -10.047 22.781 -1.244 1 98.62 83 SER B C 1
ATOM 2784 O O . SER B 1 83 ? -10.836 23.609 -1.702 1 98.62 83 SER B O 1
ATOM 2786 N N . THR B 1 84 ? -9.859 22.656 -0.01 1 98.44 84 THR B N 1
ATOM 2787 C CA . THR B 1 84 ? -10.469 23.562 0.955 1 98.44 84 THR B CA 1
ATOM 2788 C C . THR B 1 84 ? -9.875 24.953 0.838 1 98.44 84 THR B C 1
ATOM 2790 O O . THR B 1 84 ? -8.789 25.125 0.292 1 98.44 84 THR B O 1
ATOM 2793 N N . LEU B 1 85 ? -10.594 25.891 1.373 1 98.25 85 LEU B N 1
ATOM 2794 C CA . LEU B 1 85 ? -10.117 27.281 1.328 1 98.25 85 LEU B CA 1
ATOM 2795 C C . LEU B 1 85 ? -8.797 27.422 2.084 1 98.25 85 LEU B C 1
ATOM 2797 O O . LEU B 1 85 ? -7.871 28.078 1.604 1 98.25 85 LEU B O 1
ATOM 2801 N N . ARG B 1 86 ? -8.68 26.812 3.236 1 97.38 86 ARG B N 1
ATOM 2802 C CA . ARG B 1 86 ? -7.445 26.938 4.004 1 97.38 86 ARG B CA 1
ATOM 2803 C C . ARG B 1 86 ? -6.273 26.312 3.254 1 97.38 86 ARG B C 1
ATOM 2805 O O . ARG B 1 86 ? -5.145 26.797 3.342 1 97.38 86 ARG B O 1
ATOM 2812 N N . ALA B 1 87 ? -6.512 25.203 2.533 1 98.44 87 ALA B N 1
ATOM 2813 C CA . ALA B 1 87 ? -5.461 24.594 1.723 1 98.44 87 ALA B CA 1
ATOM 2814 C C . ALA B 1 87 ? -5.016 25.531 0.609 1 98.44 87 ALA B C 1
ATOM 2816 O O . ALA B 1 87 ? -3.816 25.688 0.355 1 98.44 87 ALA B O 1
ATOM 2817 N N . ARG B 1 88 ? -5.949 26.219 0.011 1 98.5 88 ARG B N 1
ATOM 2818 C CA . ARG B 1 88 ? -5.633 27.156 -1.058 1 98.5 88 ARG B CA 1
ATOM 2819 C C . ARG B 1 88 ? -4.84 28.359 -0.522 1 98.5 88 ARG B C 1
ATOM 2821 O O . ARG B 1 88 ? -3.863 28.781 -1.139 1 98.5 88 ARG B O 1
ATOM 2828 N N . VAL B 1 89 ? -5.238 28.828 0.582 1 98.44 89 VAL B N 1
ATOM 2829 C CA . VAL B 1 89 ? -4.555 29.953 1.193 1 98.44 89 VAL B CA 1
ATOM 2830 C C . VAL B 1 89 ? -3.121 29.562 1.548 1 98.44 89 VAL B C 1
ATOM 2832 O O . VAL B 1 89 ? -2.174 30.297 1.231 1 98.44 89 VAL B O 1
ATOM 2835 N N . ALA B 1 90 ? -2.996 28.391 2.121 1 98.25 90 ALA B N 1
ATOM 2836 C CA . ALA B 1 90 ? -1.679 27.922 2.555 1 98.25 90 ALA B CA 1
ATOM 2837 C C . ALA B 1 90 ? -0.833 27.484 1.363 1 98.25 90 ALA B C 1
ATOM 2839 O O . ALA B 1 90 ? 0.397 27.453 1.447 1 98.25 90 ALA B O 1
ATOM 2840 N N . GLY B 1 91 ? -1.509 27.047 0.259 1 97.88 91 GLY B N 1
ATOM 2841 C CA . GLY B 1 91 ? -0.819 26.578 -0.934 1 97.88 91 GLY B CA 1
ATOM 2842 C C . GLY B 1 91 ? -0.353 25.141 -0.833 1 97.88 91 GLY B C 1
ATOM 2843 O O . GLY B 1 91 ? 0.643 24.75 -1.451 1 97.88 91 GLY B O 1
ATOM 2844 N N . ALA B 1 92 ? -1.025 24.344 0.001 1 98.12 92 ALA B N 1
ATOM 2845 C CA . ALA B 1 92 ? -0.584 22.969 0.212 1 98.12 92 ALA B CA 1
ATOM 2846 C C . ALA B 1 92 ? -1.707 22.109 0.792 1 98.12 92 ALA B C 1
ATOM 2848 O O . ALA B 1 92 ? -2.703 22.641 1.293 1 98.12 92 ALA B O 1
ATOM 2849 N N . CYS B 1 93 ? -1.613 20.844 0.688 1 98.62 93 CYS B N 1
ATOM 2850 C CA . CYS B 1 93 ? -2.463 19.859 1.341 1 98.62 93 CYS B CA 1
ATOM 2851 C C . CYS B 1 93 ? -1.623 18.797 2.045 1 98.62 93 CYS B C 1
ATOM 2853 O O . CYS B 1 93 ? -0.561 18.406 1.552 1 98.62 93 CYS B O 1
ATOM 2855 N N . ASN B 1 94 ? -2.137 18.281 3.16 1 98.38 94 ASN B N 1
ATOM 2856 C CA . ASN B 1 94 ? -1.463 17.141 3.768 1 98.38 94 ASN B CA 1
ATOM 2857 C C . ASN B 1 94 ? -2.391 15.938 3.879 1 98.38 94 ASN B C 1
ATOM 2859 O O . ASN B 1 94 ? -2 14.891 4.402 1 98.38 94 ASN B O 1
ATOM 2863 N N . ALA B 1 95 ? -3.613 16.125 3.426 1 98.81 95 ALA B N 1
ATOM 2864 C CA . ALA B 1 95 ? -4.586 15.039 3.412 1 98.81 95 ALA B CA 1
ATOM 2865 C C . ALA B 1 95 ? -5.375 15.023 2.107 1 98.81 95 ALA B C 1
ATOM 2867 O O . ALA B 1 95 ? -5.789 16.078 1.613 1 98.81 95 ALA B O 1
ATOM 2868 N N . VAL B 1 96 ? -5.574 13.906 1.539 1 98.94 96 VAL B N 1
ATOM 2869 C CA . VAL B 1 96 ? -6.43 13.695 0.379 1 98.94 96 VAL B CA 1
ATOM 2870 C C . VAL B 1 96 ? -7.535 12.695 0.731 1 98.94 96 VAL B C 1
ATOM 2872 O O . VAL B 1 96 ? -7.273 11.672 1.366 1 98.94 96 VAL B O 1
ATOM 2875 N N . TYR B 1 97 ? -8.75 12.945 0.406 1 98.81 97 TYR B N 1
ATOM 2876 C CA . TYR B 1 97 ? -9.875 12.078 0.744 1 98.81 97 TYR B CA 1
ATOM 2877 C C . TYR B 1 97 ? -11.008 12.234 -0.27 1 98.81 97 TYR B C 1
ATOM 2879 O O . TYR B 1 97 ? -10.953 13.102 -1.146 1 98.81 97 TYR B O 1
ATOM 2887 N N . ARG B 1 98 ? -11.945 11.344 -0.19 1 97.81 98 ARG B N 1
ATOM 2888 C CA . ARG B 1 98 ? -13.156 11.398 -1 1 97.81 98 ARG B CA 1
ATOM 2889 C C . ARG B 1 98 ? -14.352 11.836 -0.164 1 97.81 98 ARG B C 1
ATOM 2891 O O . ARG B 1 98 ? -14.547 11.359 0.956 1 97.81 98 ARG B O 1
ATOM 2898 N N . ASP B 1 99 ? -15.078 12.719 -0.746 1 96.44 99 ASP B N 1
ATOM 2899 C CA . ASP B 1 99 ? -16.312 13.047 -0.045 1 96.44 99 ASP B CA 1
ATOM 2900 C C . ASP B 1 99 ? -17.438 12.07 -0.412 1 96.44 99 ASP B C 1
ATOM 2902 O O . ASP B 1 99 ? -17.188 11.062 -1.076 1 96.44 99 ASP B O 1
ATOM 2906 N N . ALA B 1 100 ? -18.656 12.367 0.056 1 95 100 ALA B N 1
ATOM 2907 C CA . ALA B 1 100 ? -19.781 11.453 -0.1 1 95 100 ALA B CA 1
ATOM 2908 C C . ALA B 1 100 ? -20.141 11.273 -1.571 1 95 100 ALA B C 1
ATOM 2910 O O . ALA B 1 100 ? -20.672 10.234 -1.965 1 95 100 ALA B O 1
ATOM 2911 N N . ASP B 1 101 ? -19.828 12.266 -2.434 1 96.06 101 ASP B N 1
ATOM 2912 C CA . ASP B 1 101 ? -20.156 12.219 -3.855 1 96.06 101 ASP B CA 1
ATOM 2913 C C . ASP B 1 101 ? -18.984 11.633 -4.66 1 96.06 101 ASP B C 1
ATOM 2915 O O . ASP B 1 101 ? -19.062 11.539 -5.887 1 96.06 101 ASP B O 1
ATOM 2919 N N . GLY B 1 102 ? -17.938 11.297 -4.027 1 95.75 102 GLY B N 1
ATOM 2920 C CA . GLY B 1 102 ? -16.812 10.664 -4.688 1 95.75 102 GLY B CA 1
ATOM 2921 C C . GLY B 1 102 ? -15.773 11.664 -5.18 1 95.75 102 GLY B C 1
ATOM 2922 O O . GLY B 1 102 ? -14.766 11.273 -5.777 1 95.75 102 GLY B O 1
ATOM 2923 N N . VAL B 1 103 ? -15.992 12.945 -4.902 1 98.06 103 VAL B N 1
ATOM 2924 C CA . VAL B 1 103 ? -15.055 13.977 -5.316 1 98.06 103 VAL B CA 1
ATOM 2925 C C . VAL B 1 103 ? -13.789 13.898 -4.469 1 98.06 103 VAL B C 1
ATOM 2927 O O . VAL B 1 103 ? -13.859 13.742 -3.246 1 98.06 103 VAL B O 1
ATOM 2930 N N . ILE B 1 104 ? -12.664 13.977 -5.117 1 98.69 104 ILE B N 1
ATOM 2931 C CA . ILE B 1 104 ? -11.383 13.906 -4.426 1 98.69 104 ILE B CA 1
ATOM 2932 C C . ILE B 1 104 ? -10.984 15.289 -3.924 1 98.69 104 ILE B C 1
ATOM 2934 O O . ILE B 1 104 ? -10.789 16.219 -4.719 1 98.69 104 ILE B O 1
ATOM 2938 N N . TRP B 1 105 ? -10.805 15.43 -2.625 1 98.88 105 TRP B N 1
ATOM 2939 C CA . TRP B 1 105 ? -10.492 16.688 -1.961 1 98.88 105 TRP B CA 1
ATOM 2940 C C . TRP B 1 105 ? -9.07 16.672 -1.414 1 98.88 105 TRP B C 1
ATOM 2942 O O . TRP B 1 105 ? -8.57 15.633 -0.993 1 98.88 105 TRP B O 1
ATOM 2952 N N . GLY B 1 106 ? -8.422 17.828 -1.456 1 98.88 106 GLY B N 1
ATOM 2953 C CA . GLY B 1 106 ? -7.227 18.109 -0.673 1 98.88 106 GLY B CA 1
ATOM 2954 C C . GLY B 1 106 ? -7.48 19.062 0.477 1 98.88 106 GLY B C 1
ATOM 2955 O O . GLY B 1 106 ? -8.242 20.031 0.338 1 98.88 106 GLY B O 1
ATOM 2956 N N . ASP B 1 107 ? -6.945 18.781 1.631 1 98.75 107 ASP B N 1
ATOM 2957 C CA . ASP B 1 107 ? -7.082 19.625 2.812 1 98.75 107 ASP B CA 1
ATOM 2958 C C . ASP B 1 107 ? -5.738 19.812 3.518 1 98.75 107 ASP B C 1
ATOM 2960 O O . ASP B 1 107 ? -4.789 19.062 3.256 1 98.75 107 ASP B O 1
ATOM 2964 N N . LEU B 1 108 ? -5.598 20.859 4.242 1 98.5 108 LEU B N 1
ATOM 2965 C CA . LEU B 1 108 ? -4.449 21.109 5.109 1 98.5 108 LEU B CA 1
ATOM 2966 C C . LEU B 1 108 ? -4.891 21.266 6.559 1 98.5 108 LEU B C 1
ATOM 2968 O O . LEU B 1 108 ? -5.414 22.312 6.945 1 98.5 108 LEU B O 1
ATOM 2972 N N . ILE B 1 109 ? -4.523 20.25 7.34 1 97.5 109 ILE B N 1
ATOM 2973 C CA . ILE B 1 109 ? -5.176 20.266 8.641 1 97.5 109 ILE B CA 1
ATOM 2974 C C . ILE B 1 109 ? -4.133 20.469 9.742 1 97.5 109 ILE B C 1
ATOM 2976 O O . ILE B 1 109 ? -4.465 20.484 10.93 1 97.5 109 ILE B O 1
ATOM 2980 N N . ASP B 1 110 ? -2.863 20.703 9.406 1 95.31 110 ASP B N 1
ATOM 2981 C CA . ASP B 1 110 ? -1.827 21.047 10.383 1 95.31 110 ASP B CA 1
ATOM 2982 C C . ASP B 1 110 ? -2.236 22.25 11.227 1 95.31 110 ASP B C 1
ATOM 2984 O O . ASP B 1 110 ? -2.143 22.203 12.453 1 95.31 110 ASP B O 1
ATOM 2988 N N . GLY B 1 111 ? -2.617 23.234 10.562 1 97.69 111 GLY B N 1
ATOM 2989 C CA . GLY B 1 111 ? -3.02 24.453 11.25 1 97.69 111 GLY B CA 1
ATOM 2990 C C . GLY B 1 111 ? -4.207 24.25 12.18 1 97.69 111 GLY B C 1
ATOM 2991 O O . GLY B 1 111 ? -4.285 24.875 13.242 1 97.69 111 GLY B O 1
ATOM 2992 N N . GLU B 1 112 ? -5.117 23.391 11.742 1 97.56 112 GLU B N 1
ATOM 2993 C CA . GLU B 1 112 ? -6.262 23.078 12.594 1 97.56 112 GLU B CA 1
ATOM 2994 C C . GLU B 1 112 ? -5.828 22.312 13.852 1 97.56 112 GLU B C 1
ATOM 2996 O O . GLU B 1 112 ? -6.398 22.516 14.922 1 97.56 112 GLU B O 1
ATOM 3001 N N . GLY B 1 113 ? -4.871 21.438 13.648 1 97.56 113 GLY B N 1
ATOM 3002 C CA . GLY B 1 113 ? -4.285 20.812 14.82 1 97.56 113 GLY B CA 1
ATOM 3003 C C . GLY B 1 113 ? -3.699 21.812 15.805 1 97.56 113 GLY B C 1
ATOM 3004 O O . GLY B 1 113 ? -3.883 21.688 17.016 1 97.56 113 GLY B O 1
ATOM 3005 N N . PHE B 1 114 ? -3.041 22.781 15.312 1 98 114 PHE B N 1
ATOM 3006 C CA . PHE B 1 114 ? -2.461 23.844 16.125 1 98 114 PHE B CA 1
ATOM 3007 C C . PHE B 1 114 ? -3.547 24.594 16.875 1 98 114 PHE B C 1
ATOM 3009 O O . PHE B 1 114 ? -3.408 24.875 18.062 1 98 114 PHE B O 1
ATOM 3016 N N . ILE B 1 115 ? -4.648 24.953 16.188 1 98.19 115 ILE B N 1
ATOM 3017 C CA . ILE B 1 115 ? -5.754 25.703 16.766 1 98.19 115 ILE B CA 1
ATOM 3018 C C . ILE B 1 115 ? -6.383 24.906 17.906 1 98.19 115 ILE B C 1
ATOM 3020 O O . ILE B 1 115 ? -6.684 25.469 18.969 1 98.19 115 ILE B O 1
ATOM 3024 N N . ARG B 1 116 ? -6.535 23.688 17.656 1 97.25 116 ARG B N 1
ATOM 3025 C CA . ARG B 1 116 ? -7.102 22.844 18.703 1 97.25 116 ARG B CA 1
ATOM 3026 C C . ARG B 1 116 ? -6.176 22.766 19.906 1 97.25 116 ARG B C 1
ATOM 3028 O O . ARG B 1 116 ? -6.637 22.812 21.062 1 97.25 116 ARG B O 1
ATOM 3035 N N . ALA B 1 117 ? -4.93 22.609 19.672 1 97.06 117 ALA B N 1
ATOM 3036 C CA . ALA B 1 117 ? -3.957 22.609 20.75 1 97.06 117 ALA B CA 1
ATOM 3037 C C . ALA B 1 117 ? -3.998 23.938 21.516 1 97.06 117 ALA B C 1
ATOM 3039 O O . ALA B 1 117 ? -3.904 23.969 22.75 1 97.06 117 ALA B O 1
ATOM 3040 N N . LEU B 1 118 ? -4.121 25.016 20.781 1 97.88 118 LEU B N 1
ATOM 3041 C CA . LEU B 1 118 ? -4.195 26.344 21.375 1 97.88 118 LEU B CA 1
ATOM 3042 C C . LEU B 1 118 ? -5.398 26.469 22.297 1 97.88 118 LEU B C 1
ATOM 3044 O O . LEU B 1 118 ? -5.301 27.062 23.375 1 97.88 118 LEU B O 1
ATOM 3048 N N . ALA B 1 119 ? -6.512 25.922 21.875 1 96.62 119 ALA B N 1
ATOM 3049 C CA . ALA B 1 119 ? -7.719 25.953 22.688 1 96.62 119 ALA B CA 1
ATOM 3050 C C . ALA B 1 119 ? -7.48 25.25 24.031 1 96.62 119 ALA B C 1
ATOM 3052 O O . ALA B 1 119 ? -7.953 25.719 25.078 1 96.62 119 ALA B O 1
ATOM 3053 N N . ARG B 1 120 ? -6.785 24.234 23.969 1 94.62 120 ARG B N 1
ATOM 3054 C CA . ARG B 1 120 ? -6.461 23.531 25.203 1 94.62 120 ARG B CA 1
ATOM 3055 C C . ARG B 1 120 ? -5.523 24.359 26.078 1 94.62 120 ARG B C 1
ATOM 3057 O O . ARG B 1 120 ? -5.742 24.484 27.281 1 94.62 120 ARG B O 1
ATOM 3064 N N . THR B 1 121 ? -4.477 24.875 25.453 1 95.38 121 THR B N 1
ATOM 3065 C CA . THR B 1 121 ? -3.502 25.703 26.156 1 95.38 121 THR B CA 1
ATOM 3066 C C . THR B 1 121 ? -4.176 26.906 26.781 1 95.38 121 THR B C 1
ATOM 3068 O O . THR B 1 121 ? -3.814 27.328 27.891 1 95.38 121 THR B O 1
ATOM 3071 N N . ALA B 1 122 ? -5.18 27.438 26.109 1 95.62 122 ALA B N 1
ATOM 3072 C CA . ALA B 1 122 ? -5.832 28.672 26.516 1 95.62 122 ALA B CA 1
ATOM 3073 C C . ALA B 1 122 ? -7.082 28.391 27.344 1 95.62 122 ALA B C 1
ATOM 3075 O O . ALA B 1 122 ? -7.883 29.297 27.609 1 95.62 122 ALA B O 1
ATOM 3076 N N . ALA B 1 123 ? -7.328 27.188 27.734 1 93.81 123 ALA B N 1
ATOM 3077 C CA . ALA B 1 123 ? -8.602 26.734 28.281 1 93.81 123 ALA B CA 1
ATOM 3078 C C . ALA B 1 123 ? -9.047 27.609 29.453 1 93.81 123 ALA B C 1
ATOM 3080 O O . ALA B 1 123 ? -10.219 27.969 29.547 1 93.81 123 ALA B O 1
ATOM 3081 N N . ASP B 1 124 ? -8.156 28.016 30.344 1 93.62 124 ASP B N 1
ATOM 3082 C CA . ASP B 1 124 ? -8.508 28.797 31.531 1 93.62 124 ASP B CA 1
ATOM 3083 C C . ASP B 1 124 ? -8.789 30.25 31.172 1 93.62 124 ASP B C 1
ATOM 3085 O O . ASP B 1 124 ? -9.555 30.922 31.859 1 93.62 124 ASP B O 1
ATOM 3089 N N . ARG B 1 125 ? -8.094 30.688 30.172 1 95.56 125 ARG B N 1
ATOM 3090 C CA . ARG B 1 125 ? -8.234 32.031 29.656 1 95.56 125 ARG B CA 1
ATOM 3091 C C . ARG B 1 125 ? -8.219 32.031 28.125 1 95.56 125 ARG B C 1
ATOM 3093 O O . ARG B 1 125 ? -7.191 32.312 27.5 1 95.56 125 ARG B O 1
ATOM 3100 N N . PRO B 1 126 ? -9.367 31.875 27.562 1 95.38 126 PRO B N 1
ATOM 3101 C CA . PRO B 1 126 ? -9.453 31.719 26.109 1 95.38 126 PRO B CA 1
ATOM 3102 C C . PRO B 1 126 ? -9.078 33 25.344 1 95.38 126 PRO B C 1
ATOM 3104 O O . PRO B 1 126 ? -9.344 34.094 25.828 1 95.38 126 PRO B O 1
ATOM 3107 N N . LEU B 1 127 ? -8.492 32.812 24.25 1 96.12 127 LEU B N 1
ATOM 3108 C CA . LEU B 1 127 ? -8.25 33.938 23.344 1 96.12 127 LEU B CA 1
ATOM 3109 C C . LEU B 1 127 ? -9.562 34.406 22.734 1 96.12 127 LEU B C 1
ATOM 3111 O O . LEU B 1 127 ? -10.445 33.625 22.406 1 96.12 127 LEU B O 1
ATOM 3115 N N . VAL B 1 128 ? -9.656 35.719 22.688 1 97.38 128 VAL B N 1
ATOM 3116 C CA . VAL B 1 128 ? -10.734 36.344 21.922 1 97.38 128 VAL B CA 1
ATOM 3117 C C . VAL B 1 128 ? -10.25 36.625 20.5 1 97.38 128 VAL B C 1
ATOM 3119 O O . VAL B 1 128 ? -9.516 37.594 20.281 1 97.38 128 VAL B O 1
ATOM 3122 N N . TRP B 1 129 ? -10.68 35.906 19.547 1 97.62 129 TRP B N 1
ATOM 3123 C CA . TRP B 1 129 ? -10.062 35.844 18.219 1 97.62 129 TRP B CA 1
ATOM 3124 C C . TRP B 1 129 ? -10.023 37.219 17.578 1 97.62 129 TRP B C 1
ATOM 3126 O O . TRP B 1 129 ? -8.977 37.656 17.109 1 97.62 129 TRP B O 1
ATOM 3136 N N . ASN B 1 130 ? -11.117 37.938 17.547 1 97.88 130 ASN B N 1
ATOM 3137 C CA . ASN B 1 130 ? -11.188 39.219 16.844 1 97.88 130 ASN B CA 1
ATOM 3138 C C . ASN B 1 130 ? -10.484 40.344 17.625 1 97.88 130 ASN B C 1
ATOM 3140 O O . ASN B 1 130 ? -10.57 41.5 17.25 1 97.88 130 ASN B O 1
ATOM 3144 N N . GLN B 1 131 ? -9.781 39.938 18.656 1 98.19 131 GLN B N 1
ATOM 3145 C CA . GLN B 1 131 ? -8.969 40.875 19.438 1 98.19 131 GLN B CA 1
ATOM 3146 C C . GLN B 1 131 ? -7.527 40.375 19.547 1 98.19 131 GLN B C 1
ATOM 3148 O O . GLN B 1 131 ? -6.68 41.062 20.125 1 98.19 131 GLN B O 1
ATOM 3153 N N . THR B 1 132 ? -7.32 39.219 19.078 1 98.31 132 THR B N 1
ATOM 3154 C CA . THR B 1 132 ? -6.02 38.594 19.219 1 98.31 132 THR B CA 1
ATOM 3155 C C . THR B 1 132 ? -5.055 39.062 18.141 1 98.31 132 THR B C 1
ATOM 3157 O O . THR B 1 132 ? -5.41 39.094 16.953 1 98.31 132 THR B O 1
ATOM 3160 N N . ARG B 1 133 ? -3.887 39.469 18.547 1 98.5 133 ARG B N 1
ATOM 3161 C CA . ARG B 1 133 ? -2.771 39.781 17.656 1 98.5 133 ARG B CA 1
ATOM 3162 C C . ARG B 1 133 ? -1.715 38.688 17.703 1 98.5 133 ARG B C 1
ATOM 3164 O O . ARG B 1 133 ? -1.154 38.406 18.766 1 98.5 133 ARG B O 1
ATOM 3171 N N . ALA B 1 134 ? -1.46 38.094 16.531 1 98.75 134 ALA B N 1
ATOM 3172 C CA . ALA B 1 134 ? -0.535 36.969 16.469 1 98.75 134 ALA B CA 1
ATOM 3173 C C . ALA B 1 134 ? 0.721 37.344 15.68 1 98.75 134 ALA B C 1
ATOM 3175 O O . ALA B 1 134 ? 0.644 38.031 14.664 1 98.75 134 ALA B O 1
ATOM 3176 N N . LEU B 1 135 ? 1.856 36.875 16.156 1 98.75 135 LEU B N 1
ATOM 3177 C CA . LEU B 1 135 ? 3.115 36.906 15.414 1 98.75 135 LEU B CA 1
ATOM 3178 C C . LEU B 1 135 ? 3.527 35.469 15.023 1 98.75 135 LEU B C 1
ATOM 3180 O O . LEU B 1 135 ? 3.668 34.594 15.891 1 98.75 135 LEU B O 1
ATOM 3184 N N . VAL B 1 136 ? 3.654 35.219 13.742 1 98.75 136 VAL B N 1
ATOM 3185 C CA . VAL B 1 136 ? 4.121 33.938 13.227 1 98.75 136 VAL B CA 1
ATOM 3186 C C . VAL B 1 136 ? 5.48 34.125 12.555 1 98.75 136 VAL B C 1
ATOM 3188 O O . VAL B 1 136 ? 5.613 34.875 11.594 1 98.75 136 VAL B O 1
ATOM 3191 N N . VAL B 1 137 ? 6.453 33.438 13.078 1 98.56 137 VAL B N 1
ATOM 3192 C CA . VAL B 1 137 ? 7.801 33.531 12.523 1 98.56 137 VAL B CA 1
ATOM 3193 C C . VAL B 1 137 ? 8.148 32.219 11.789 1 98.56 137 VAL B C 1
ATOM 3195 O O . VAL B 1 137 ? 8.25 31.172 12.406 1 98.56 137 VAL B O 1
ATOM 3198 N N . GLY B 1 138 ? 8.352 32.344 10.516 1 97.88 138 GLY B N 1
ATOM 3199 C CA . GLY B 1 138 ? 8.531 31.219 9.633 1 97.88 138 GLY B CA 1
ATOM 3200 C C . GLY B 1 138 ? 7.328 30.938 8.75 1 97.88 138 GLY B C 1
ATOM 3201 O O . GLY B 1 138 ? 6.211 30.781 9.242 1 97.88 138 GLY B O 1
ATOM 3202 N N . THR B 1 139 ? 7.586 30.891 7.43 1 96.56 139 THR B N 1
ATOM 3203 C CA . THR B 1 139 ? 6.484 30.641 6.504 1 96.56 139 THR B CA 1
ATOM 3204 C C . THR B 1 139 ? 6.793 29.438 5.613 1 96.56 139 THR B C 1
ATOM 3206 O O . THR B 1 139 ? 6.559 29.484 4.406 1 96.56 139 THR B O 1
ATOM 3209 N N . GLY B 1 140 ? 7.438 28.453 6.191 1 94.56 140 GLY B N 1
ATOM 3210 C CA . GLY B 1 140 ? 7.473 27.156 5.543 1 94.56 140 GLY B CA 1
ATOM 3211 C C . GLY B 1 140 ? 6.133 26.438 5.566 1 94.56 140 GLY B C 1
ATOM 3212 O O . GLY B 1 140 ? 5.082 27.078 5.609 1 94.56 140 GLY B O 1
ATOM 3213 N N . GLY B 1 141 ? 6.09 25.203 5.5 1 93.94 141 GLY B N 1
ATOM 3214 C CA . GLY B 1 141 ? 4.855 24.438 5.461 1 93.94 141 GLY B CA 1
ATOM 3215 C C . GLY B 1 141 ? 3.982 24.641 6.68 1 93.94 141 GLY B C 1
ATOM 3216 O O . GLY B 1 141 ? 2.791 24.938 6.555 1 93.94 141 GLY B O 1
ATOM 3217 N N . VAL B 1 142 ? 4.609 24.547 7.781 1 94.94 142 VAL B N 1
ATOM 3218 C CA . VAL B 1 142 ? 3.871 24.641 9.039 1 94.94 142 VAL B CA 1
ATOM 3219 C C . VAL B 1 142 ? 3.371 26.078 9.227 1 94.94 142 VAL B C 1
ATOM 3221 O O . VAL B 1 142 ? 2.215 26.297 9.594 1 94.94 142 VAL B O 1
ATOM 3224 N N . GLY B 1 143 ? 4.215 27.047 8.977 1 97.69 143 GLY B N 1
ATOM 3225 C CA . GLY B 1 143 ? 3.836 28.438 9.117 1 97.69 143 GLY B CA 1
ATOM 3226 C C . GLY B 1 143 ? 2.674 28.828 8.219 1 97.69 143 GLY B C 1
ATOM 3227 O O . GLY B 1 143 ? 1.735 29.5 8.672 1 97.69 143 GLY B O 1
ATOM 3228 N N . CYS B 1 144 ? 2.721 28.406 6.961 1 98.19 144 CYS B N 1
ATOM 3229 C CA . CYS B 1 144 ? 1.636 28.688 6.027 1 98.19 144 CYS B CA 1
ATOM 3230 C C . CYS B 1 144 ? 0.321 28.094 6.531 1 98.19 144 CYS B C 1
ATOM 3232 O O . CYS B 1 144 ? -0.721 28.75 6.461 1 98.19 144 CYS B O 1
ATOM 3234 N N . ALA B 1 145 ? 0.408 26.922 7.047 1 98.25 145 ALA B N 1
ATOM 3235 C CA . ALA B 1 145 ? -0.781 26.25 7.562 1 98.25 145 ALA B CA 1
ATOM 3236 C C . ALA B 1 145 ? -1.372 27.016 8.742 1 98.25 145 ALA B C 1
ATOM 3238 O O . ALA B 1 145 ? -2.59 27.203 8.828 1 98.25 145 ALA B O 1
ATOM 3239 N N . ILE B 1 146 ? -0.518 27.438 9.625 1 98.56 146 ILE B N 1
ATOM 3240 C CA . ILE B 1 146 ? -0.961 28.109 10.844 1 98.56 146 ILE B CA 1
ATOM 3241 C C . ILE B 1 146 ? -1.549 29.484 10.492 1 98.56 146 ILE B C 1
ATOM 3243 O O . ILE B 1 146 ? -2.605 29.859 11 1 98.56 146 ILE B O 1
ATOM 3247 N N . VAL B 1 147 ? -0.899 30.219 9.602 1 98.75 147 VAL B N 1
ATOM 3248 C CA . VAL B 1 147 ? -1.418 31.516 9.164 1 98.75 147 VAL B CA 1
ATOM 3249 C C . VAL B 1 147 ? -2.812 31.344 8.562 1 98.75 147 VAL B C 1
ATOM 3251 O O . VAL B 1 147 ? -3.742 32.062 8.914 1 98.75 147 VAL B O 1
ATOM 3254 N N . ALA B 1 148 ? -2.988 30.359 7.723 1 98.56 148 ALA B N 1
ATOM 3255 C CA . ALA B 1 148 ? -4.281 30.094 7.09 1 98.56 148 ALA B CA 1
ATOM 3256 C C . ALA B 1 148 ? -5.344 29.781 8.133 1 98.56 148 ALA B C 1
ATOM 3258 O O . ALA B 1 148 ? -6.465 30.281 8.07 1 98.56 148 ALA B O 1
ATOM 3259 N N . SER B 1 149 ? -5.023 28.969 9.094 1 98.38 149 SER B N 1
ATOM 3260 C CA . SER B 1 149 ? -5.988 28.547 10.094 1 98.38 149 SER B CA 1
ATOM 3261 C C . SER B 1 149 ? -6.32 29.656 11.07 1 98.38 149 SER B C 1
ATOM 3263 O O . SER B 1 149 ? -7.465 29.797 11.508 1 98.38 149 SER B O 1
ATOM 3265 N N . LEU B 1 150 ? -5.32 30.469 11.477 1 98.5 150 LEU B N 1
ATOM 3266 C CA . LEU B 1 150 ? -5.57 31.625 12.328 1 98.5 150 LEU B CA 1
ATOM 3267 C C . LEU B 1 150 ? -6.508 32.625 11.641 1 98.5 150 LEU B C 1
ATOM 3269 O O . LEU B 1 150 ? -7.453 33.125 12.258 1 98.5 150 LEU B O 1
ATOM 3273 N N . ALA B 1 151 ? -6.199 32.875 10.367 1 98.5 151 ALA B N 1
ATOM 3274 C CA . ALA B 1 151 ? -7.055 33.781 9.609 1 98.5 151 ALA B CA 1
ATOM 3275 C C . ALA B 1 151 ? -8.484 33.25 9.539 1 98.5 151 ALA B C 1
ATOM 3277 O O . ALA B 1 151 ? -9.445 34 9.703 1 98.5 151 ALA B O 1
ATOM 3278 N N . ALA B 1 152 ? -8.602 32.031 9.352 1 97.38 152 ALA B N 1
ATOM 3279 C CA . ALA B 1 152 ? -9.914 31.391 9.242 1 97.38 152 ALA B CA 1
ATOM 3280 C C . ALA B 1 152 ? -10.672 31.484 10.562 1 97.38 152 ALA B C 1
ATOM 3282 O O . ALA B 1 152 ? -11.906 31.531 10.578 1 97.38 152 ALA B O 1
ATOM 3283 N N . GLN B 1 153 ? -9.977 31.516 11.648 1 97 153 GLN B N 1
ATOM 3284 C CA . GLN B 1 153 ? -10.594 31.641 12.969 1 97 153 GLN B CA 1
ATOM 3285 C C . GLN B 1 153 ? -11.117 33.062 13.203 1 97 153 GLN B C 1
ATOM 3287 O O . GLN B 1 153 ? -11.906 33.281 14.117 1 97 153 GLN B O 1
ATOM 3292 N N . GLY B 1 154 ? -10.586 34 12.398 1 97.69 154 GLY B N 1
ATOM 3293 C CA . GLY B 1 154 ? -11.016 35.406 12.531 1 97.69 154 GLY B CA 1
ATOM 3294 C C . GLY B 1 154 ? -10.133 36.188 13.469 1 97.69 154 GLY B C 1
ATOM 3295 O O . GLY B 1 154 ? -10.617 37.094 14.18 1 97.69 154 GLY B O 1
ATOM 3296 N N . VAL B 1 155 ? -8.898 35.906 13.531 1 98.38 155 VAL B N 1
ATOM 3297 C CA . VAL B 1 155 ? -7.953 36.656 14.352 1 98.38 155 VAL B CA 1
ATOM 3298 C C . VAL B 1 155 ? -7.895 38.094 13.867 1 98.38 155 VAL B C 1
ATOM 3300 O O . VAL B 1 155 ? -8.008 38.375 12.672 1 98.38 155 VAL B O 1
ATOM 3303 N N . ALA B 1 156 ? -7.676 38.938 14.836 1 98.62 156 ALA B N 1
ATOM 3304 C CA . ALA B 1 156 ? -7.684 40.375 14.508 1 98.62 156 ALA B CA 1
ATOM 3305 C C . ALA B 1 156 ? -6.512 40.719 13.602 1 98.62 156 ALA B C 1
ATOM 3307 O O . ALA B 1 156 ? -6.672 41.469 12.641 1 98.62 156 ALA B O 1
ATOM 3308 N N . GLU B 1 157 ? -5.371 40.188 13.945 1 98.69 157 GLU B N 1
ATOM 3309 C CA . GLU B 1 157 ? -4.148 40.562 13.234 1 98.69 157 GLU B CA 1
ATOM 3310 C C . GLU B 1 157 ? -3.152 39.406 13.211 1 98.69 157 GLU B C 1
ATOM 3312 O O . GLU B 1 157 ? -2.992 38.719 14.203 1 98.69 157 GLU B O 1
ATOM 3317 N N . ILE B 1 158 ? -2.584 39.25 12.039 1 98.81 158 ILE B N 1
ATOM 3318 C CA . ILE B 1 158 ? -1.47 38.312 11.906 1 98.81 158 ILE B CA 1
ATOM 3319 C C . ILE B 1 158 ? -0.252 39.031 11.336 1 98.81 158 ILE B C 1
ATOM 3321 O O . ILE B 1 158 ? -0.292 39.562 10.219 1 98.81 158 ILE B O 1
ATOM 3325 N N . SER B 1 159 ? 0.788 39.156 12.117 1 98.75 159 SER B N 1
ATOM 3326 C CA . SER B 1 159 ? 2.096 39.594 11.648 1 98.75 159 SER B CA 1
ATOM 3327 C C . SER B 1 159 ? 3.014 38.406 11.359 1 98.75 159 SER B C 1
ATOM 3329 O O . SER B 1 159 ? 3.059 37.469 12.125 1 98.75 159 SER B O 1
ATOM 3331 N N . VAL B 1 160 ? 3.684 38.5 10.195 1 98.75 160 VAL B N 1
ATOM 3332 C CA . VAL B 1 160 ? 4.516 37.375 9.766 1 98.75 160 VAL B CA 1
ATOM 3333 C C . VAL B 1 160 ? 5.941 37.844 9.516 1 98.75 160 VAL B C 1
ATOM 3335 O O . VAL B 1 160 ? 6.152 38.938 8.953 1 98.75 160 VAL B O 1
ATOM 3338 N N . PHE B 1 161 ? 6.852 37.031 9.938 1 98.56 161 PHE B N 1
ATOM 3339 C CA . PHE B 1 161 ? 8.242 37.25 9.57 1 98.56 161 PHE B CA 1
ATOM 3340 C C . PHE B 1 161 ? 8.852 36 8.969 1 98.56 161 PHE B C 1
ATOM 3342 O O . PHE B 1 161 ? 8.602 34.906 9.445 1 98.56 161 PHE B O 1
ATOM 3349 N N . ASP B 1 162 ? 9.57 36.156 7.98 1 98.12 162 ASP B N 1
ATOM 3350 C CA . ASP B 1 162 ? 10.406 35.125 7.367 1 98.12 162 ASP B CA 1
ATOM 3351 C C . ASP B 1 162 ? 11.594 35.75 6.633 1 98.12 162 ASP B C 1
ATOM 3353 O O . ASP B 1 162 ? 11.5 36.906 6.168 1 98.12 162 ASP B O 1
ATOM 3357 N N . THR B 1 163 ? 12.688 35.031 6.566 1 96.88 163 THR B N 1
ATOM 3358 C CA . THR B 1 163 ? 13.812 35.531 5.797 1 96.88 163 THR B CA 1
ATOM 3359 C C . THR B 1 163 ? 13.484 35.562 4.309 1 96.88 163 THR B C 1
ATOM 3361 O O . THR B 1 163 ? 14.062 36.375 3.557 1 96.88 163 THR B O 1
ATOM 3364 N N . ASN B 1 164 ? 12.625 34.719 3.875 1 96.69 164 ASN B N 1
ATOM 3365 C CA . ASN B 1 164 ? 12.055 34.812 2.537 1 96.69 164 ASN B CA 1
ATOM 3366 C C . ASN B 1 164 ? 10.859 35.75 2.494 1 96.69 164 ASN B C 1
ATOM 3368 O O . ASN B 1 164 ? 9.703 35.312 2.512 1 96.69 164 ASN B O 1
ATOM 3372 N N . ARG B 1 165 ? 11.117 36.969 2.271 1 97 165 ARG B N 1
ATOM 3373 C CA . ARG B 1 165 ? 10.078 38 2.357 1 97 165 ARG B CA 1
ATOM 3374 C C . ARG B 1 165 ? 9.047 37.812 1.253 1 97 165 ARG B C 1
ATOM 3376 O O . ARG B 1 165 ? 7.844 37.969 1.491 1 97 165 ARG B O 1
ATOM 3383 N N . ALA B 1 166 ? 9.523 37.5 0.101 1 97.19 166 ALA B N 1
ATOM 3384 C CA . ALA B 1 166 ? 8.617 37.344 -1.031 1 97.19 166 ALA B CA 1
ATOM 3385 C C . ALA B 1 166 ? 7.586 36.25 -0.751 1 97.19 166 ALA B C 1
ATOM 3387 O O . ALA B 1 166 ? 6.398 36.438 -1.023 1 97.19 166 ALA B O 1
ATOM 3388 N N . GLY B 1 167 ? 8.047 35.156 -0.196 1 96.56 167 GLY B N 1
ATOM 3389 C CA . GLY B 1 167 ? 7.141 34.062 0.166 1 96.56 167 GLY B CA 1
ATOM 3390 C C . GLY B 1 167 ? 6.137 34.469 1.234 1 96.56 167 GLY B C 1
ATOM 3391 O O . GLY B 1 167 ? 4.957 34.125 1.137 1 96.56 167 GLY B O 1
ATOM 3392 N N . ALA B 1 168 ? 6.625 35.188 2.172 1 98 168 ALA B N 1
ATOM 3393 C CA . ALA B 1 168 ? 5.766 35.656 3.254 1 98 168 ALA B CA 1
ATOM 3394 C C . ALA B 1 168 ? 4.695 36.594 2.73 1 98 168 ALA B C 1
ATOM 3396 O O . ALA B 1 168 ? 3.52 36.5 3.088 1 98 168 ALA B O 1
ATOM 3397 N N . GLU B 1 169 ? 5.133 37.469 1.912 1 98.19 169 GLU B N 1
ATOM 3398 C CA . GLU B 1 169 ? 4.203 38.469 1.377 1 98.19 169 GLU B CA 1
ATOM 3399 C C . GLU B 1 169 ? 3.15 37.812 0.486 1 98.19 169 GLU B C 1
ATOM 3401 O O . GLU B 1 169 ? 1.988 38.219 0.486 1 98.19 169 GLU B O 1
ATOM 3406 N N . ALA B 1 170 ? 3.541 36.844 -0.281 1 97.88 170 ALA B N 1
ATOM 3407 C CA . ALA B 1 170 ? 2.586 36.094 -1.101 1 97.88 170 ALA B CA 1
ATOM 3408 C C . ALA B 1 170 ? 1.541 35.406 -0.232 1 97.88 170 ALA B C 1
ATOM 3410 O O . ALA B 1 170 ? 0.351 35.438 -0.552 1 97.88 170 ALA B O 1
ATOM 3411 N N . LEU B 1 171 ? 1.985 34.812 0.812 1 98.31 171 LEU B N 1
ATOM 3412 C CA . LEU B 1 171 ? 1.083 34.188 1.766 1 98.31 171 LEU B CA 1
ATOM 3413 C C . LEU B 1 171 ? 0.107 35.188 2.35 1 98.31 171 LEU B C 1
ATOM 3415 O O . LEU B 1 171 ? -1.097 34.938 2.418 1 98.31 171 LEU B O 1
ATOM 3419 N N . LEU B 1 172 ? 0.626 36.312 2.758 1 98.62 172 LEU B N 1
ATOM 3420 C CA . LEU B 1 172 ? -0.189 37.375 3.354 1 98.62 172 LEU B CA 1
ATOM 3421 C C . LEU B 1 172 ? -1.228 37.875 2.361 1 98.62 172 LEU B C 1
ATOM 3423 O O . LEU B 1 172 ? -2.371 38.156 2.736 1 98.62 172 LEU B O 1
ATOM 3427 N N . ALA B 1 173 ? -0.81 38 1.148 1 98.56 173 ALA B N 1
ATOM 3428 C CA . ALA B 1 173 ? -1.735 38.438 0.115 1 98.56 173 ALA B CA 1
ATOM 3429 C C . ALA B 1 173 ? -2.896 37.469 -0.051 1 98.56 173 ALA B C 1
ATOM 3431 O O . ALA B 1 173 ? -4.055 37.875 -0.157 1 98.56 173 ALA B O 1
ATOM 3432 N N . ARG B 1 174 ? -2.625 36.188 -0.07 1 98.44 174 ARG B N 1
ATOM 3433 C CA . ARG B 1 174 ? -3.672 35.188 -0.177 1 98.44 174 ARG B CA 1
ATOM 3434 C C . ARG B 1 174 ? -4.578 35.219 1.05 1 98.44 174 ARG B C 1
ATOM 3436 O O . ARG B 1 174 ? -5.801 35.094 0.927 1 98.44 174 ARG B O 1
ATOM 3443 N N . ALA B 1 175 ? -3.979 35.344 2.209 1 98.69 175 ALA B N 1
ATOM 3444 C CA . ALA B 1 175 ? -4.758 35.375 3.443 1 98.69 175 ALA B CA 1
ATOM 3445 C C . ALA B 1 175 ? -5.68 36.594 3.463 1 98.69 175 ALA B C 1
ATOM 3447 O O . ALA B 1 175 ? -6.855 36.5 3.826 1 98.69 175 ALA B O 1
ATOM 3448 N N . ALA B 1 176 ? -5.125 37.719 3.055 1 98.62 176 ALA B N 1
ATOM 3449 C CA . ALA B 1 176 ? -5.91 38.969 3.029 1 98.62 176 ALA B CA 1
ATOM 3450 C C . ALA B 1 176 ? -7.086 38.844 2.066 1 98.62 176 ALA B C 1
ATOM 3452 O O . ALA B 1 176 ? -8.188 39.312 2.357 1 98.62 176 ALA B O 1
ATOM 3453 N N . ALA B 1 177 ? -6.875 38.25 0.938 1 98.62 177 ALA B N 1
ATOM 3454 C CA . ALA B 1 177 ? -7.914 38.094 -0.072 1 98.62 177 ALA B CA 1
ATOM 3455 C C . ALA B 1 177 ? -9.016 37.156 0.422 1 98.62 177 ALA B C 1
ATOM 3457 O O . ALA B 1 177 ? -10.195 37.375 0.187 1 98.62 177 ALA B O 1
ATOM 3458 N N . ALA B 1 178 ? -8.664 36.156 1.105 1 98.56 178 ALA B N 1
ATOM 3459 C CA . ALA B 1 178 ? -9.602 35.125 1.55 1 98.56 178 ALA B CA 1
ATOM 3460 C C . ALA B 1 178 ? -10.344 35.562 2.807 1 98.56 178 ALA B C 1
ATOM 3462 O O . ALA B 1 178 ? -11.508 35.219 3.006 1 98.56 178 ALA B O 1
ATOM 3463 N N . PHE B 1 179 ? -9.641 36.312 3.65 1 98.31 179 PHE B N 1
ATOM 3464 C CA . PHE B 1 179 ? -10.195 36.719 4.938 1 98.31 179 PHE B CA 1
ATOM 3465 C C . PHE B 1 179 ? -9.977 38.219 5.172 1 98.31 179 PHE B C 1
ATOM 3467 O O . PHE B 1 179 ? -9.188 38.594 6.035 1 98.31 179 PHE B O 1
ATOM 3474 N N . PRO B 1 180 ? -10.727 39.031 4.66 1 97.62 180 PRO B N 1
ATOM 3475 C CA . PRO B 1 180 ? -10.484 40.5 4.676 1 97.62 180 PRO B CA 1
ATOM 3476 C C . PRO B 1 180 ? -10.648 41.094 6.066 1 97.62 180 PRO B C 1
ATOM 3478 O O . PRO B 1 180 ? -10.18 42.219 6.312 1 97.62 180 PRO B O 1
ATOM 3481 N N . ALA B 1 181 ? -11.273 40.406 6.934 1 97.5 181 ALA B N 1
ATOM 3482 C CA . ALA B 1 181 ? -11.484 40.938 8.281 1 97.5 181 ALA B CA 1
ATOM 3483 C C . ALA B 1 181 ? -10.203 40.812 9.109 1 97.5 181 ALA B C 1
ATOM 3485 O O . ALA B 1 181 ? -10.078 41.469 10.148 1 97.5 181 ALA B O 1
ATOM 3486 N N . THR B 1 182 ? -9.289 39.969 8.758 1 98.44 182 THR B N 1
ATOM 3487 C CA . THR B 1 182 ? -8.016 39.781 9.445 1 98.44 182 THR B CA 1
ATOM 3488 C C . THR B 1 182 ? -6.961 40.75 8.875 1 98.44 182 THR B C 1
ATOM 3490 O O . THR B 1 182 ? -6.676 40.719 7.676 1 98.44 182 THR B O 1
ATOM 3493 N N . ARG B 1 183 ? -6.383 41.594 9.734 1 98.62 183 ARG B N 1
ATOM 3494 C CA . ARG B 1 183 ? -5.246 42.406 9.312 1 98.62 183 ARG B CA 1
ATOM 3495 C C . ARG B 1 183 ? -3.977 41.562 9.227 1 98.62 183 ARG B C 1
ATOM 3497 O O . ARG B 1 183 ? -3.648 40.844 10.164 1 98.62 183 ARG B O 1
ATOM 3504 N N . VAL B 1 184 ? -3.418 41.656 8.062 1 98.69 184 VAL B N 1
ATOM 3505 C CA . VAL B 1 184 ? -2.195 40.875 7.906 1 98.69 184 VAL B CA 1
ATOM 3506 C C . VAL B 1 184 ? -1.053 41.781 7.465 1 98.69 184 VAL B C 1
ATOM 3508 O O . VAL B 1 184 ? -1.275 42.781 6.77 1 98.69 184 VAL B O 1
ATOM 3511 N N . GLY B 1 185 ? 0.199 41.469 7.867 1 98.5 185 GLY B N 1
ATOM 3512 C CA . GLY B 1 185 ? 1.341 42.25 7.434 1 98.5 185 GLY B CA 1
ATOM 3513 C C . GLY B 1 185 ? 2.674 41.625 7.789 1 98.5 185 GLY B C 1
ATOM 3514 O O . GLY B 1 185 ? 2.73 40.719 8.609 1 98.5 185 GLY B O 1
ATOM 3515 N N . PHE B 1 186 ? 3.652 42.094 7.098 1 98.25 186 PHE B N 1
ATOM 3516 C CA . PHE B 1 186 ? 5.023 41.688 7.406 1 98.25 186 PHE B CA 1
ATOM 3517 C C . PHE B 1 186 ? 5.57 42.531 8.562 1 98.25 186 PHE B C 1
ATOM 3519 O O . PHE B 1 186 ? 5.332 43.719 8.641 1 98.25 186 PHE B O 1
ATOM 3526 N N . ALA B 1 187 ? 6.25 41.875 9.555 1 96.06 187 ALA B N 1
ATOM 3527 C CA . ALA B 1 187 ? 6.777 42.594 10.703 1 96.06 187 ALA B CA 1
ATOM 3528 C C . ALA B 1 187 ? 8.094 42 11.18 1 96.06 187 ALA B C 1
ATOM 3530 O O . ALA B 1 187 ? 8.398 40.844 10.883 1 96.06 187 ALA B O 1
ATOM 3531 N N . GLN B 1 188 ? 8.891 42.812 11.867 1 95.06 188 GLN B N 1
ATOM 3532 C CA . GLN B 1 188 ? 10.094 42.312 12.523 1 95.06 188 GLN B CA 1
ATOM 3533 C C . GLN B 1 188 ? 9.742 41.344 13.648 1 95.06 188 GLN B C 1
ATOM 3535 O O . GLN B 1 188 ? 8.688 41.469 14.281 1 95.06 188 GLN B O 1
ATOM 3540 N N . PRO B 1 189 ? 10.641 40.375 13.836 1 96.12 189 PRO B N 1
ATOM 3541 C CA . PRO B 1 189 ? 10.328 39.344 14.82 1 96.12 189 PRO B CA 1
ATOM 3542 C C . PRO B 1 189 ? 10.562 39.812 16.266 1 96.12 189 PRO B C 1
ATOM 3544 O O . PRO B 1 189 ? 11.477 39.312 16.922 1 96.12 189 PRO B O 1
ATOM 3547 N N . ASP B 1 190 ? 9.773 40.656 16.766 1 94.75 190 ASP B N 1
ATOM 3548 C CA . ASP B 1 190 ? 9.773 41.125 18.141 1 94.75 190 ASP B CA 1
ATOM 3549 C C . ASP B 1 190 ? 8.453 40.781 18.844 1 94.75 190 ASP B C 1
ATOM 3551 O O . ASP B 1 190 ? 7.387 40.906 18.234 1 94.75 190 ASP B O 1
ATOM 3555 N N . ALA B 1 191 ? 8.422 40.438 20.016 1 95.44 191 ALA B N 1
ATOM 3556 C CA . ALA B 1 191 ? 7.297 39.812 20.734 1 95.44 191 ALA B CA 1
ATOM 3557 C C . ALA B 1 191 ? 6.367 40.906 21.297 1 95.44 191 ALA B C 1
ATOM 3559 O O . ALA B 1 191 ? 5.285 40.594 21.797 1 95.44 191 ALA B O 1
ATOM 3560 N N . SER B 1 192 ? 6.797 42.156 21.219 1 95.5 192 SER B N 1
ATOM 3561 C CA . SER B 1 192 ? 6.074 43.219 21.906 1 95.5 192 SER B CA 1
ATOM 3562 C C . SER B 1 192 ? 4.668 43.375 21.344 1 95.5 192 SER B C 1
ATOM 3564 O O . SER B 1 192 ? 4.496 43.531 20.141 1 95.5 192 SER B O 1
ATOM 3566 N N . GLY B 1 193 ? 3.664 43.312 22.25 1 94.75 193 GLY B N 1
ATOM 3567 C CA . GLY B 1 193 ? 2.309 43.719 21.906 1 94.75 193 GLY B CA 1
ATOM 3568 C C . GLY B 1 193 ? 1.484 42.562 21.328 1 94.75 193 GLY B C 1
ATOM 3569 O O . GLY B 1 193 ? 0.338 42.781 20.922 1 94.75 193 GLY B O 1
ATOM 3570 N N . PHE B 1 194 ? 1.968 41.375 21.297 1 97.94 194 PHE B N 1
ATOM 3571 C CA . PHE B 1 194 ? 1.233 40.25 20.703 1 97.94 194 PHE B CA 1
ATOM 3572 C C . PHE B 1 194 ? 0.639 39.375 21.797 1 97.94 194 PHE B C 1
ATOM 3574 O O . PHE B 1 194 ? 1.178 39.281 22.891 1 97.94 194 PHE B O 1
ATOM 3581 N N . ASP B 1 195 ? -0.487 38.781 21.469 1 98.12 195 ASP B N 1
ATOM 3582 C CA . ASP B 1 195 ? -1.167 37.844 22.344 1 98.12 195 ASP B CA 1
ATOM 3583 C C . ASP B 1 195 ? -0.688 36.406 22.109 1 98.12 195 ASP B C 1
ATOM 3585 O O . ASP B 1 195 ? -0.753 35.562 23 1 98.12 195 ASP B O 1
ATOM 3589 N N . LEU B 1 196 ? -0.302 36.125 20.906 1 98.62 196 LEU B N 1
ATOM 3590 C CA . LEU B 1 196 ? 0.144 34.812 20.453 1 98.62 196 LEU B CA 1
ATOM 3591 C C . LEU B 1 196 ? 1.424 34.906 19.625 1 98.62 196 LEU B C 1
ATOM 3593 O O . LEU B 1 196 ? 1.494 35.719 18.688 1 98.62 196 LEU B O 1
ATOM 3597 N N . LEU B 1 197 ? 2.438 34.188 20.047 1 98.75 197 LEU B N 1
ATOM 3598 C CA . LEU B 1 197 ? 3.715 34.125 19.344 1 98.75 197 LEU B CA 1
ATOM 3599 C C . LEU B 1 197 ? 4.031 32.688 18.922 1 98.75 197 LEU B C 1
ATOM 3601 O O . LEU B 1 197 ? 4.039 31.797 19.766 1 98.75 197 LEU B O 1
ATOM 3605 N N . VAL B 1 198 ? 4.297 32.5 17.641 1 98.62 198 VAL B N 1
ATOM 3606 C CA . VAL B 1 198 ? 4.461 31.156 17.141 1 98.62 198 VAL B CA 1
ATOM 3607 C C . VAL B 1 198 ? 5.785 31.047 16.375 1 98.62 198 VAL B C 1
ATOM 3609 O O . VAL B 1 198 ? 6.02 31.766 15.406 1 98.62 198 VAL B O 1
ATOM 3612 N N . ASN B 1 199 ? 6.602 30.141 16.812 1 98.56 199 ASN B N 1
ATOM 3613 C CA . ASN B 1 199 ? 7.812 29.781 16.094 1 98.56 199 ASN B CA 1
ATOM 3614 C C . ASN B 1 199 ? 7.57 28.625 15.125 1 98.56 199 ASN B C 1
ATOM 3616 O O . ASN B 1 199 ? 7.332 27.484 15.555 1 98.56 199 ASN B O 1
ATOM 3620 N N . CYS B 1 200 ? 7.637 28.906 13.875 1 97.75 200 CYS B N 1
ATOM 3621 C CA . CYS B 1 200 ? 7.484 27.906 12.836 1 97.75 200 CYS B CA 1
ATOM 3622 C C . CYS B 1 200 ? 8.781 27.719 12.062 1 97.75 200 CYS B C 1
ATOM 3624 O O . CYS B 1 200 ? 8.773 27.203 10.938 1 97.75 200 CYS B O 1
ATOM 3626 N N . THR B 1 201 ? 9.898 28.219 12.57 1 97.06 201 THR B N 1
ATOM 3627 C CA . THR B 1 201 ? 11.211 28.047 11.969 1 97.06 201 THR B CA 1
ATOM 3628 C C . THR B 1 201 ? 11.914 26.812 12.539 1 97.06 201 THR B C 1
ATOM 3630 O O . THR B 1 201 ? 11.477 26.266 13.555 1 97.06 201 THR B O 1
ATOM 3633 N N . PRO B 1 202 ? 13.008 26.469 11.906 1 94.75 202 PRO B N 1
ATOM 3634 C CA . PRO B 1 202 ? 13.805 25.391 12.484 1 94.75 202 PRO B CA 1
ATOM 3635 C C . PRO B 1 202 ? 14.602 25.828 13.711 1 94.75 202 PRO B C 1
ATOM 3637 O O . PRO B 1 202 ? 15.242 25 14.359 1 94.75 202 PRO B O 1
ATOM 3640 N N . LEU B 1 203 ? 14.586 27.047 13.977 1 95.25 203 LEU B N 1
ATOM 3641 C CA . LEU B 1 203 ? 15.336 27.516 15.133 1 95.25 203 LEU B CA 1
ATOM 3642 C C . LEU B 1 203 ? 14.781 26.922 16.422 1 95.25 203 LEU B C 1
ATOM 3644 O O . LEU B 1 203 ? 13.57 26.891 16.625 1 95.25 203 LEU B O 1
ATOM 3648 N N . GLY B 1 204 ? 15.688 26.422 17.344 1 93.38 204 GLY B N 1
ATOM 3649 C CA . GLY B 1 204 ? 15.305 25.766 18.594 1 93.38 204 GLY B CA 1
ATOM 3650 C C . GLY B 1 204 ? 15.422 24.266 18.531 1 93.38 204 GLY B C 1
ATOM 3651 O O . GLY B 1 204 ? 15.297 23.578 19.562 1 93.38 204 GLY B O 1
ATOM 3652 N N . MET B 1 205 ? 15.688 23.75 17.312 1 91.62 205 MET B N 1
ATOM 3653 C CA . MET B 1 205 ? 15.812 22.297 17.156 1 91.62 205 MET B CA 1
ATOM 3654 C C . MET B 1 205 ? 17.172 21.812 17.656 1 91.62 205 MET B C 1
ATOM 3656 O O . MET B 1 205 ? 17.359 20.625 17.891 1 91.62 205 MET B O 1
ATOM 3660 N N . HIS B 1 206 ? 18.078 22.734 17.688 1 93.38 206 HIS B N 1
ATOM 3661 C CA . HIS B 1 206 ? 19.422 22.438 18.203 1 93.38 206 HIS B CA 1
ATOM 3662 C C . HIS B 1 206 ? 19.781 23.359 19.359 1 93.38 206 HIS B C 1
ATOM 3664 O O . HIS B 1 206 ? 19.406 24.531 19.359 1 93.38 206 HIS B O 1
ATOM 3670 N N . VAL B 1 207 ? 20.578 22.688 20.266 1 92.38 207 VAL B N 1
ATOM 3671 C CA . VAL B 1 207 ? 21.062 23.469 21.391 1 92.38 207 VAL B CA 1
ATOM 3672 C C . VAL B 1 207 ? 21.938 24.609 20.875 1 92.38 207 VAL B C 1
ATOM 3674 O O . VAL B 1 207 ? 22.812 24.391 20.016 1 92.38 207 VAL B O 1
ATOM 3677 N N . GLY B 1 208 ? 21.641 25.719 21.328 1 92.5 208 GLY B N 1
ATOM 3678 C CA . GLY B 1 208 ? 22.484 26.859 20.953 1 92.5 208 GLY B CA 1
ATOM 3679 C C . GLY B 1 208 ? 21.891 27.672 19.812 1 92.5 208 GLY B C 1
ATOM 3680 O O . GLY B 1 208 ? 22.422 28.719 19.453 1 92.5 208 GLY B O 1
ATOM 3681 N N . ASP B 1 209 ? 20.844 27.219 19.203 1 95.88 209 ASP B N 1
ATOM 3682 C CA . ASP B 1 209 ? 20.188 28.016 18.172 1 95.88 209 ASP B CA 1
ATOM 3683 C C . ASP B 1 209 ? 19.797 29.391 18.703 1 95.88 209 ASP B C 1
ATOM 3685 O O . ASP B 1 209 ? 19.453 29.531 19.875 1 95.88 209 ASP B O 1
ATOM 3689 N N . PRO B 1 210 ? 19.891 30.344 17.797 1 95.69 210 PRO B N 1
ATOM 3690 C CA . PRO B 1 210 ? 19.359 31.641 18.234 1 95.69 210 PRO B CA 1
ATOM 3691 C C . PRO B 1 210 ? 17.844 31.641 18.438 1 95.69 210 PRO B C 1
ATOM 3693 O O . PRO B 1 210 ? 17.156 30.734 17.922 1 95.69 210 PRO B O 1
ATOM 3696 N N . MET B 1 211 ? 17.406 32.656 19.219 1 96.38 211 MET B N 1
ATOM 3697 C CA . MET B 1 211 ? 15.977 32.844 19.406 1 96.38 211 MET B CA 1
ATOM 3698 C C . MET B 1 211 ? 15.312 33.25 18.094 1 96.38 211 MET B C 1
ATOM 3700 O O . MET B 1 211 ? 15.859 34.062 17.344 1 96.38 211 MET B O 1
ATOM 3704 N N . PRO B 1 212 ? 14.156 32.594 17.781 1 96.81 212 PRO B N 1
ATOM 3705 C CA . PRO B 1 212 ? 13.453 33 16.562 1 96.81 212 PRO B CA 1
ATOM 3706 C C . PRO B 1 212 ? 12.93 34.438 16.625 1 96.81 212 PRO B C 1
ATOM 3708 O O . PRO B 1 212 ? 12.727 35.062 15.586 1 96.81 212 PRO B O 1
ATOM 3711 N N . PHE B 1 213 ? 12.633 34.938 17.828 1 95.75 213 PHE B N 1
ATOM 3712 C CA . PHE B 1 213 ? 12.258 36.344 18.062 1 95.75 213 PHE B CA 1
ATOM 3713 C C . PHE B 1 213 ? 12.602 36.75 19.484 1 95.75 213 PHE B C 1
ATOM 3715 O O . PHE B 1 213 ? 12.805 35.875 20.359 1 95.75 213 PHE B O 1
ATOM 3722 N N . ALA B 1 214 ? 12.742 38.062 19.641 1 94.12 214 ALA B N 1
ATOM 3723 C CA . ALA B 1 214 ? 13.07 38.594 20.953 1 94.12 214 ALA B CA 1
ATOM 3724 C C . ALA B 1 214 ? 11.844 38.594 21.859 1 94.12 214 ALA B C 1
ATOM 3726 O O . ALA B 1 214 ? 10.734 38.906 21.438 1 94.12 214 ALA B O 1
ATOM 3727 N N . LEU B 1 215 ? 12.039 38.188 23.109 1 96.88 215 LEU B N 1
ATOM 3728 C CA . LEU B 1 215 ? 10.938 38.125 24.062 1 96.88 215 LEU B CA 1
ATOM 3729 C C . LEU B 1 215 ? 10.844 39.406 24.891 1 96.88 215 LEU B C 1
ATOM 3731 O O . LEU B 1 215 ? 9.961 39.531 25.734 1 96.88 215 LEU B O 1
ATOM 3735 N N . GLU B 1 216 ? 11.734 40.25 24.547 1 94.31 216 GLU B N 1
ATOM 3736 C CA . GLU B 1 216 ? 11.672 41.531 25.234 1 94.31 216 GLU B CA 1
ATOM 3737 C C . GLU B 1 216 ? 10.312 42.219 25.031 1 94.31 216 GLU B C 1
ATOM 3739 O O . GLU B 1 216 ? 9.844 42.344 23.906 1 94.31 216 GLU B O 1
ATOM 3744 N N . GLY B 1 217 ? 9.633 42.594 26.203 1 94.69 217 GLY B N 1
ATOM 3745 C CA . GLY B 1 217 ? 8.359 43.281 26.109 1 94.69 217 GLY B CA 1
ATOM 3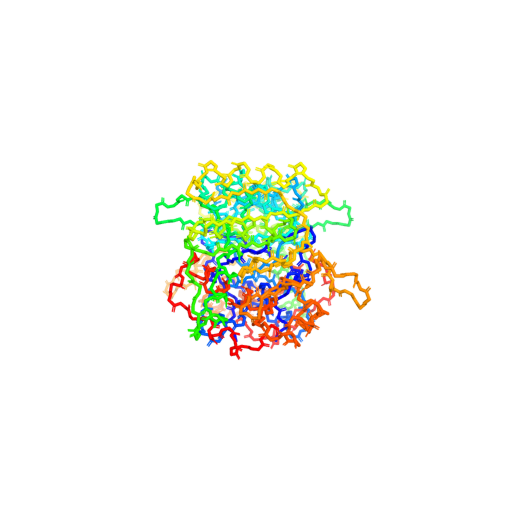746 C C . GLY B 1 217 ? 7.18 42.344 25.938 1 94.69 217 GLY B C 1
ATOM 3747 O O . GLY B 1 217 ? 6.047 42.812 25.75 1 94.69 217 GLY B O 1
ATOM 3748 N N . VAL B 1 218 ? 7.441 41.094 25.984 1 96.75 218 VAL B N 1
ATOM 3749 C CA . VAL B 1 218 ? 6.359 40.125 25.844 1 96.75 218 VAL B CA 1
ATOM 3750 C C . VAL B 1 218 ? 5.363 40.281 26.984 1 96.75 218 VAL B C 1
ATOM 3752 O O . VAL B 1 218 ? 5.754 40.531 28.125 1 96.75 218 VAL B O 1
ATOM 3755 N N . ARG B 1 219 ? 4.137 40.156 26.609 1 95.06 219 ARG B N 1
ATOM 3756 C CA . ARG B 1 219 ? 3.092 40.188 27.641 1 95.06 219 ARG B CA 1
ATOM 3757 C C . ARG B 1 219 ? 3.107 38.906 28.469 1 95.06 219 ARG B C 1
ATOM 3759 O O . ARG B 1 219 ? 3.279 37.812 27.922 1 95.06 219 ARG B O 1
ATOM 3766 N N . ARG B 1 220 ? 2.824 39.062 29.75 1 92.38 220 ARG B N 1
ATOM 3767 C CA . ARG B 1 220 ? 2.82 37.906 30.641 1 92.38 220 ARG B CA 1
ATOM 3768 C C . ARG B 1 220 ? 1.657 36.969 30.312 1 92.38 220 ARG B C 1
ATOM 3770 O O . ARG B 1 220 ? 1.728 35.781 30.578 1 92.38 220 ARG B O 1
ATOM 3777 N N . ASP B 1 221 ? 0.654 37.5 29.719 1 94.44 221 ASP B N 1
ATOM 3778 C CA . ASP B 1 221 ? -0.521 36.688 29.438 1 94.44 221 ASP B CA 1
ATOM 3779 C C . ASP B 1 221 ? -0.48 36.156 28 1 94.44 221 ASP B C 1
ATOM 3781 O O . ASP B 1 221 ? -1.43 35.5 27.562 1 94.44 221 ASP B O 1
ATOM 3785 N N . ALA B 1 222 ? 0.607 36.375 27.328 1 97.75 222 ALA B N 1
ATOM 3786 C CA . ALA B 1 222 ? 0.738 35.875 25.953 1 97.75 222 ALA B CA 1
ATOM 3787 C C . ALA B 1 222 ? 0.918 34.375 25.938 1 97.75 222 ALA B C 1
ATOM 3789 O O . ALA B 1 222 ? 1.296 33.75 26.953 1 97.75 222 ALA B O 1
ATOM 3790 N N . ILE B 1 223 ? 0.531 33.781 24.875 1 98.56 223 ILE B N 1
ATOM 3791 C CA . ILE B 1 223 ? 0.841 32.375 24.594 1 98.56 223 ILE B CA 1
ATOM 3792 C C . ILE B 1 223 ? 2.014 32.281 23.625 1 98.56 223 ILE B C 1
ATOM 3794 O O . ILE B 1 223 ? 2.02 32.969 22.594 1 98.56 223 ILE B O 1
ATOM 3798 N N . VAL B 1 224 ? 3.014 31.516 23.984 1 98.62 224 VAL B N 1
ATOM 3799 C CA . VAL B 1 224 ? 4.164 31.266 23.125 1 98.62 224 VAL B CA 1
ATOM 3800 C C . VAL B 1 224 ? 4.184 29.797 22.703 1 98.62 224 VAL B C 1
ATOM 3802 O O . VAL B 1 224 ? 4.176 28.906 23.547 1 98.62 224 VAL B O 1
ATOM 3805 N N . ALA B 1 225 ? 4.168 29.609 21.422 1 98.56 225 ALA B N 1
ATOM 3806 C CA . ALA B 1 225 ? 4.129 28.25 20.859 1 98.56 225 ALA B CA 1
ATOM 3807 C C . ALA B 1 225 ? 5.371 27.969 20.031 1 98.56 225 ALA B C 1
ATOM 3809 O O . ALA B 1 225 ? 5.902 28.859 19.375 1 98.56 225 ALA B O 1
ATOM 3810 N N . ASP B 1 226 ? 5.816 26.734 20.078 1 98 226 ASP B N 1
ATOM 3811 C CA . ASP B 1 226 ? 6.898 26.219 19.25 1 98 226 ASP B CA 1
ATOM 3812 C C . ASP B 1 226 ? 6.449 24.984 18.469 1 98 226 ASP B C 1
ATOM 3814 O O . ASP B 1 226 ? 6 24 19.047 1 98 226 ASP B O 1
ATOM 3818 N N . CYS B 1 227 ? 6.629 25.016 17.141 1 96.12 227 CYS B N 1
ATOM 3819 C CA . CYS B 1 227 ? 6.152 23.922 16.297 1 96.12 227 CYS B CA 1
ATOM 3820 C C . CYS B 1 227 ? 7.223 22.844 16.156 1 96.12 227 CYS B C 1
ATOM 3822 O O . CYS B 1 227 ? 6.934 21.734 15.703 1 96.12 227 CYS B O 1
ATOM 3824 N N . GLY B 1 228 ? 8.453 2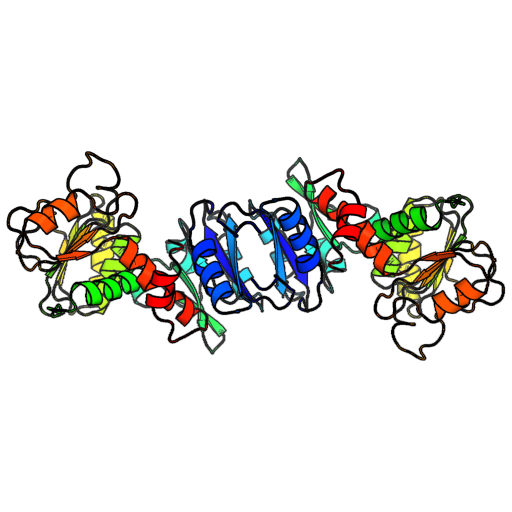3.156 16.531 1 93.25 228 GLY B N 1
ATOM 3825 C CA . GLY B 1 228 ? 9.492 22.156 16.531 1 93.25 228 GLY B CA 1
ATOM 3826 C C . GLY B 1 228 ? 9.266 21.062 17.562 1 93.25 228 GLY B C 1
ATOM 3827 O O . GLY B 1 228 ? 8.781 21.312 18.656 1 93.25 228 GLY B O 1
ATOM 3828 N N . MET B 1 229 ? 9.734 19.828 17.234 1 90.19 229 MET B N 1
ATOM 3829 C CA . MET B 1 229 ? 9.43 18.703 18.125 1 90.19 229 MET B CA 1
ATOM 3830 C C . MET B 1 229 ? 10.703 18 18.578 1 90.19 229 MET B C 1
ATOM 3832 O O . MET B 1 229 ? 10.656 17.094 19.391 1 90.19 229 MET B O 1
ATOM 3836 N N . LYS B 1 230 ? 11.844 18.406 18.094 1 89.31 230 LYS B N 1
ATOM 3837 C CA . LYS B 1 230 ? 13.094 17.734 18.438 1 89.31 230 LYS B CA 1
ATOM 3838 C C . LYS B 1 230 ? 13.445 17.922 19.906 1 89.31 230 LYS B C 1
ATOM 3840 O O . LYS B 1 230 ? 13.852 16.984 20.594 1 89.31 230 LYS B O 1
ATOM 3845 N N . ILE B 1 231 ? 13.359 19.141 20.266 1 93.94 231 ILE B N 1
ATOM 3846 C CA . ILE B 1 231 ? 13.508 19.516 21.672 1 93.94 231 ILE B CA 1
ATOM 3847 C C . ILE B 1 231 ? 12.156 19.938 22.234 1 93.94 231 ILE B C 1
ATOM 3849 O O . ILE B 1 231 ? 11.594 20.953 21.812 1 93.94 231 ILE B O 1
ATOM 3853 N N . GLU B 1 232 ? 11.664 19.141 23.125 1 94.56 232 GLU B N 1
ATOM 3854 C CA . GLU B 1 232 ? 10.32 19.375 23.625 1 94.56 232 GLU B CA 1
ATOM 3855 C C . GLU B 1 232 ? 10.195 20.75 24.266 1 94.56 232 GLU B C 1
ATOM 3857 O O . GLU B 1 232 ? 9.258 21.484 23.969 1 94.56 232 GLU B O 1
ATOM 3862 N N . MET B 1 233 ? 11.188 20.984 25.188 1 96.75 233 MET B N 1
ATOM 3863 C CA . MET B 1 233 ? 11.258 22.312 25.828 1 96.75 233 MET B CA 1
ATOM 3864 C C . MET B 1 233 ? 12.398 23.125 25.25 1 96.75 233 MET B C 1
ATOM 3866 O O . MET B 1 233 ? 13.484 23.188 25.828 1 96.75 233 MET B O 1
ATOM 3870 N N . SER B 1 234 ? 12.133 23.781 24.094 1 96.94 234 SER B N 1
ATOM 3871 C CA . SER B 1 234 ? 13.133 24.609 23.438 1 96.94 234 SER B CA 1
ATOM 3872 C C . SER B 1 234 ? 13.492 25.828 24.312 1 96.94 234 SER B C 1
ATOM 3874 O O . SER B 1 234 ? 12.789 26.141 25.266 1 96.94 234 SER B O 1
ATOM 3876 N N . GLN B 1 235 ? 14.586 26.438 23.922 1 97.12 235 GLN B N 1
ATOM 3877 C CA . GLN B 1 235 ? 15 27.641 24.641 1 97.12 235 GLN B CA 1
ATOM 3878 C C . GLN B 1 235 ? 13.891 28.703 24.625 1 97.12 235 GLN B C 1
ATOM 3880 O O . GLN B 1 235 ? 13.68 29.406 25.609 1 97.12 235 GLN B O 1
ATOM 3885 N N . LEU B 1 236 ? 13.203 28.797 23.547 1 98.06 236 LEU B N 1
ATOM 3886 C CA . LEU B 1 236 ? 12.086 29.719 23.406 1 98.06 236 LEU B CA 1
ATOM 3887 C C . LEU B 1 236 ? 11.023 29.438 24.453 1 98.06 236 LEU B C 1
ATOM 3889 O O . LEU B 1 236 ? 10.602 30.344 25.172 1 98.06 236 LEU B O 1
ATOM 3893 N N . LEU B 1 237 ? 10.609 28.234 24.578 1 98.19 237 LEU B N 1
ATOM 3894 C CA . LEU B 1 237 ? 9.539 27.859 25.5 1 98.19 237 LEU B CA 1
ATOM 3895 C C . LEU B 1 237 ? 9.984 28.016 26.938 1 98.19 237 LEU B C 1
ATOM 3897 O O . LEU B 1 237 ? 9.211 28.484 27.781 1 98.19 237 LEU B O 1
ATOM 3901 N N . VAL B 1 238 ? 11.203 27.641 27.203 1 97.94 238 VAL B N 1
ATOM 3902 C CA . VAL B 1 238 ? 11.734 27.75 28.562 1 97.94 238 VAL B CA 1
ATOM 3903 C C . VAL B 1 238 ? 11.727 29.219 28.984 1 97.94 238 VAL B C 1
ATOM 3905 O O . VAL B 1 238 ? 11.242 29.547 30.078 1 97.94 238 VAL B O 1
ATOM 3908 N N . GLN B 1 239 ? 12.258 30.062 28.188 1 97.5 239 GLN B N 1
ATOM 3909 C CA . GLN B 1 239 ? 12.344 31.484 28.516 1 97.5 239 GLN B CA 1
ATOM 3910 C C . GLN B 1 239 ? 10.953 32.125 28.609 1 97.5 239 GLN B C 1
ATOM 3912 O O . GLN B 1 239 ? 10.695 32.906 29.5 1 97.5 239 GLN B O 1
ATOM 3917 N N . ALA B 1 240 ? 10.094 31.781 27.672 1 98.06 240 ALA B N 1
ATOM 3918 C CA . ALA B 1 240 ? 8.727 32.281 27.719 1 98.06 240 ALA B CA 1
ATOM 3919 C C . ALA B 1 240 ? 8.023 31.906 29.016 1 98.06 240 ALA B C 1
ATOM 3921 O O . ALA B 1 240 ? 7.375 32.719 29.641 1 98.06 240 ALA B O 1
ATOM 3922 N N . GLN B 1 241 ? 8.148 30.641 29.328 1 97.81 241 GLN B N 1
ATOM 3923 C CA . GLN B 1 241 ? 7.555 30.141 30.562 1 97.81 241 GLN B CA 1
ATOM 3924 C C . GLN B 1 241 ? 8.109 30.891 31.781 1 97.81 241 GLN B C 1
ATOM 3926 O O . GLN B 1 241 ? 7.371 31.219 32.719 1 97.81 241 GLN B O 1
ATOM 3931 N N . ALA B 1 242 ? 9.375 31.109 31.797 1 97.38 242 ALA B N 1
ATOM 3932 C CA . ALA B 1 242 ? 10.031 31.828 32.875 1 97.38 242 ALA B CA 1
ATOM 3933 C C . ALA B 1 242 ? 9.477 33.25 33 1 97.38 242 ALA B C 1
ATOM 3935 O O . ALA B 1 242 ? 9.445 33.812 34.125 1 97.38 242 ALA B O 1
ATOM 3936 N N . LEU B 1 243 ? 9.062 33.812 32 1 97.19 243 LEU B N 1
ATOM 3937 C CA . LEU B 1 243 ? 8.523 35.188 31.969 1 97.19 243 LEU B CA 1
ATOM 3938 C C . LEU B 1 243 ? 7.043 35.188 32.344 1 97.19 243 LEU B C 1
ATOM 3940 O O . LEU B 1 243 ? 6.418 36.25 32.375 1 97.19 243 LEU B O 1
ATOM 3944 N N . GLY B 1 244 ? 6.461 33.969 32.531 1 96.25 244 GLY B N 1
ATOM 3945 C CA . GLY B 1 244 ? 5.086 33.844 32.969 1 96.25 244 GLY B CA 1
ATOM 3946 C C . GLY B 1 244 ? 4.102 33.562 31.859 1 96.25 244 GLY B C 1
ATOM 3947 O O . GLY B 1 244 ? 2.895 33.5 32.094 1 96.25 244 GLY B O 1
ATOM 3948 N N . CYS B 1 245 ? 4.566 33.406 30.625 1 97.75 245 CYS B N 1
ATOM 3949 C CA . CYS B 1 245 ? 3.693 33.156 29.484 1 97.75 245 CYS B CA 1
ATOM 3950 C C . CYS B 1 245 ? 3.162 31.719 29.531 1 97.75 245 CYS B C 1
ATOM 3952 O O . CYS B 1 245 ? 3.795 30.828 30.109 1 97.75 245 CYS B O 1
ATOM 3954 N N . ARG B 1 246 ? 2.023 31.484 28.969 1 97.69 246 ARG B N 1
ATOM 3955 C CA . ARG B 1 246 ? 1.594 30.141 28.625 1 97.69 246 ARG B CA 1
ATOM 3956 C C . ARG B 1 246 ? 2.35 29.625 27.406 1 97.69 246 ARG B C 1
ATOM 3958 O O . ARG B 1 246 ? 2.699 30.391 26.516 1 97.69 246 ARG B O 1
ATOM 3965 N N . ILE B 1 247 ? 2.537 28.328 27.422 1 98.25 247 ILE B N 1
ATOM 3966 C CA . ILE B 1 247 ? 3.346 27.812 26.328 1 98.25 247 ILE B CA 1
ATOM 3967 C C . ILE B 1 247 ? 2.613 26.641 25.656 1 98.25 247 ILE B C 1
ATOM 3969 O O . ILE B 1 247 ? 1.802 25.969 26.297 1 98.25 247 ILE B O 1
ATOM 3973 N N . GLN B 1 248 ? 2.822 26.453 24.422 1 98.06 248 GLN B N 1
ATOM 3974 C CA . GLN B 1 248 ? 2.342 25.312 23.672 1 98.06 248 GLN B CA 1
ATOM 3975 C C . GLN B 1 248 ? 3.498 24.562 23 1 98.06 248 GLN B C 1
ATOM 3977 O O . GLN B 1 248 ? 4.223 25.125 22.188 1 98.06 248 GLN B O 1
ATOM 3982 N N . LYS B 1 249 ? 3.633 23.297 23.344 1 96.44 249 LYS B N 1
ATOM 3983 C CA . LYS B 1 249 ? 4.664 22.422 22.781 1 96.44 249 LYS B CA 1
ATOM 3984 C C . LYS B 1 249 ? 4.262 21.906 21.422 1 96.44 249 LYS B C 1
ATOM 3986 O O . LYS B 1 249 ? 3.074 21.719 21.141 1 96.44 249 LYS B O 1
ATOM 3991 N N . GLY B 1 250 ? 5.281 21.594 20.656 1 94.69 250 GLY B N 1
ATOM 3992 C CA . GLY B 1 250 ? 5.07 21.188 19.281 1 94.69 250 GLY B CA 1
ATOM 3993 C C . GLY B 1 250 ? 4.285 19.891 19.156 1 94.69 250 GLY B C 1
ATOM 3994 O O . GLY B 1 250 ? 3.467 19.734 18.25 1 94.69 250 GLY B O 1
ATOM 3995 N N . LYS B 1 251 ? 4.449 18.984 20.016 1 92.19 251 LYS B N 1
ATOM 3996 C CA . LYS B 1 251 ? 3.816 17.672 19.969 1 92.19 251 LYS B CA 1
ATOM 3997 C C . LYS B 1 251 ? 2.297 17.797 20.062 1 92.19 251 LYS B C 1
ATOM 3999 O O . LYS B 1 251 ? 1.568 16.953 19.547 1 92.19 251 LYS B O 1
ATOM 4004 N N . GLU B 1 252 ? 1.805 18.828 20.672 1 94 252 GLU B N 1
ATOM 4005 C CA . GLU B 1 252 ? 0.371 19 20.875 1 94 252 GLU B CA 1
ATOM 4006 C C . GLU B 1 252 ? -0.363 19.203 19.562 1 94 252 GLU B C 1
ATOM 4008 O O . GLU B 1 252 ? -1.498 18.734 19.391 1 94 252 GLU B O 1
ATOM 4013 N N . MET B 1 253 ? 0.291 19.906 18.656 1 94.75 253 MET B N 1
ATOM 4014 C CA . MET B 1 253 ? -0.295 20.109 17.344 1 94.75 253 MET B CA 1
ATOM 4015 C C . MET B 1 253 ? -0.486 18.766 16.625 1 94.75 253 MET B C 1
ATOM 4017 O O . MET B 1 253 ? -1.532 18.531 16.016 1 94.75 253 MET B O 1
ATOM 4021 N N . LEU B 1 254 ? 0.489 17.906 16.766 1 91.31 254 LEU B N 1
ATOM 4022 C CA . LEU B 1 254 ? 0.447 16.594 16.125 1 91.31 254 LEU B CA 1
ATOM 4023 C C . LEU B 1 254 ? -0.649 15.734 16.734 1 91.31 254 LEU B C 1
ATOM 4025 O O . LEU B 1 254 ? -1.421 15.102 16.016 1 91.31 254 LEU B O 1
ATOM 4029 N N . ILE B 1 255 ? -0.734 15.734 18.031 1 93.69 255 ILE B N 1
ATOM 4030 C CA . ILE B 1 255 ? -1.724 14.93 18.734 1 93.69 255 ILE B CA 1
ATOM 4031 C C . ILE B 1 255 ? -3.129 15.398 18.375 1 93.69 255 ILE B C 1
ATOM 4033 O O . ILE B 1 255 ? -4.008 14.586 18.078 1 93.69 255 ILE B O 1
ATOM 4037 N N . GLU B 1 256 ? -3.289 16.688 18.328 1 96.06 256 GLU B N 1
ATOM 4038 C CA . GLU B 1 256 ? -4.613 17.25 18.094 1 96.06 256 GLU B CA 1
ATOM 4039 C C . GLU B 1 256 ? -5.004 17.141 16.625 1 96.06 256 GLU B C 1
ATOM 4041 O O . GLU B 1 256 ? -6.184 17.25 16.281 1 96.06 256 GLU B O 1
ATOM 4046 N N . GLN B 1 257 ? -4.066 16.938 15.789 1 96.75 257 GLN B N 1
ATOM 4047 C CA . GLN B 1 257 ? -4.32 16.797 14.359 1 96.75 257 GLN B CA 1
ATOM 4048 C C . GLN B 1 257 ? -4.812 15.383 14.031 1 96.75 257 GLN B C 1
ATOM 4050 O O . GLN B 1 257 ? -5.555 15.195 13.062 1 96.75 257 GLN B O 1
ATOM 4055 N N . ALA B 1 258 ? -4.5 14.398 14.828 1 96.56 258 ALA B N 1
ATOM 4056 C CA . ALA B 1 258 ? -4.723 12.984 14.523 1 96.56 258 ALA B CA 1
ATOM 4057 C C . ALA B 1 258 ? -6.211 12.695 14.344 1 96.56 258 ALA B C 1
ATOM 4059 O O . ALA B 1 258 ? -6.613 12.109 13.336 1 96.56 258 ALA B O 1
ATOM 4060 N N . PRO B 1 259 ? -7.086 13.203 15.258 1 97.25 259 PRO B N 1
ATOM 4061 C CA . PRO B 1 259 ? -8.516 12.953 15.07 1 97.25 259 PRO B CA 1
ATOM 4062 C C . PRO B 1 259 ? -9.07 13.602 13.805 1 97.25 259 PRO B C 1
ATOM 4064 O O . PRO B 1 259 ? -10.047 13.117 13.234 1 97.25 259 PRO B O 1
ATOM 4067 N N . LEU B 1 260 ? -8.43 14.648 13.367 1 97.94 260 LEU B N 1
ATOM 4068 C CA . LEU B 1 260 ? -8.891 15.336 12.164 1 97.94 260 LEU B CA 1
ATOM 4069 C C . LEU B 1 260 ? -8.68 14.477 10.93 1 97.94 260 LEU B C 1
ATOM 4071 O O . LEU B 1 260 ? -9.547 14.406 10.055 1 97.94 260 LEU B O 1
ATOM 4075 N N . TYR B 1 261 ? -7.562 13.797 10.836 1 98.19 261 TYR B N 1
ATOM 4076 C CA . TYR B 1 261 ? -7.34 12.836 9.758 1 98.19 261 TYR B CA 1
ATOM 4077 C C . TYR B 1 261 ? -8.422 11.766 9.75 1 98.19 261 TYR B C 1
ATOM 4079 O O . TYR B 1 261 ? -9 11.461 8.703 1 98.19 261 TYR B O 1
ATOM 4087 N N . LEU B 1 262 ? -8.664 11.219 10.969 1 98.19 262 LEU B N 1
ATOM 4088 C CA . LEU B 1 262 ? -9.625 10.125 11.07 1 98.19 262 LEU B CA 1
ATOM 4089 C C . LEU B 1 262 ? -11.023 10.578 10.648 1 98.19 262 LEU B C 1
ATOM 4091 O O . LEU B 1 262 ? -11.75 9.836 9.992 1 98.19 262 LEU B O 1
ATOM 4095 N N . GLU B 1 263 ? -11.336 11.789 11.031 1 97.88 263 GLU B N 1
ATOM 4096 C CA . GLU B 1 263 ? -12.617 12.328 10.602 1 97.88 263 GLU B CA 1
ATOM 4097 C C . GLU B 1 263 ? -12.711 12.383 9.078 1 97.88 263 GLU B C 1
ATOM 4099 O O . GLU B 1 263 ? -13.703 11.93 8.492 1 97.88 263 GLU B O 1
ATOM 4104 N N . LEU B 1 264 ? -11.727 12.945 8.406 1 98.12 264 LEU B N 1
ATOM 4105 C CA . LEU B 1 264 ? -11.688 13.039 6.953 1 98.12 264 LEU B CA 1
ATOM 4106 C C . LEU B 1 264 ? -11.719 11.656 6.312 1 98.12 264 LEU B C 1
ATOM 4108 O O . LEU B 1 264 ? -12.258 11.484 5.215 1 98.12 264 LEU B O 1
ATOM 4112 N N . PHE B 1 265 ? -11.195 10.656 7.016 1 98.06 265 PHE B N 1
ATOM 4113 C CA . PHE B 1 265 ? -11 9.336 6.43 1 98.06 265 PHE B CA 1
ATOM 4114 C C . PHE B 1 265 ? -12.133 8.391 6.824 1 98.06 265 PHE B C 1
ATOM 4116 O O . PHE B 1 265 ? -12.117 7.211 6.477 1 98.06 265 PHE B O 1
ATOM 4123 N N . GLY B 1 266 ? -13.094 8.875 7.652 1 96.31 266 GLY B N 1
ATOM 4124 C CA . GLY B 1 266 ? -14.32 8.102 7.801 1 96.31 266 GLY B CA 1
ATOM 4125 C C . GLY B 1 266 ? -14.617 7.727 9.242 1 96.31 266 GLY B C 1
ATOM 4126 O O . GLY B 1 266 ? -15.523 6.93 9.508 1 96.31 266 GLY B O 1
ATOM 4127 N N . TRP B 1 267 ? -13.859 8.266 10.18 1 97.38 267 TRP B N 1
ATOM 4128 C CA . TRP B 1 267 ? -14.109 7.992 11.586 1 97.38 267 TRP B CA 1
ATOM 4129 C C . TRP B 1 267 ? -14.312 9.289 12.367 1 97.38 267 TRP B C 1
ATOM 4131 O O . TRP B 1 267 ? -13.422 9.727 13.094 1 97.38 267 TRP B O 1
ATOM 4141 N N . PRO B 1 268 ? -15.5 9.836 12.312 1 96.06 268 PRO B N 1
ATOM 4142 C CA . PRO B 1 268 ? -15.766 11.062 13.07 1 96.06 268 PRO B CA 1
ATOM 4143 C C . PRO B 1 268 ? -15.875 10.812 14.57 1 96.06 268 PRO B C 1
ATOM 4145 O O . PRO B 1 268 ? -16.125 9.68 14.992 1 96.06 268 PRO B O 1
ATOM 4148 N N . GLY B 1 269 ? -15.609 11.836 15.297 1 96.25 269 GLY B N 1
ATOM 4149 C CA . GLY B 1 269 ? -15.906 11.812 16.719 1 96.25 269 GLY B CA 1
ATOM 4150 C C . GLY B 1 269 ? -14.773 11.266 17.562 1 96.25 269 GLY B C 1
ATOM 4151 O O . GLY B 1 269 ? -14.945 11.023 18.75 1 96.25 269 GLY B O 1
ATOM 4152 N N . VAL B 1 270 ? -13.617 11.055 16.953 1 96.19 270 VAL B N 1
ATOM 4153 C CA . VAL B 1 270 ? -12.469 10.539 17.688 1 96.19 270 VAL B CA 1
ATOM 4154 C C . VAL B 1 270 ? -11.859 11.648 18.547 1 96.19 270 VAL B C 1
ATOM 4156 O O . VAL B 1 270 ? -11.719 12.789 18.094 1 96.19 270 VAL B O 1
ATOM 4159 N N . SER B 1 271 ? -11.5 11.344 19.75 1 95.19 271 SER B N 1
ATOM 4160 C CA . SER B 1 271 ? -10.891 12.305 20.672 1 95.19 271 SER B CA 1
ATOM 4161 C C . SER B 1 271 ? -9.367 12.281 20.562 1 95.19 271 SER B C 1
ATOM 4163 O O . SER B 1 271 ? -8.773 11.219 20.375 1 95.19 271 SER B O 1
ATOM 4165 N N . ALA B 1 272 ? -8.766 13.453 20.797 1 94.69 272 ALA B N 1
ATOM 4166 C CA . ALA B 1 272 ? -7.305 13.523 20.859 1 94.69 272 ALA B CA 1
ATOM 4167 C C . ALA B 1 272 ? -6.77 12.734 22.062 1 94.69 272 ALA B C 1
ATOM 4169 O O . ALA B 1 272 ? -5.609 12.32 22.062 1 94.69 272 ALA B O 1
ATOM 4170 N N . ASP B 1 273 ? -7.57 12.508 23.016 1 93.56 273 ASP B N 1
ATOM 4171 C CA . ASP B 1 273 ? -7.18 11.773 24.219 1 93.56 273 ASP B CA 1
ATOM 4172 C C . ASP B 1 273 ? -6.816 10.328 23.891 1 93.56 273 ASP B C 1
ATOM 4174 O O . ASP B 1 273 ? -5.977 9.719 24.547 1 93.56 273 ASP B O 1
ATOM 4178 N N . ASP B 1 274 ? -7.453 9.781 22.859 1 93.06 274 ASP B N 1
ATOM 4179 C CA . ASP B 1 274 ? -7.113 8.438 22.422 1 93.06 274 ASP B CA 1
ATOM 4180 C C . ASP B 1 274 ? -5.645 8.344 22 1 93.06 274 ASP B C 1
ATOM 4182 O O . ASP B 1 274 ? -4.984 7.336 22.266 1 93.06 274 ASP B O 1
ATOM 4186 N N . PHE B 1 275 ? -5.199 9.375 21.453 1 93.38 275 PHE B N 1
ATOM 4187 C CA . PHE B 1 275 ? -3.822 9.391 20.969 1 93.38 275 PHE B CA 1
ATOM 4188 C C . PHE B 1 275 ? -2.861 9.742 22.109 1 93.38 275 PHE B C 1
ATOM 4190 O O . PHE B 1 275 ? -1.721 9.273 22.125 1 93.38 275 PHE B O 1
ATOM 4197 N N . ARG B 1 276 ? -3.287 10.578 23 1 90.19 276 ARG B N 1
ATOM 4198 C CA . ARG B 1 276 ? -2.465 10.867 24.172 1 90.19 276 ARG B CA 1
ATOM 4199 C C . ARG B 1 276 ? -2.213 9.602 24.984 1 90.19 276 ARG B C 1
ATOM 4201 O O . ARG B 1 276 ? -1.114 9.398 25.516 1 90.19 276 ARG B O 1
ATOM 4208 N N . ALA B 1 277 ? -3.176 8.711 24.984 1 88.81 277 ALA B N 1
ATOM 4209 C CA . ALA B 1 277 ? -3.109 7.484 25.766 1 88.81 277 ALA B CA 1
ATOM 4210 C C . ALA B 1 277 ? -2.176 6.469 25.109 1 88.81 277 ALA B C 1
ATOM 4212 O O . ALA B 1 277 ? -1.608 5.613 25.797 1 88.81 277 ALA B O 1
ATOM 4213 N N . LEU B 1 278 ? -2.082 6.414 23.797 1 83.62 278 LEU B N 1
ATOM 4214 C CA . LEU B 1 278 ? -1.298 5.426 23.062 1 83.62 278 LEU B CA 1
ATOM 4215 C C . LEU B 1 278 ? 0.195 5.641 23.297 1 83.62 278 LEU B C 1
ATOM 4217 O O . LEU B 1 278 ? 0.996 4.727 23.078 1 83.62 278 LEU B O 1
ATOM 4221 N N . GLU B 1 279 ? 0.679 6.637 24.016 1 67.62 279 GLU B N 1
ATOM 4222 C CA . GLU B 1 279 ? 2.09 6.949 24.234 1 67.62 279 GLU B CA 1
ATOM 4223 C C . GLU B 1 279 ? 2.91 6.676 22.969 1 67.62 279 GLU B C 1
ATOM 4225 O O . GLU B 1 279 ? 4.102 6.367 23.062 1 67.62 279 GLU B O 1
ATOM 4230 N N . ALA B 1 280 ? 2.391 6.398 21.891 1 58.47 280 ALA B N 1
ATOM 4231 C CA . ALA B 1 280 ? 3.086 5.977 20.672 1 58.47 280 ALA B CA 1
ATOM 4232 C C . ALA B 1 280 ? 3.844 7.141 20.047 1 58.47 280 ALA B C 1
ATOM 4234 O O . ALA B 1 280 ? 4.555 6.957 19.047 1 58.47 280 ALA B O 1
ATOM 4235 N N . LEU B 1 281 ? 3.688 8.2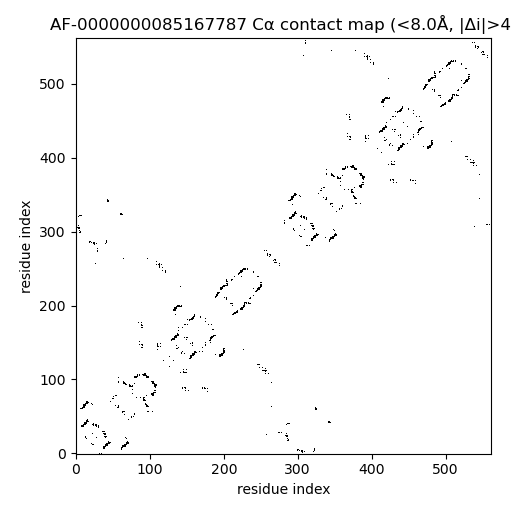97 20.547 1 59.19 281 LEU B N 1
ATOM 4236 C CA . LEU B 1 281 ? 4.43 9.422 20 1 59.19 281 LEU B CA 1
ATOM 4237 C C . LEU B 1 281 ? 5.723 9.656 20.766 1 59.19 281 LEU B C 1
ATOM 4239 O O . LEU B 1 281 ? 5.77 9.461 21.984 1 59.19 281 LEU B O 1
#

Sequence (562 aa):
MKAITGTTRIFPVIGWPVEQVKAPTLFNAYFEHHGIDARVIPFKIEPERYCEAVRMFMKTENVGGIFVSIPHKPMTLEAVEQSTLRARVAGACNAVYRDADGVIWGDLIDGEGFIRALARTAADRPLVWNQTRALVVGTGGVGCAIVASLAAQGVAEISVFDTNRAGAEALLARAAAAFPATRVGFAQPDASGFDLLVNCTPLGMHVGDPMPFALEGVRRDAIVADCGMKIEMSQLLVQAQALGCRIQKGKEMLIEQAPLYLELFGWPGVSADDFRALEALMKAITGTTRIFPVIGWPVEQVKAPTLFNAYFEHHGIDARVIPFKIEPERYCEAVRMFMKTENVGGIFVSIPHKPMTLEAVEQSTLRARVAGACNAVYRDADGVIWGDLIDGEGFIRALARTAADRPLVWNQTRALVVGTGGVGCAIVASLAAQGVAEISVFDTNRAGAEALLARAAAAFPATRVGFAQPDASGFDLLVNCTPLGMHVGDPMPFALEGVRRDAIVADCGMKIEMSQLLVQAQALGCRIQKGKEMLIEQAPLYLELFGWPGVSADDFRALEAL

Nearest PDB structures (foldseek):
  4k28-assembly1_A  TM=9.096E-01  e=1.031E-24  Pseudomonas putida KT2440
  3o8q-assembly1_B  TM=8.117E-01  e=8.142E-19  Vibrio cholerae O1 biovar El Tor str. N16961
  3pgj-assembly2_C  TM=8.467E-01  e=2.645E-18  Vibrio cholerae O1 biovar El Tor str. N16961
  4xij-assembly1_A  TM=8.478E-01  e=1.685E-17  Mycolicibacterium fortuitum subsp. fortuitum DSM 46621 = ATCC 6841 = JCM 6387
  4omu-assembly2_B  TM=8.137E-01  e=4.383E-18  Pseudomonas putida KT2440

Foldseek 3Di:
DDDQDPLAAEEEEEEAQQVPDQVQLQVVLLCVVVVHRYGYDYDYDDQVCVLVVQLVQLPDPRYLKYFYDPPCFLVVCVNFPEEDLLSVLLNGFGIWGADPVRGIYGYHCLLVLVVVLQCVLCVVPDDDALAFEEEEEDSDNNSSSNLSSSLVVNHNEYEYDYPPVVSVVSSQVSSCVSRVNYHYYYDAQEQAPGQEYEYPDCAQLDPPGDDSHDCVNHDLAHEYEYLDANDQCGPRNVVNVVSNYGYGTNVSSVLSSVQVNVVRSPDHDDDSVSSVVSVSD/DDDQDPLAAEEEEEEAQQVPDQVQLQVVLLCVVVVHRYGYDYDYDDQVCVLVVQLVQLPDPRYLKYFYDPPCFLVVCVSFPEEDLLSVLLNGFGIWGADPVRGIYGYHCLLVLVVVLQCVLCVVPDDDALAFEEEEEDSDNNSSSNLSSSLVVNHNEYEYDYPPVVSVVSSQVSSCVSRVNYHYYYDAQEQAPGQEYEYPDCAQLDPPGDDSHHCVNHDLAHEYEYLDANDQCGPRNVVNVVSNYGYGTNVSSVLSSVQVNVVRSPDHDDDSVSSVVSVSD

Secondary structure (DSSP, 8-state):
-PPP-TT-EEEEEEESS-TT--HHHHHHHHHHHTT--EEEEEEE--GGGHHHHHHHHHHSTTB-EEEE-TT-TTTHHHHSSEE-HHHHHHT--SEEEE-TT--EEEE--HHHHHHHHHHHHTTTS---GGG-EEEEE--SHHHHHHHHHHHHHT-SEEEEE-S-HHHHHHHHHHHHHH-TTSEEEE--SB-TT-SEEEE-SSTTSSTTPPPSSB-TT--TT-EEEE---SSTT-HHHHHHHHTT-EEE-HHHHHHHHHHHHHHHHT-TT--HHHHHHH---/-PPP-TT-EEEEEEESS-TT--HHHHHHHHHHHTT--EEEEEEE--HHHHHHHHHHHHHSTTB-EEEE-TT-TTTHHHHSSEE-HHHHHHT--SEEEE-TT--EEEE--HHHHHHHHHHHHTTTS---GGG-EEEEE--SHHHHHHHHHHHHHT-SEEEEE-S-HHHHHHHHHHHHHH-TTSEEEE--SB-TT-SEEEE-SSTTSSTTPPPSSB-TT--TT-EEEE---SSTT-HHHHHHHHTT-EEE-HHHHHHHHHHHHHHHHT-TT--HHHHHHT---

pLDDT: mean 96.45, std 4.66, range [58.47, 98.94]

InterPro domains:
  IPR013708 Shikimate dehydrogenase substrate binding, N-terminal [PF08501] (13-96)
  IPR022893 Shikimate dehydrogenase family [PTHR21089] (3-265)
  IPR036291 NAD(P)-binding domain superfamily [SSF51735] (110-265)
  IPR046346 Aminoacid dehydrogenase-like, N-terminal domain superfamily [SSF53223] (3-107)

Organism: Herbaspirillum seropedicae (strain SmR1) (NCBI:txid757424)

Radius of gyration: 30.48 Å; Cα contacts (8 Å, |Δi|>4): 1315; chains: 2; bounding box: 44×92×63 Å

Solvent-accessible surface area (backbone atoms only — not comparable to full-atom values): 28121 Å² total; per-residue (Å²): 110,82,76,54,37,28,72,35,32,33,28,43,32,38,11,53,76,28,54,81,52,56,60,26,49,46,52,32,50,51,22,37,76,68,71,44,68,48,41,43,42,58,40,36,44,54,79,94,49,39,45,61,48,51,47,53,47,68,67,20,71,43,38,52,33,34,42,43,34,53,74,45,22,47,58,35,64,75,40,36,80,41,62,40,69,50,12,60,38,37,50,27,19,38,36,38,28,53,50,99,86,62,51,38,34,24,32,45,50,64,14,51,3,39,51,52,33,45,49,60,66,23,60,93,61,65,80,54,40,71,72,31,30,32,38,38,34,24,62,50,73,64,20,26,29,36,54,26,39,45,43,72,66,39,23,29,28,42,34,36,27,44,94,54,50,69,62,42,50,53,42,41,51,39,41,36,71,76,31,71,80,24,45,63,46,79,44,77,59,56,34,53,82,31,43,32,40,37,39,39,42,74,58,36,57,46,92,83,47,60,74,82,47,46,63,66,69,43,43,46,84,14,36,39,34,38,60,47,61,79,32,67,75,22,66,64,48,49,53,40,43,74,62,54,21,45,62,41,51,20,60,43,24,56,44,42,27,51,29,53,54,36,35,61,52,72,42,69,89,52,55,43,62,63,54,64,68,61,63,66,118,111,82,74,54,37,28,72,36,31,35,28,42,33,38,12,54,76,28,55,82,51,56,60,27,48,45,52,32,50,51,22,37,76,68,72,45,67,49,41,42,42,59,41,36,43,54,77,94,49,39,47,62,49,51,48,53,46,69,68,21,72,43,36,49,32,34,42,43,34,52,76,44,22,47,59,36,64,75,41,36,80,43,64,39,69,50,10,60,39,37,50,29,20,37,37,36,29,52,51,97,87,62,52,39,34,24,32,46,51,65,15,51,4,39,52,52,33,46,49,60,68,22,60,92,62,65,80,54,40,71,71,32,30,34,37,38,34,24,62,51,74,65,21,25,30,36,54,26,38,44,42,72,67,39,24,30,29,42,32,36,28,45,93,54,51,69,62,42,48,52,41,41,52,40,41,36,71,76,31,72,80,24,44,63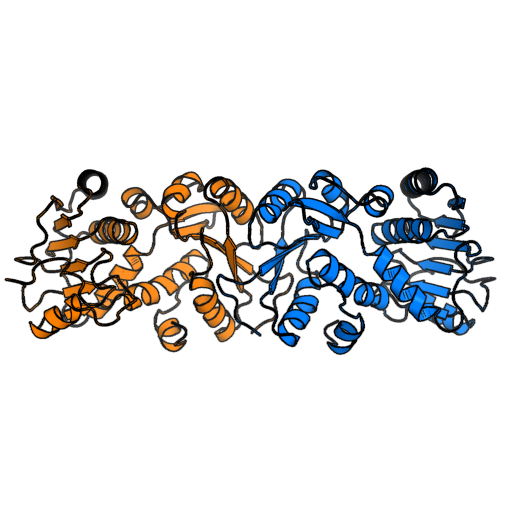,44,80,43,78,59,56,36,54,82,30,44,33,37,36,40,39,40,75,59,36,56,47,93,83,46,61,74,81,48,46,62,66,68,44,43,46,83,14,36,38,34,37,59,47,61,77,34,68,76,21,66,65,48,50,54,40,43,74,62,55,22,46,61,42,52,20,60,43,25,57,42,42,26,50,29,53,55,36,36,61,53,72,42,69,88,53,56,43,62,62,53,63,68,60,63,65,117